Protein 2PQ6 (pdb70)

Foldseek 3Di:
DAEEEEEFQADPLTLVVSVLVVLVVVVVPYLYEYEHAPVVVVVPPVHHYDHHHQPDVPDPLVSLVSLVPPPLVVVLVVLVCQPVDPVHHHHAAYEYELLSLSVLVSCVVVVHFYAYEHSFALQLVLLLLCLVVCVVVVNPPDQDPCCVPPCQQVQFDDPQWLDDGHGNVQHQPPRPHNDPVRRVSVSSNVSSVSDFQVHAYEYLDACVLRVRSVVSVCVTHVRYAYQAVSVLQLVQDPPSCVVVPDVVLVVLPVADFLQEEEEDADDPDDDELQQLLQVLLLVLVLPTAYEHADDLVVHVCRVVSCDPVSCVSCVPGYDYHNDDPVLCVLQDRRHQEYEYCQGRVVVSSNLLSLHAYEHQHDGGNSSNRQCCSCPPLLLYYYADNSHHSVVSSVRVCCLRPNPSNVVSSVSSVVSNVLRNCQNDPPHRSVVSVVCCCVPGSDD

CATH classification: 3.40.50.2000 (+1 more: 3.40.50.2000)

InterPro domains:
  IPR002213 UDP-glucuronosyl/UDP-glucosyltransferase [PF00201] (68-452)
  IPR002213 UDP-glucuronosyl/UDP-glucosyltransferase [cd03784] (9-476)
  IPR035595 UDP-glycosyltransferase family, conserved site [PS00375] (360-403)

Solvent-accessible surface area: 19680 Å² total; per-residue (Å²): 132,39,0,0,0,0,3,3,9,6,44,76,34,37,4,61,4,0,65,62,0,0,30,2,1,41,54,80,36,3,10,0,1,0,1,5,5,77,82,5,45,143,142,84,166,93,45,55,92,38,45,6,67,14,53,52,191,98,83,40,47,59,0,2,84,5,3,86,133,68,0,42,153,27,0,20,99,12,0,62,116,6,52,151,27,133,130,24,37,82,10,11,0,0,0,0,0,2,8,0,5,8,0,53,82,0,9,143,96,54,154,33,51,28,0,2,0,10,8,19,3,0,1,1,1,6,0,4,34,49,0,119,20,0,56,118,130,66,46,4,45,14,201,64,129,58,17,87,123,92,30,35,20,123,70,104,1,108,55,2,102,22,16,94,85,5,62,4,73,3,0,5,22,28,0,75,15,60,68,92,118,32,51,18,6,54,3,19,26,36,3,7,77,79,12,84,131,129,16,11,0,2,0,3,0,0,42,93,4,5,57,65,2,13,92,19,2,45,90,76,1,69,30,11,41,5,0,0,0,2,27,2,2,18,139,53,25,99,125,14,138,126,36,99,145,122,140,6,30,95,59,0,121,93,44,127,101,29,32,0,0,0,0,26,11,50,78,128,33,92,26,58,55,118,45,0,55,19,1,0,50,0,1,0,65,2,117,52,22,0,0,1,15,21,93,22,106,82,7,158,43,1,67,113,29,39,34,83,119,2,76,111,64,13,79,112,29,11,43,48,22,60,162,7,32,41,89,124,0,2,75,20,92,0,7,8,1,0,4,3,16,0,20,8,43,22,0,2,34,0,0,11,11,0,4,1,0,2,0,12,21,119,68,12,18,16,14,1,3,4,36,16,0,31,81,63,22,86,0,4,29,65,5,85,94,120,6,101,80,130,97,2,11,146,42,1,42,50,12,29,63,18,100,124,2,137,131,10,77,99,72,0,81,78,20,37,128,80,0,29,68,13,2,96,102,72,7,64,1,61,106,24,1,53,101,1,16,157,84,45,3,72,211

Sequence (443 aa):
KPHVVMIPYPVQGHINPLFKLAKLLHLRGFHITFVNTEYNHKRLLDFNFESIPDGLTQDVPTLCQSVRKNFLKPYCELLTRLNHSTNVPPVTCLVSDCCMSFTIQAAEEFELPNVLYFSSSACSLLNVMHFRSFVERGIIPFKDESYLTNGCLETKVDWIPGLKNFRLKDIVDFIRTTNPNDIMLEFFIEVADRVNKDTTILLNTFNELESDVINALSSTIPSIYPIGPLPSLLKQTPQIHQLDSTECLDWLESKEPGSVVYVNFGSTTVMTPEQLLEFAWGLANCKKSFLWIIRPDLVIGGSVIFSSEFTNEIADRGLIASWCPQDKVLNHPSIGGFLTHCGWNSTTESICAGVPMLCWPFFADQPTDCRFICNEWEIGMEIDTNVKREELAKLINEVIAGDKGKKMKQKAMELKKKAEENTRPGGCSYMNLNKVIKDVLLK

Organism: Medicago truncatula (NCBI:txid3880)

Nearest PDB structures (foldseek):
  2pq6-assembly1_A  TM=1.002E+00  e=4.988E-90  Medicago truncatula
  7zf0-assembly1_A  TM=9.364E-01  e=1.923E-45  Sorghum bicolor
  8inj-assembly1_A  TM=8.359E-01  e=6.715E-34  Catharanthus roseus
  6llg-assembly2_B  TM=8.150E-01  e=8.010E-28  Fagopyrum esculentum
  6llw-assembly2_B  TM=8.232E-01  e=2.607E-27  Fagopyrum esculentum

B-factor: mean 23.72, std 9.36, range [7.81, 62.91]

Secondary structure (DSSP, 8-state):
--EEEEE--SSHHHHHHHHHHHHHHHHTT-EEEEEEEHHHHHHH--EEEEEE-------HHHHHHHHTTSSHHHHHHHHHHHHT-SSSPPP-EEEEETT-THHHHHHHHTT--EEEEE-S-HHHHHHHTTHHHHHHTT-SS-SSGGGGTSSGGG-B--SSTT--S-BGGGS-GGG--S-TT-HHHHHHHHHHHT--TT--EEESS-GGGGHHHHHHHHTT-TTEEE---HHHHHHTSTTGGGG---HHHHHHTTSPTT-EEEEE--SSSPPPHHHHHHHHHHHHHTT-EEEEE--GGGSTTTGGGS-HHHHHHHTTTEEEES---HHHHHTSTTEEEEEE---HHHHHHHHHHT--EEE---STTHHHHHHIIIIIS--EEEPPSS--HHHHHHHHHHHHTSHHHHHHHHHHHHHHHHHHHHTSTT-HHHHHHHHHIIIII--

Structure (mmCIF, N/CA/C/O backbone):
data_2PQ6
#
_entry.id   2PQ6
#
_cell.length_a   57.997
_cell.length_b   82.961
_cell.length_c   95.411
_cell.angle_alpha   90.00
_cell.angle_beta   90.00
_cell.angle_gamma   90.00
#
_symmetry.space_group_name_H-M   'P 21 21 21'
#
loop_
_entity.id
_entity.type
_entity.pdbx_description
1 polymer UDP-glucuronosyl/UDP-glucosyltransferase
2 water water
#
loop_
_atom_site.group_PDB
_atom_site.id
_atom_site.type_symbol
_atom_site.label_atom_id
_atom_site.label_alt_id
_atom_site.label_comp_id
_atom_site.label_asym_id
_atom_site.label_entity_id
_atom_site.label_seq_id
_atom_site.pdbx_PDB_ins_code
_atom_site.Cartn_x
_atom_site.Cartn_y
_atom_site.Cartn_z
_atom_site.occupancy
_atom_site.B_iso_or_equiv
_atom_site.auth_seq_id
_atom_site.auth_comp_id
_atom_site.auth_asym_id
_atom_site.auth_atom_id
_atom_site.pdbx_PDB_model_num
ATOM 1 N N . LYS A 1 8 ? 35.690 22.050 3.696 1.00 30.25 8 LYS A N 1
ATOM 2 C CA . LYS A 1 8 ? 34.660 22.310 4.745 1.00 29.48 8 LYS A CA 1
ATOM 3 C C . LYS A 1 8 ? 34.168 20.994 5.335 1.00 28.02 8 LYS A C 1
ATOM 4 O O . LYS A 1 8 ? 33.960 20.018 4.616 1.00 28.15 8 LYS A O 1
ATOM 10 N N . PRO A 1 9 ? 33.983 20.944 6.660 1.00 25.68 9 PRO A N 1
ATOM 11 C CA . PRO A 1 9 ? 33.508 19.697 7.264 1.00 24.22 9 PRO A CA 1
ATOM 12 C C . PRO A 1 9 ? 32.076 19.406 6.816 1.00 22.85 9 PRO A C 1
ATOM 13 O O . PRO A 1 9 ? 31.231 20.304 6.781 1.00 20.30 9 PRO A O 1
ATOM 17 N N . HIS A 1 10 ? 31.814 18.153 6.462 1.00 20.95 10 HIS A N 1
ATOM 18 C CA . HIS A 1 10 ? 30.491 17.750 6.024 1.00 18.87 10 HIS A CA 1
ATOM 19 C C . HIS A 1 10 ? 30.097 16.480 6.754 1.00 17.89 10 HIS A C 1
ATOM 20 O O . HIS A 1 10 ? 30.678 15.421 6.525 1.00 16.89 10 HIS A O 1
ATOM 27 N N . VAL A 1 11 ? 29.099 16.583 7.622 1.00 15.00 11 VAL A N 1
ATOM 28 C CA . VAL A 1 11 ? 28.663 15.423 8.377 1.00 14.18 11 VAL A CA 1
ATOM 29 C C . VAL A 1 11 ? 27.316 14.877 7.916 1.00 13.69 11 VAL A C 1
ATOM 30 O O . VAL A 1 11 ? 26.374 15.625 7.679 1.00 15.17 11 VAL A O 1
ATOM 34 N N . VAL A 1 12 ? 27.241 13.561 7.772 1.00 14.64 12 VAL A N 1
ATOM 35 C CA . VAL A 1 12 ? 25.994 12.927 7.383 1.00 14.18 12 VAL A CA 1
ATOM 36 C C . VAL A 1 12 ? 25.434 12.374 8.679 1.00 14.93 12 VAL A C 1
ATOM 37 O O . VAL A 1 12 ? 26.096 11.609 9.384 1.00 15.74 12 VAL A O 1
ATOM 41 N N . MET A 1 13 ? 24.215 12.782 9.001 1.00 15.35 13 MET A N 1
ATOM 42 C CA . MET A 1 13 ? 23.578 12.355 10.232 1.00 14.79 13 MET A CA 1
ATOM 43 C C . MET A 1 13 ? 22.324 11.530 9.964 1.00 14.14 13 MET A C 1
ATOM 44 O O . MET A 1 13 ? 21.508 11.895 9.123 1.00 15.49 13 MET A O 1
ATOM 49 N N . ILE A 1 14 ? 22.177 10.410 10.666 1.00 13.26 14 ILE A N 1
ATOM 50 C CA . ILE A 1 14 ? 20.990 9.584 10.482 1.00 13.25 14 ILE A CA 1
ATOM 51 C C . ILE A 1 14 ? 20.479 9.007 11.797 1.00 14.15 14 ILE A C 1
ATOM 52 O O . ILE A 1 14 ? 21.198 8.313 12.517 1.00 14.70 14 ILE A O 1
ATOM 57 N N . PRO A 1 15 ? 19.219 9.305 12.135 1.00 15.97 15 PRO A N 1
ATOM 58 C CA . PRO A 1 15 ? 18.640 8.800 13.380 1.00 15.39 15 PRO A CA 1
ATOM 59 C C . PRO A 1 15 ? 17.766 7.586 13.142 1.00 15.85 15 PRO A C 1
ATOM 60 O O . PRO A 1 15 ? 17.360 7.316 12.008 1.00 15.64 15 PRO A O 1
ATOM 64 N N . TYR A 1 16 ? 17.482 6.850 14.210 1.00 15.37 16 TYR A N 1
ATOM 65 C CA . TYR A 1 16 ? 16.579 5.715 14.091 1.00 16.33 16 TYR A CA 1
ATOM 66 C C . TYR A 1 16 ? 15.267 6.421 13.699 1.00 17.01 16 TYR A C 1
ATOM 67 O O . TYR A 1 16 ? 14.943 7.476 14.250 1.00 13.53 16 TYR A O 1
ATOM 76 N N . PRO A 1 17 ? 14.502 5.846 12.751 1.00 18.19 17 PRO A N 1
ATOM 77 C CA . PRO A 1 17 ? 13.233 6.364 12.219 1.00 18.98 17 PRO A CA 1
ATOM 78 C C . PRO A 1 17 ? 12.002 6.635 13.096 1.00 19.82 17 PRO A C 1
ATOM 79 O O . PRO A 1 17 ? 10.872 6.409 12.649 1.00 16.94 17 PRO A O 1
ATOM 83 N N . VAL A 1 18 ? 12.198 7.118 14.321 1.00 18.92 18 VAL A N 1
ATOM 84 C CA . VAL A 1 18 ? 11.061 7.454 15.181 1.00 19.71 18 VAL A CA 1
ATOM 85 C C . VAL A 1 18 ? 11.321 8.834 15.769 1.00 20.78 18 VAL A C 1
ATOM 86 O O . VAL A 1 18 ? 12.469 9.215 16.002 1.00 18.41 18 VAL A O 1
ATOM 90 N N . GLN A 1 19 ? 10.251 9.582 16.000 1.00 22.54 19 GLN A N 1
ATOM 91 C CA . GLN A 1 19 ? 10.365 10.936 16.523 1.00 23.41 19 GLN A CA 1
ATOM 92 C C . GLN A 1 19 ? 11.267 11.050 17.742 1.00 21.32 19 GLN A C 1
ATOM 93 O O . GLN A 1 19 ? 12.045 12.000 17.848 1.00 20.53 19 GLN A O 1
ATOM 99 N N . GLY A 1 20 ? 11.162 10.082 18.650 1.00 20.15 20 GLY A N 1
ATOM 100 C CA . GLY A 1 20 ? 11.968 10.086 19.863 1.00 18.12 20 GLY A CA 1
ATOM 101 C C . GLY A 1 20 ? 13.470 10.046 19.632 1.00 19.10 20 GLY A C 1
ATOM 102 O O . GLY A 1 20 ? 14.250 10.386 20.527 1.00 17.85 20 GLY A O 1
ATOM 103 N N . HIS A 1 21 ? 13.878 9.622 18.438 1.00 16.89 21 HIS A N 1
ATOM 104 C CA . HIS A 1 21 ? 15.292 9.552 18.088 1.00 17.46 21 HIS A CA 1
ATOM 105 C C . HIS A 1 21 ? 15.642 10.684 17.129 1.00 17.80 21 HIS A C 1
ATOM 106 O O . HIS A 1 21 ? 16.742 11.236 17.180 1.00 17.72 21 HIS A O 1
ATOM 113 N N . ILE A 1 22 ? 14.705 11.026 16.253 1.00 15.17 22 ILE A N 1
ATOM 114 C CA . ILE A 1 22 ? 14.936 12.106 15.307 1.00 17.01 22 ILE A CA 1
ATOM 115 C C . ILE A 1 22 ? 15.139 13.448 16.022 1.00 16.42 22 ILE A C 1
ATOM 116 O O . ILE A 1 22 ? 16.075 14.181 15.710 1.00 16.38 22 ILE A O 1
ATOM 121 N N . ASN A 1 23 ? 14.272 13.758 16.985 1.00 17.08 23 ASN A N 1
ATOM 122 C CA . ASN A 1 23 ? 14.359 15.025 17.709 1.00 19.06 23 ASN A CA 1
ATOM 123 C C . ASN A 1 23 ? 15.708 15.303 18.368 1.00 17.95 23 ASN A C 1
ATOM 124 O O . ASN A 1 23 ? 16.311 16.341 18.114 1.00 19.66 23 ASN A O 1
ATOM 129 N N . PRO A 1 24 ? 16.205 14.390 19.220 1.00 16.76 24 PRO A N 1
ATOM 130 C CA . PRO A 1 24 ? 17.504 14.690 19.831 1.00 16.58 24 PRO A CA 1
ATOM 131 C C . PRO A 1 24 ? 18.653 14.849 18.829 1.00 16.54 24 PRO A C 1
ATOM 132 O O . PRO A 1 24 ? 19.486 15.747 18.971 1.00 14.65 24 PRO A O 1
ATOM 136 N N . LEU A 1 25 ? 18.693 13.996 17.809 1.00 16.24 25 LEU A N 1
ATOM 137 C CA . LEU A 1 25 ? 19.762 14.085 16.825 1.00 15.00 25 LEU A CA 1
ATOM 138 C C . LEU A 1 25 ? 19.642 15.381 16.033 1.00 15.97 25 LEU A C 1
ATOM 139 O O . LEU A 1 25 ? 20.646 15.955 15.620 1.00 13.11 25 LEU A O 1
ATOM 144 N N . PHE A 1 26 ? 18.412 15.842 15.825 1.00 16.16 26 PHE A N 1
ATOM 145 C CA . PHE A 1 26 ? 18.207 17.077 15.085 1.00 19.03 26 PHE A CA 1
ATOM 146 C C . PHE A 1 26 ? 18.798 18.241 15.878 1.00 18.78 26 PHE A C 1
ATOM 147 O O . PHE A 1 26 ? 19.440 19.129 15.311 1.00 20.10 26 PHE A O 1
ATOM 155 N N . LYS A 1 27 ? 18.585 18.224 17.190 1.00 17.16 27 LYS A N 1
ATOM 156 C CA . LYS A 1 27 ? 19.117 19.262 18.061 1.00 17.65 27 LYS A CA 1
ATOM 157 C C . LYS A 1 27 ? 20.632 19.260 17.951 1.00 16.31 27 LYS A C 1
ATOM 158 O O . LYS A 1 27 ? 21.253 20.315 17.871 1.00 16.34 27 LYS A O 1
ATOM 164 N N . LEU A 1 28 ? 21.229 18.071 17.950 1.00 15.04 28 LEU A N 1
ATOM 165 C CA . LEU A 1 28 ? 22.676 17.977 17.828 1.00 14.72 28 LEU A CA 1
ATOM 166 C C . LEU A 1 28 ? 23.073 18.569 16.474 1.00 15.16 28 LEU A C 1
ATOM 167 O O . LEU A 1 28 ? 24.068 19.296 16.361 1.00 14.98 28 LEU A O 1
ATOM 172 N N . ALA A 1 29 ? 22.277 18.266 15.452 1.00 13.29 29 ALA A N 1
ATOM 173 C CA . ALA A 1 29 ? 22.523 18.768 14.103 1.00 12.97 29 ALA A CA 1
ATOM 174 C C . ALA A 1 29 ? 22.625 20.293 14.110 1.00 12.73 29 ALA A C 1
ATOM 175 O O . ALA A 1 29 ? 23.519 20.870 13.491 1.00 12.09 29 ALA A O 1
ATOM 177 N N . LYS A 1 30 ? 21.708 20.947 14.818 1.00 15.89 30 LYS A N 1
ATOM 178 C CA . LYS A 1 30 ? 21.714 22.407 14.899 1.00 16.95 30 LYS A CA 1
ATOM 179 C C . LYS A 1 30 ? 23.000 22.892 15.564 1.00 16.63 30 LYS A C 1
ATOM 180 O O . LYS A 1 30 ? 23.576 23.904 15.161 1.00 15.53 30 LYS A O 1
ATOM 186 N N . LEU A 1 31 ? 23.452 22.161 16.577 1.00 16.32 31 LEU A N 1
ATOM 187 C CA . LEU A 1 31 ? 24.678 22.516 17.279 1.00 16.18 31 LEU A CA 1
ATOM 188 C C . LEU A 1 31 ? 25.867 22.364 16.355 1.00 16.78 31 LEU A C 1
ATOM 189 O O . LEU A 1 31 ? 26.748 23.221 16.312 1.00 17.93 31 LEU A O 1
ATOM 194 N N . LEU A 1 32 ? 25.897 21.262 15.619 1.00 16.15 32 LEU A N 1
ATOM 195 C CA . LEU A 1 32 ? 26.994 21.025 14.698 1.00 17.55 32 LEU A CA 1
ATOM 196 C C . LEU A 1 32 ? 26.982 22.057 13.568 1.00 17.24 32 LEU A C 1
ATOM 197 O O . LEU A 1 32 ? 28.034 22.459 13.078 1.00 19.32 32 LEU A O 1
ATOM 202 N N . HIS A 1 33 ? 25.796 22.496 13.164 1.00 17.46 33 HIS A N 1
ATOM 203 C CA . HIS A 1 33 ? 25.701 23.484 12.102 1.00 17.80 33 HIS A CA 1
ATOM 204 C C . HIS A 1 33 ? 26.276 24.812 12.574 1.00 18.82 33 HIS A C 1
ATOM 205 O O . HIS A 1 33 ? 26.985 25.490 11.834 1.00 16.11 33 HIS A O 1
ATOM 212 N N . LEU A 1 34 ? 25.967 25.179 13.814 1.00 20.28 34 LEU A N 1
ATOM 213 C CA . LEU A 1 34 ? 26.481 26.417 14.380 1.00 20.95 34 LEU A CA 1
ATOM 214 C C . LEU A 1 34 ? 27.995 26.334 14.469 1.00 21.53 34 LEU A C 1
ATOM 215 O O . LEU A 1 34 ? 28.679 27.354 14.568 1.00 23.81 34 LEU A O 1
ATOM 220 N N . ARG A 1 35 ? 28.515 25.113 14.426 1.00 19.86 35 ARG A N 1
ATOM 221 C CA . ARG A 1 35 ? 29.946 24.906 14.537 1.00 18.63 35 ARG A CA 1
ATOM 222 C C . ARG A 1 35 ? 30.704 24.740 13.232 1.00 18.67 35 ARG A C 1
ATOM 223 O O . ARG A 1 35 ? 31.823 24.231 13.227 1.00 19.16 35 ARG A O 1
ATOM 231 N N . GLY A 1 36 ? 30.101 25.169 12.128 1.00 20.54 36 GLY A N 1
ATOM 232 C CA . GLY A 1 36 ? 30.781 25.101 10.845 1.00 20.78 36 GLY A CA 1
ATOM 233 C C . GLY A 1 36 ? 30.619 23.874 9.967 1.00 21.31 36 GLY A C 1
ATOM 234 O O . GLY A 1 36 ? 31.235 23.798 8.903 1.00 22.60 36 GLY A O 1
ATOM 235 N N . PHE A 1 37 ? 29.800 22.917 10.382 1.00 20.15 37 PHE A N 1
ATOM 236 C CA . PHE A 1 37 ? 29.606 21.717 9.572 1.00 17.97 37 PHE A CA 1
ATOM 237 C C . PHE A 1 37 ? 28.505 21.859 8.538 1.00 16.45 37 PHE A C 1
ATOM 238 O O . PHE A 1 37 ? 27.446 22.426 8.812 1.00 13.29 37 PHE A O 1
ATOM 246 N N . HIS A 1 38 ? 28.767 21.351 7.340 1.00 18.55 38 HIS A N 1
ATOM 247 C CA . HIS A 1 38 ? 27.751 21.335 6.303 1.00 20.12 38 HIS A CA 1
ATOM 248 C C . HIS A 1 38 ? 26.987 20.102 6.775 1.00 18.84 38 HIS A C 1
ATOM 249 O O . HIS A 1 38 ? 27.605 19.081 7.085 1.00 20.37 38 HIS A O 1
ATOM 256 N N . ILE A 1 39 ? 25.665 20.189 6.850 1.00 18.19 39 ILE A N 1
ATOM 257 C CA . ILE A 1 39 ? 24.867 19.067 7.343 1.00 17.26 39 ILE A CA 1
ATOM 258 C C . ILE A 1 39 ? 23.988 18.378 6.305 1.00 17.10 39 ILE A C 1
ATOM 259 O O . ILE A 1 39 ? 23.380 19.030 5.460 1.00 17.30 39 ILE A O 1
ATOM 264 N N . THR A 1 40 ? 23.933 17.052 6.386 1.00 17.33 40 THR A N 1
ATOM 265 C CA . THR A 1 40 ? 23.056 16.250 5.540 1.00 17.92 40 THR A CA 1
ATOM 266 C C . THR A 1 40 ? 22.311 15.388 6.555 1.00 16.28 40 THR A C 1
ATOM 267 O O . THR A 1 40 ? 22.883 14.466 7.139 1.00 16.07 40 THR A O 1
ATOM 271 N N . PHE A 1 41 ? 21.046 15.715 6.791 1.00 16.72 41 PHE A N 1
ATOM 272 C CA . PHE A 1 41 ? 20.244 14.975 7.757 1.00 17.19 41 PHE A CA 1
ATOM 273 C C . PHE A 1 41 ? 19.413 13.966 6.983 1.00 18.36 41 PHE A C 1
ATOM 274 O O . PHE A 1 41 ? 18.637 14.345 6.110 1.00 17.05 41 PHE A O 1
ATOM 282 N N . VAL A 1 42 ? 19.569 12.687 7.316 1.00 18.78 42 VAL A N 1
ATOM 283 C CA . VAL A 1 42 ? 18.860 11.625 6.605 1.00 19.16 42 VAL A CA 1
ATOM 284 C C . VAL A 1 42 ? 17.654 11.011 7.309 1.00 19.12 42 VAL A C 1
ATOM 285 O O . VAL A 1 42 ? 17.800 10.272 8.282 1.00 18.10 42 VAL A O 1
ATOM 289 N N . ASN A 1 43 ? 16.466 11.320 6.796 1.00 18.38 43 ASN A N 1
ATOM 290 C CA . ASN A 1 43 ? 15.218 10.782 7.325 1.00 19.19 43 ASN A CA 1
ATOM 291 C C . ASN A 1 43 ? 14.675 9.738 6.354 1.00 18.11 43 ASN A C 1
ATOM 292 O O . ASN A 1 43 ? 15.079 9.680 5.194 1.00 19.58 43 ASN A O 1
ATOM 297 N N . THR A 1 44 ? 13.757 8.909 6.828 1.00 17.29 44 THR A N 1
ATOM 298 C CA . THR A 1 44 ? 13.135 7.935 5.952 1.00 16.60 44 THR A CA 1
ATOM 299 C C . THR A 1 44 ? 12.070 8.756 5.231 1.00 18.08 44 THR A C 1
ATOM 300 O O . THR A 1 44 ? 11.682 9.828 5.709 1.00 17.60 44 THR A O 1
ATOM 304 N N . GLU A 1 45 ? 11.615 8.280 4.078 1.00 19.48 45 GLU A N 1
ATOM 305 C CA . GLU A 1 45 ? 10.597 8.999 3.323 1.00 20.08 45 GLU A CA 1
ATOM 306 C C . GLU A 1 45 ? 9.421 9.336 4.237 1.00 21.17 45 GLU A C 1
ATOM 307 O O . GLU A 1 45 ? 8.971 10.481 4.302 1.00 19.97 45 GLU A O 1
ATOM 313 N N . TYR A 1 46 ? 8.944 8.328 4.956 1.00 23.22 46 TYR A N 1
ATOM 314 C CA . TYR A 1 46 ? 7.829 8.487 5.880 1.00 26.32 46 TYR A CA 1
ATOM 315 C C . TYR A 1 46 ? 8.028 9.658 6.843 1.00 27.25 46 TYR A C 1
ATOM 316 O O . TYR A 1 46 ? 7.132 10.484 7.025 1.00 28.90 46 TYR A O 1
ATOM 325 N N . ASN A 1 47 ? 9.200 9.726 7.467 1.00 26.67 47 ASN A N 1
ATOM 326 C CA . ASN A 1 47 ? 9.486 10.798 8.415 1.00 26.89 47 ASN A CA 1
ATOM 327 C C . ASN A 1 47 ? 9.777 12.124 7.722 1.00 29.38 47 ASN A C 1
ATOM 328 O O . ASN A 1 47 ? 9.486 13.192 8.262 1.00 27.93 47 ASN A O 1
ATOM 333 N N . HIS A 1 48 ? 10.346 12.052 6.524 1.00 31.30 48 HIS A N 1
ATOM 334 C CA . HIS A 1 48 ? 10.659 13.253 5.767 1.00 35.18 48 HIS A CA 1
ATOM 335 C C . HIS A 1 48 ? 9.373 13.968 5.354 1.00 38.01 48 HIS A C 1
ATOM 336 O O . HIS A 1 48 ? 9.306 15.199 5.368 1.00 37.93 48 HIS A O 1
ATOM 343 N N . LYS A 1 49 ? 8.351 13.196 4.996 1.00 40.03 49 LYS A N 1
ATOM 344 C CA . LYS A 1 49 ? 7.075 13.778 4.593 1.00 43.22 49 LYS A CA 1
ATOM 345 C C . LYS A 1 49 ? 6.437 14.518 5.765 1.00 44.50 49 LYS A C 1
ATOM 346 O O . LYS A 1 49 ? 6.005 15.662 5.628 1.00 44.79 49 LYS A O 1
ATOM 352 N N . ARG A 1 50 ? 6.384 13.853 6.915 1.00 45.82 50 ARG A N 1
ATOM 353 C CA . ARG A 1 50 ? 5.787 14.428 8.117 1.00 48.45 50 ARG A CA 1
ATOM 354 C C . ARG A 1 50 ? 6.429 15.757 8.507 1.00 48.97 50 ARG A C 1
ATOM 355 O O . ARG A 1 50 ? 5.740 16.752 8.740 1.00 49.08 50 ARG A O 1
ATOM 363 N N . LEU A 1 51 ? 7.754 15.769 8.579 1.00 49.17 51 LEU A N 1
ATOM 364 C CA . LEU A 1 51 ? 8.478 16.970 8.961 1.00 48.80 51 LEU A CA 1
ATOM 365 C C . LEU A 1 51 ? 8.171 18.171 8.066 1.00 48.62 51 LEU A C 1
ATOM 366 O O . LEU A 1 51 ? 8.190 19.310 8.525 1.00 48.05 51 LEU A O 1
ATOM 371 N N . LEU A 1 52 ? 7.876 17.920 6.795 1.00 48.96 52 LEU A N 1
ATOM 372 C CA . LEU A 1 52 ? 7.557 19.007 5.873 1.00 48.81 52 LEU A CA 1
ATOM 373 C C . LEU A 1 52 ? 6.313 19.775 6.318 1.00 48.79 52 LEU A C 1
ATOM 374 O O . LEU A 1 52 ? 5.205 19.232 6.346 1.00 48.38 52 LEU A O 1
ATOM 379 N N . ASP A 1 65 ? 23.758 24.910 3.516 1.00 31.28 65 ASP A N 1
ATOM 380 C CA . ASP A 1 65 ? 24.668 24.015 4.222 1.00 30.42 65 ASP A CA 1
ATOM 381 C C . ASP A 1 65 ? 23.961 23.105 5.230 1.00 28.69 65 ASP A C 1
ATOM 382 O O . ASP A 1 65 ? 24.604 22.501 6.091 1.00 28.75 65 ASP A O 1
ATOM 387 N N . PHE A 1 66 ? 22.639 23.026 5.137 1.00 27.73 66 PHE A N 1
ATOM 388 C CA . PHE A 1 66 ? 21.865 22.155 6.017 1.00 27.34 66 PHE A CA 1
ATOM 389 C C . PHE A 1 66 ? 20.817 21.488 5.141 1.00 27.06 66 PHE A C 1
ATOM 390 O O . PHE A 1 66 ? 19.732 22.028 4.933 1.00 27.67 66 PHE A O 1
ATOM 398 N N . ASN A 1 67 ? 21.144 20.309 4.629 1.00 26.63 67 ASN A N 1
ATOM 399 C CA . ASN A 1 67 ? 20.240 19.609 3.735 1.00 26.59 67 ASN A CA 1
ATOM 400 C C . ASN A 1 67 ? 19.555 18.354 4.266 1.00 26.60 67 ASN A C 1
ATOM 401 O O . ASN A 1 67 ? 20.186 17.470 4.845 1.00 24.60 67 ASN A O 1
ATOM 406 N N . PHE A 1 68 ? 18.248 18.290 4.047 1.00 24.78 68 PHE A N 1
ATOM 407 C CA . PHE A 1 68 ? 17.463 17.142 4.447 1.00 24.96 68 PHE A CA 1
ATOM 408 C C . PHE A 1 68 ? 17.368 16.208 3.250 1.00 24.99 68 PHE A C 1
ATOM 409 O O . PHE A 1 68 ? 17.006 16.629 2.153 1.00 24.07 68 PHE A O 1
ATOM 417 N N . GLU A 1 69 ? 17.730 14.948 3.457 1.00 24.12 69 GLU A N 1
ATOM 418 C CA . GLU A 1 69 ? 17.639 13.943 2.407 1.00 23.42 69 GLU A CA 1
ATOM 419 C C . GLU A 1 69 ? 16.751 12.835 2.954 1.00 22.62 69 GLU A C 1
ATOM 420 O O . GLU A 1 69 ? 16.517 12.755 4.164 1.00 19.73 69 GLU A O 1
ATOM 426 N N . SER A 1 70 ? 16.254 11.982 2.069 1.00 23.11 70 SER A N 1
ATOM 427 C CA . SER A 1 70 ? 15.403 10.884 2.500 1.00 24.27 70 SER A CA 1
ATOM 428 C C . SER A 1 70 ? 15.774 9.595 1.787 1.00 25.36 70 SER A C 1
ATOM 429 O O . SER A 1 70 ? 16.328 9.614 0.686 1.00 26.67 70 SER A O 1
ATOM 432 N N . ILE A 1 71 ? 15.477 8.473 2.427 1.00 24.36 71 ILE A N 1
ATOM 433 C CA . ILE A 1 71 ? 15.729 7.170 1.834 1.00 24.24 71 ILE A CA 1
ATOM 434 C C . ILE A 1 71 ? 14.529 6.305 2.186 1.00 23.45 71 ILE A C 1
ATOM 435 O O . ILE A 1 71 ? 13.888 6.517 3.215 1.00 23.96 71 ILE A O 1
ATOM 440 N N . PRO A 1 72 ? 14.186 5.339 1.324 1.00 22.23 72 PRO A N 1
ATOM 441 C CA . PRO A 1 72 ? 13.037 4.479 1.632 1.00 22.76 72 PRO A C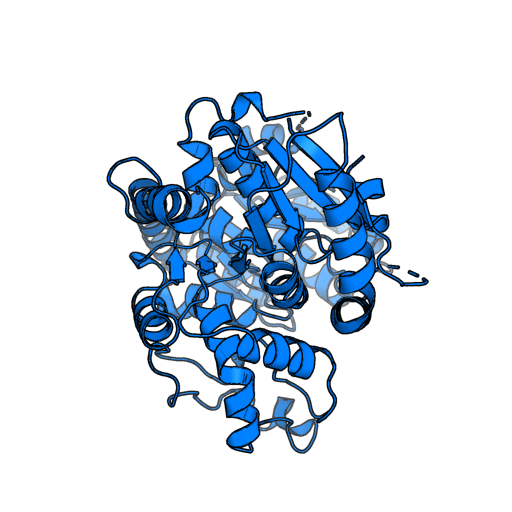A 1
ATOM 442 C C . PRO A 1 72 ? 13.341 3.628 2.860 1.00 20.89 72 PRO A C 1
ATOM 443 O O . PRO A 1 72 ? 14.505 3.380 3.164 1.00 20.63 72 PRO A O 1
ATOM 447 N N . ASP A 1 73 ? 12.307 3.192 3.573 1.00 21.72 73 ASP A N 1
ATOM 448 C CA . ASP A 1 73 ? 12.526 2.357 4.753 1.00 22.86 73 ASP A CA 1
ATOM 449 C C . ASP A 1 73 ? 12.240 0.888 4.451 1.00 23.33 73 ASP A C 1
ATOM 450 O O . ASP A 1 73 ? 12.432 0.020 5.301 1.00 20.49 73 ASP A O 1
ATOM 455 N N . GLY A 1 74 ? 11.768 0.623 3.239 1.00 24.28 74 GLY A N 1
ATOM 456 C CA . GLY A 1 74 ? 11.479 -0.742 2.837 1.00 28.70 74 GLY A CA 1
ATOM 457 C C . GLY A 1 74 ? 10.267 -1.387 3.483 1.00 30.33 74 GLY A C 1
ATOM 458 O O . GLY A 1 74 ? 10.216 -2.610 3.606 1.00 31.88 74 GLY A O 1
ATOM 459 N N . LEU A 1 75 ? 9.295 -0.579 3.895 1.00 31.98 75 LEU A N 1
ATOM 460 C CA . LEU A 1 75 ? 8.080 -1.104 4.517 1.00 35.03 75 LEU A CA 1
ATOM 461 C C . LEU A 1 75 ? 6.873 -0.808 3.621 1.00 37.83 75 LEU A C 1
ATOM 462 O O . LEU A 1 75 ? 6.931 0.076 2.768 1.00 38.43 75 LEU A O 1
ATOM 467 N N . THR A 1 76 ? 5.784 -1.547 3.819 1.00 40.15 76 THR A N 1
ATOM 468 C CA . THR A 1 76 ? 4.570 -1.352 3.028 1.00 42.30 76 THR A CA 1
ATOM 469 C C . THR A 1 76 ? 3.887 -0.035 3.379 1.00 42.08 76 THR A C 1
ATOM 470 O O . THR A 1 76 ? 3.768 0.314 4.552 1.00 42.26 76 THR A O 1
ATOM 474 N N . GLN A 1 86 ? 4.563 3.783 13.008 1.00 34.76 86 GLN A N 1
ATOM 475 C CA . GLN A 1 86 ? 4.920 2.507 12.394 1.00 34.12 86 GLN A CA 1
ATOM 476 C C . GLN A 1 86 ? 5.278 1.496 13.477 1.00 33.36 86 GLN A C 1
ATOM 477 O O . GLN A 1 86 ? 5.590 1.873 14.607 1.00 33.80 86 GLN A O 1
ATOM 483 N N . ASP A 1 87 ? 5.239 0.215 13.125 1.00 32.01 87 ASP A N 1
ATOM 484 C CA . ASP A 1 87 ? 5.561 -0.844 14.072 1.00 29.30 87 ASP A CA 1
ATOM 485 C C . ASP A 1 87 ? 7.069 -0.943 14.279 1.00 28.31 87 ASP A C 1
ATOM 486 O O . ASP A 1 87 ? 7.817 -1.238 13.346 1.00 27.65 87 ASP A O 1
ATOM 491 N N . VAL A 1 88 ? 7.504 -0.700 15.512 1.00 26.66 88 VAL A N 1
ATOM 492 C CA . VAL A 1 88 ? 8.920 -0.735 15.862 1.00 25.34 88 VAL A CA 1
ATOM 493 C C . VAL A 1 88 ? 9.644 -2.019 15.446 1.00 23.32 88 VAL A C 1
ATOM 494 O O . VAL A 1 88 ? 10.677 -1.962 14.775 1.00 23.33 88 VAL A O 1
ATOM 498 N N . PRO A 1 89 ? 9.122 -3.194 15.847 1.00 21.41 89 PRO A N 1
ATOM 499 C CA . PRO A 1 89 ? 9.766 -4.458 15.478 1.00 19.66 89 PRO A CA 1
ATOM 500 C C . PRO A 1 89 ? 9.954 -4.579 13.963 1.00 19.47 89 PRO A C 1
ATOM 501 O O . PRO A 1 89 ? 11.007 -4.998 13.486 1.00 19.93 89 PRO A O 1
ATOM 505 N N . THR A 1 90 ? 8.925 -4.214 13.209 1.00 19.84 90 THR A N 1
ATOM 506 C CA . THR A 1 90 ? 8.994 -4.287 11.757 1.00 21.10 90 THR A CA 1
ATOM 507 C C . THR A 1 90 ? 10.082 -3.349 11.229 1.00 20.45 90 THR A C 1
ATOM 508 O O . THR A 1 90 ? 10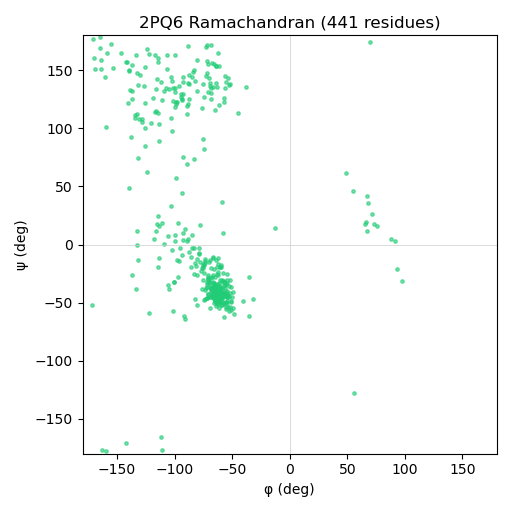.856 -3.721 10.349 1.00 21.50 90 THR A O 1
ATOM 512 N N . LEU A 1 91 ? 10.140 -2.137 11.776 1.00 20.44 91 LEU A N 1
ATOM 513 C CA . LEU A 1 91 ? 11.133 -1.148 11.361 1.00 19.86 91 LEU A CA 1
ATOM 514 C C . LEU A 1 91 ? 12.548 -1.645 11.662 1.00 19.73 91 LEU A C 1
ATOM 515 O O . LEU A 1 91 ? 13.430 -1.633 10.797 1.00 19.03 91 LEU A O 1
ATOM 520 N N . CYS A 1 92 ? 12.766 -2.074 12.899 1.00 19.24 92 CYS A N 1
ATOM 521 C CA . CYS A 1 92 ? 14.077 -2.577 13.294 1.00 18.77 92 CYS A CA 1
ATOM 522 C C . CYS A 1 92 ? 14.512 -3.672 12.333 1.00 18.43 92 CYS A C 1
ATOM 523 O O . CYS A 1 92 ? 15.661 -3.715 11.898 1.00 17.87 92 CYS A O 1
ATOM 526 N N . GLN A 1 93 ? 13.575 -4.552 12.002 1.00 18.87 93 GLN A N 1
ATOM 527 C CA . GLN A 1 93 ? 13.842 -5.658 11.098 1.00 21.20 93 GLN A CA 1
ATOM 528 C C . GLN A 1 93 ? 14.332 -5.151 9.743 1.00 20.62 93 GLN A C 1
ATOM 529 O O . GLN A 1 93 ? 15.271 -5.696 9.170 1.00 21.13 93 GLN A O 1
ATOM 535 N N . SER A 1 94 ? 13.702 -4.099 9.236 1.00 19.73 94 SER A N 1
ATOM 536 C CA . SER A 1 94 ? 14.107 -3.538 7.954 1.00 19.73 94 SER A CA 1
ATOM 537 C C . SER A 1 94 ? 15.450 -2.806 8.075 1.00 19.48 94 SER A C 1
ATOM 538 O O . SER A 1 94 ? 16.280 -2.856 7.164 1.00 16.98 94 SER A O 1
ATOM 541 N N . VAL A 1 95 ? 15.657 -2.137 9.208 1.00 19.49 95 VAL A N 1
ATOM 542 C CA . VAL A 1 95 ? 16.895 -1.399 9.461 1.00 18.37 95 VAL A CA 1
ATOM 543 C C . VAL A 1 95 ? 18.127 -2.302 9.437 1.00 19.15 95 VAL A C 1
ATOM 544 O O . VAL A 1 95 ? 19.220 -1.868 9.070 1.00 19.03 95 VAL A O 1
ATOM 548 N N . ARG A 1 96 ? 17.948 -3.561 9.822 1.00 19.53 96 ARG A N 1
ATOM 549 C CA . ARG A 1 96 ? 19.057 -4.508 9.853 1.00 20.83 96 ARG A CA 1
ATOM 550 C C . ARG A 1 96 ? 19.487 -5.009 8.485 1.00 22.09 96 ARG A C 1
ATOM 551 O O . ARG A 1 96 ? 20.579 -5.558 8.346 1.00 22.50 96 ARG A O 1
ATOM 559 N N . LYS A 1 97 ? 18.645 -4.833 7.473 1.00 21.69 97 LYS A N 1
ATOM 560 C CA . LYS A 1 97 ? 19.001 -5.329 6.150 1.00 23.48 97 LYS A CA 1
ATOM 561 C C . LYS A 1 97 ? 18.710 -4.425 4.959 1.00 21.47 97 LYS A C 1
ATOM 562 O O . LYS A 1 97 ? 19.392 -4.515 3.941 1.00 21.35 97 LYS A O 1
ATOM 568 N N . ASN A 1 98 ? 17.723 -3.545 5.083 1.00 19.96 98 ASN A N 1
ATOM 569 C CA . ASN A 1 98 ? 17.356 -2.679 3.971 1.00 19.11 98 ASN A CA 1
ATOM 570 C C . ASN A 1 98 ? 17.876 -1.238 3.955 1.00 19.56 98 ASN A C 1
ATOM 571 O O . ASN A 1 98 ? 17.542 -0.480 3.044 1.00 17.94 98 ASN A O 1
ATOM 576 N N . PHE A 1 99 ? 18.689 -0.844 4.929 1.00 18.86 99 PHE A N 1
ATOM 577 C CA . PHE A 1 99 ? 19.183 0.534 4.941 1.00 18.56 99 PHE A CA 1
ATOM 578 C C . PHE A 1 99 ? 20.604 0.751 4.423 1.00 18.25 99 PHE A C 1
ATOM 579 O O . PHE A 1 99 ? 20.899 1.798 3.845 1.00 20.01 99 PHE A O 1
ATOM 587 N N . LEU A 1 100 ? 21.479 -0.229 4.622 1.00 18.11 100 LEU A N 1
ATOM 588 C CA . LEU A 1 100 ? 22.866 -0.116 4.188 1.00 18.22 100 LEU A CA 1
ATOM 589 C C . LEU A 1 100 ? 23.025 0.348 2.741 1.00 18.51 100 LEU A C 1
ATOM 590 O O . LEU A 1 100 ? 23.722 1.329 2.474 1.00 18.96 100 LEU A O 1
ATOM 595 N N . LYS A 1 101 ? 22.383 -0.354 1.811 1.00 16.96 101 LYS A N 1
ATOM 596 C CA . LYS A 1 101 ? 22.509 -0.021 0.395 1.00 18.16 101 LYS A CA 1
ATOM 597 C C . LYS A 1 101 ? 22.109 1.408 0.018 1.00 17.22 101 LYS A C 1
ATOM 598 O O . LYS A 1 101 ? 22.941 2.171 -0.470 1.00 20.84 101 LYS A O 1
ATOM 604 N N . PRO A 1 102 ? 20.836 1.791 0.226 1.00 16.80 102 PRO A N 1
ATOM 605 C CA . PRO A 1 102 ? 20.466 3.164 -0.137 1.00 16.56 102 PRO A CA 1
ATOM 606 C C . PRO A 1 102 ? 21.300 4.209 0.604 1.00 17.22 102 PRO A C 1
ATOM 607 O O . PRO A 1 102 ? 21.554 5.294 0.077 1.00 16.88 102 PRO A O 1
ATOM 611 N N . TYR A 1 103 ? 21.733 3.876 1.818 1.00 16.87 103 TYR A N 1
ATOM 612 C CA . TYR A 1 103 ? 22.551 4.794 2.605 1.00 17.25 103 TYR A CA 1
ATOM 613 C C . TYR A 1 103 ? 23.882 5.028 1.896 1.00 16.27 103 TYR A C 1
ATOM 614 O O . TYR A 1 103 ? 24.304 6.163 1.721 1.00 16.78 103 TYR A O 1
ATOM 623 N N . CYS A 1 104 ? 24.545 3.944 1.498 1.00 17.62 104 CYS A N 1
ATOM 624 C CA . CYS A 1 104 ? 25.825 4.044 0.803 1.00 17.57 104 CYS A CA 1
ATOM 625 C C . CYS A 1 104 ? 25.667 4.712 -0.561 1.00 17.62 104 CYS A C 1
ATOM 626 O O . CYS A 1 104 ? 26.549 5.448 -0.999 1.00 16.62 104 CYS A O 1
ATOM 629 N N . GLU A 1 105 ? 24.552 4.446 -1.238 1.00 17.57 105 GLU A N 1
ATOM 630 C CA . GLU A 1 105 ? 24.306 5.066 -2.538 1.00 20.49 105 GLU A CA 1
ATOM 631 C C . GLU A 1 105 ? 24.256 6.578 -2.345 1.00 20.52 105 GLU A C 1
ATOM 632 O O . GLU A 1 105 ? 24.780 7.341 -3.158 1.00 19.55 105 GLU A O 1
ATOM 638 N N . LEU A 1 106 ? 23.637 6.998 -1.246 1.00 20.87 106 LEU A N 1
ATOM 639 C CA . LEU A 1 106 ? 23.499 8.415 -0.923 1.00 20.88 106 LEU A CA 1
ATOM 640 C C . LEU A 1 106 ? 24.873 9.029 -0.668 1.00 20.63 106 LEU A C 1
ATOM 641 O O . LEU A 1 106 ? 25.156 10.130 -1.136 1.00 20.57 106 LEU A O 1
ATOM 646 N N . LEU A 1 107 ? 25.727 8.311 0.059 1.00 20.31 107 LEU A N 1
ATOM 647 C CA . LEU A 1 107 ? 27.074 8.796 0.342 1.00 20.70 107 LEU A CA 1
ATOM 648 C C . LEU A 1 107 ? 27.833 8.974 -0.970 1.00 20.96 107 LEU A C 1
ATOM 649 O O . LEU A 1 107 ? 28.481 9.994 -1.191 1.00 20.91 107 LEU A O 1
ATOM 654 N N . THR A 1 108 ? 27.754 7.967 -1.832 1.00 22.34 108 THR A N 1
ATOM 655 C CA . THR A 1 108 ? 28.418 8.007 -3.130 1.00 22.58 108 THR A CA 1
ATOM 656 C C . THR A 1 108 ? 28.003 9.258 -3.905 1.00 23.19 108 THR A C 1
ATOM 657 O O . THR A 1 108 ? 28.846 9.989 -4.421 1.00 24.10 108 THR A O 1
ATOM 661 N N . ARG A 1 109 ? 26.703 9.511 -3.966 1.00 23.74 109 ARG A N 1
ATOM 662 C CA . ARG A 1 109 ? 26.194 10.675 -4.680 1.00 24.57 109 ARG A CA 1
ATOM 663 C C . ARG A 1 109 ? 26.664 11.995 -4.075 1.00 24.49 109 ARG A C 1
ATOM 664 O O . ARG A 1 109 ? 27.030 12.919 -4.804 1.00 22.70 109 ARG A O 1
ATOM 672 N N . LEU A 1 110 ? 26.649 12.088 -2.749 1.00 23.52 110 LEU A N 1
ATOM 673 C CA . LEU A 1 110 ? 27.080 13.311 -2.079 1.00 24.43 110 LEU A CA 1
ATOM 674 C C . LEU A 1 110 ? 28.546 13.594 -2.374 1.00 26.31 110 LEU A C 1
ATOM 675 O O . LEU A 1 110 ? 28.954 14.751 -2.483 1.00 28.58 110 LEU A O 1
ATOM 680 N N . ASN A 1 111 ? 29.329 12.528 -2.503 1.00 27.44 111 ASN A N 1
ATOM 681 C CA . ASN A 1 111 ? 30.752 12.638 -2.777 1.00 29.25 111 ASN A CA 1
ATOM 682 C C . ASN A 1 111 ? 31.063 13.035 -4.213 1.00 31.92 111 ASN A C 1
ATOM 683 O O . ASN A 1 111 ? 32.171 13.486 -4.510 1.00 31.74 111 ASN A O 1
ATOM 688 N N . HIS A 1 112 ? 30.084 12.871 -5.097 1.00 33.63 112 HIS A N 1
ATOM 689 C CA . HIS A 1 112 ? 30.261 13.209 -6.505 1.00 36.15 112 HIS A CA 1
ATOM 690 C C . HIS A 1 112 ? 29.344 14.341 -6.930 1.00 35.85 112 HIS A C 1
ATOM 691 O O . HIS A 1 112 ? 29.198 14.618 -8.116 1.00 35.67 112 HIS A O 1
ATOM 698 N N . SER A 1 113 ? 28.725 14.992 -5.954 1.00 37.27 113 SER A N 1
ATOM 699 C CA . SER A 1 113 ? 27.830 16.104 -6.231 1.00 38.71 113 SER A CA 1
ATOM 700 C C . SER A 1 113 ? 28.649 17.375 -6.388 1.00 40.74 113 SER A C 1
ATOM 701 O O . SER A 1 113 ? 29.703 17.527 -5.769 1.00 42.63 113 SER A O 1
ATOM 704 N N . THR A 1 114 ? 28.171 18.282 -7.228 1.00 41.72 114 THR A N 1
ATOM 705 C CA . THR A 1 114 ? 28.860 19.547 -7.439 1.00 43.10 114 THR A CA 1
ATOM 706 C C . THR A 1 114 ? 28.218 20.611 -6.551 1.00 42.69 114 THR A C 1
ATOM 707 O O . THR A 1 114 ? 28.779 21.685 -6.337 1.00 42.68 114 THR A O 1
ATOM 711 N N . ASN A 1 115 ? 27.043 20.288 -6.025 1.00 42.07 115 ASN A N 1
ATOM 712 C CA . ASN A 1 115 ? 26.289 21.204 -5.179 1.00 42.07 115 ASN A CA 1
ATOM 713 C C . ASN A 1 115 ? 26.746 21.233 -3.728 1.00 39.61 115 ASN A C 1
ATOM 714 O O . ASN A 1 115 ? 26.432 22.173 -2.996 1.00 38.88 115 ASN A O 1
ATOM 719 N N . VAL A 1 116 ? 27.476 20.207 -3.306 1.00 35.79 116 VAL A N 1
ATOM 720 C CA . VAL A 1 116 ? 27.934 20.157 -1.927 1.00 33.84 116 VAL A CA 1
ATOM 721 C C . VAL A 1 116 ? 29.340 19.596 -1.801 1.00 32.46 116 VAL A C 1
ATOM 722 O O . VAL A 1 116 ? 29.818 18.881 -2.681 1.00 32.72 116 VAL A O 1
ATOM 726 N N . PRO A 1 117 ? 30.028 19.924 -0.698 1.00 30.73 117 PRO A N 1
ATOM 727 C CA . PRO A 1 117 ? 31.389 19.431 -0.483 1.00 28.22 117 PRO A CA 1
ATOM 728 C C . PRO A 1 117 ? 31.345 17.940 -0.153 1.00 26.74 117 PRO A C 1
ATOM 729 O O . PRO A 1 117 ? 30.315 17.421 0.270 1.00 25.02 117 PRO A O 1
ATOM 733 N N . PRO A 1 118 ? 32.458 17.227 -0.361 1.00 26.85 118 PRO A N 1
ATOM 734 C CA . PRO A 1 118 ? 32.455 15.794 -0.054 1.00 25.47 118 PRO A CA 1
ATOM 735 C C . PRO A 1 118 ? 32.251 15.529 1.436 1.00 23.05 118 PRO A C 1
ATOM 736 O O . PRO A 1 118 ? 32.571 16.371 2.278 1.00 22.29 118 PRO A O 1
ATOM 740 N N . VAL A 1 119 ? 31.702 14.361 1.745 1.00 21.64 119 VAL A N 1
ATOM 741 C CA . VAL A 1 119 ? 31.447 13.953 3.125 1.00 20.07 119 VAL A CA 1
ATOM 742 C C . VAL A 1 119 ? 32.772 13.723 3.842 1.00 18.60 119 VAL A C 1
ATOM 743 O O . VAL A 1 119 ? 33.669 13.083 3.299 1.00 19.99 119 VAL A O 1
ATOM 747 N N . THR A 1 120 ? 32.892 14.243 5.059 1.00 17.34 120 THR A N 1
ATOM 748 C CA . THR A 1 120 ? 34.118 14.091 5.830 1.00 16.76 120 THR A CA 1
ATOM 749 C C . THR A 1 120 ? 33.907 13.246 7.080 1.00 16.42 120 THR A C 1
ATOM 750 O O . THR A 1 120 ? 34.865 12.730 7.653 1.00 15.12 120 THR A O 1
ATOM 754 N N . CYS A 1 121 ? 32.658 13.105 7.509 1.00 15.00 121 CYS A N 1
ATOM 755 C CA . CYS A 1 121 ? 32.387 12.319 8.705 1.00 15.49 121 CYS A CA 1
ATOM 756 C C . CYS A 1 121 ? 30.922 11.948 8.857 1.00 15.27 121 CYS A C 1
ATOM 757 O O . CYS A 1 121 ? 30.050 12.462 8.148 1.00 15.19 121 CYS A O 1
ATOM 760 N N . LEU A 1 122 ? 30.656 11.055 9.802 1.00 15.29 122 LEU A N 1
ATOM 761 C CA . LEU A 1 122 ? 29.296 10.601 10.050 1.00 14.76 122 LEU A CA 1
ATOM 762 C C . LEU A 1 122 ? 28.939 10.641 11.528 1.00 14.82 122 LEU A C 1
ATOM 763 O O . LEU A 1 122 ? 29.744 10.277 12.381 1.00 16.82 122 LEU A O 1
ATOM 768 N N . VAL A 1 123 ? 27.739 11.116 11.830 1.00 13.80 123 VAL A N 1
ATOM 769 C CA . VAL A 1 123 ? 27.250 11.098 13.200 1.00 14.54 123 VAL A CA 1
ATOM 770 C C . VAL A 1 123 ? 25.987 10.248 13.058 1.00 15.22 123 VAL A C 1
ATOM 771 O O . VAL A 1 123 ? 24.969 10.699 12.527 1.00 16.26 123 VAL A O 1
ATOM 775 N N . SER A 1 124 ? 26.078 9.003 13.514 1.00 15.48 124 SER A N 1
ATOM 776 C CA . SER A 1 124 ? 24.982 8.055 13.386 1.00 13.70 124 SER A CA 1
ATOM 777 C C . SER A 1 124 ? 24.341 7.579 14.686 1.00 13.28 124 SER A C 1
ATOM 778 O O . SER A 1 124 ? 25.023 7.367 15.693 1.00 10.67 124 SER A O 1
ATOM 781 N N . ASP A 1 125 ? 23.020 7.410 14.644 1.00 11.80 125 ASP A N 1
ATOM 782 C CA . ASP A 1 125 ? 22.272 6.915 15.787 1.00 13.26 125 ASP A CA 1
ATOM 783 C C . ASP A 1 125 ? 22.811 5.509 16.032 1.00 15.00 125 ASP A C 1
ATOM 784 O O . ASP A 1 125 ? 23.007 4.729 15.094 1.00 14.06 125 ASP A O 1
ATOM 789 N N . CYS A 1 126 ? 23.053 5.196 17.294 1.00 18.06 126 CYS A N 1
ATOM 790 C CA . CYS A 1 126 ? 23.583 3.902 17.697 1.00 20.03 126 CYS A CA 1
ATOM 791 C C . CYS A 1 126 ? 22.754 2.721 17.181 1.00 20.59 126 CYS A C 1
ATOM 792 O O . CYS A 1 126 ? 23.293 1.646 16.892 1.00 19.84 126 CYS A O 1
ATOM 795 N N . CYS A 1 127 ? 21.444 2.925 17.074 1.00 18.17 127 CYS A N 1
ATOM 796 C CA . CYS A 1 127 ? 20.546 1.884 16.599 1.00 18.60 127 CYS A CA 1
ATOM 797 C C . CYS A 1 127 ? 20.675 1.652 15.096 1.00 18.69 127 CYS A C 1
ATOM 798 O O . CYS A 1 127 ? 20.181 0.656 14.575 1.00 19.23 127 CYS A O 1
ATOM 801 N N . MET A 1 128 ? 21.336 2.577 14.403 1.00 16.67 128 MET A N 1
ATOM 802 C CA . MET A 1 128 ? 21.558 2.446 12.964 1.00 15.67 128 MET A CA 1
ATOM 803 C C . MET A 1 128 ? 22.979 1.907 12.801 1.00 14.58 128 MET A C 1
ATOM 804 O O . MET A 1 128 ? 23.819 2.508 12.131 1.00 13.65 128 MET A O 1
ATOM 809 N N . SER A 1 129 ? 23.232 0.755 13.418 1.00 16.06 129 SER A N 1
ATOM 810 C CA . SER A 1 129 ? 24.553 0.148 13.405 1.00 15.50 129 SER A CA 1
ATOM 811 C C . SER A 1 129 ? 25.131 -0.210 12.041 1.00 15.34 129 SER A C 1
ATOM 812 O O . SER A 1 129 ? 26.346 -0.371 11.917 1.00 16.02 129 SER A O 1
ATOM 815 N N . PHE A 1 130 ? 24.291 -0.317 11.014 1.00 15.00 130 PHE A N 1
ATOM 816 C CA . PHE A 1 130 ? 24.803 -0.633 9.678 1.00 14.49 130 PHE A CA 1
ATOM 817 C C . PHE A 1 130 ? 25.755 0.474 9.202 1.00 14.86 130 PHE A C 1
ATOM 818 O O . PHE A 1 130 ? 26.532 0.272 8.271 1.00 15.78 130 PHE A O 1
ATOM 826 N N . THR A 1 131 ? 25.701 1.640 9.846 1.00 17.19 131 THR A N 1
ATOM 827 C CA . THR A 1 131 ? 26.565 2.764 9.464 1.00 17.19 131 THR A CA 1
ATOM 828 C C . THR A 1 131 ? 28.036 2.474 9.736 1.00 16.26 131 THR A C 1
ATOM 829 O O . THR A 1 131 ? 28.914 3.052 9.101 1.00 14.36 131 THR A O 1
ATOM 833 N N . ILE A 1 132 ? 28.292 1.593 10.697 1.00 17.49 132 ILE A N 1
ATOM 834 C CA . ILE A 1 132 ? 29.653 1.225 11.060 1.00 18.16 132 ILE A CA 1
ATOM 835 C C . ILE A 1 132 ? 30.332 0.579 9.860 1.00 18.44 132 ILE A C 1
ATOM 836 O O . ILE A 1 132 ? 31.472 0.897 9.527 1.00 18.10 132 ILE A O 1
ATOM 841 N N . GLN A 1 133 ? 29.615 -0.323 9.205 1.00 19.50 133 GLN A N 1
ATOM 842 C CA . GLN A 1 133 ? 30.144 -0.991 8.030 1.00 21.10 133 GLN A CA 1
ATOM 843 C C . GLN A 1 133 ? 30.381 0.063 6.944 1.00 21.00 133 GLN A C 1
ATOM 844 O O . GLN A 1 133 ? 31.452 0.115 6.336 1.00 18.08 133 GLN A O 1
ATOM 850 N N . ALA A 1 134 ? 29.373 0.906 6.718 1.00 19.80 134 ALA A N 1
ATOM 851 C CA . ALA A 1 134 ? 29.456 1.966 5.720 1.00 19.10 134 ALA A CA 1
ATOM 852 C C . ALA A 1 134 ? 30.686 2.840 5.952 1.00 20.39 134 ALA A C 1
ATOM 853 O O . ALA A 1 134 ? 31.411 3.167 5.010 1.00 21.13 134 ALA A O 1
ATOM 855 N N . ALA A 1 135 ? 30.914 3.215 7.208 1.00 19.98 135 ALA A N 1
ATOM 856 C CA . ALA A 1 135 ? 32.053 4.052 7.571 1.00 21.13 135 ALA A CA 1
ATOM 857 C C . ALA A 1 135 ? 33.382 3.389 7.221 1.00 21.73 135 ALA A C 1
ATOM 858 O O . ALA A 1 135 ? 34.303 4.054 6.741 1.00 19.72 135 ALA A O 1
ATOM 860 N N . GLU A 1 136 ? 33.489 2.084 7.462 1.00 24.40 136 GLU A N 1
ATOM 861 C CA . GLU A 1 136 ? 34.726 1.375 7.147 1.00 26.97 136 GLU A CA 1
ATOM 862 C C . GLU A 1 136 ? 34.955 1.390 5.639 1.00 26.58 136 GLU A C 1
ATOM 863 O O . GLU A 1 136 ? 36.059 1.664 5.172 1.00 26.22 136 GLU A O 1
ATOM 869 N N . GLU A 1 137 ? 33.901 1.101 4.882 1.00 26.40 137 GLU A N 1
ATOM 870 C CA . GLU A 1 137 ? 33.983 1.077 3.427 1.00 27.88 137 GLU A CA 1
ATOM 871 C C . GLU A 1 137 ? 34.362 2.433 2.835 1.00 27.24 137 GLU A C 1
ATOM 872 O O . GLU A 1 137 ? 35.222 2.511 1.964 1.00 27.27 137 GLU A O 1
ATOM 878 N N . PHE A 1 138 ? 33.728 3.500 3.312 1.00 26.14 138 PHE A N 1
ATOM 879 C CA . PHE A 1 138 ? 34.016 4.837 2.808 1.00 23.93 138 PHE A CA 1
ATOM 880 C C . PHE A 1 138 ? 35.151 5.525 3.550 1.00 24.59 138 PHE A C 1
ATOM 881 O O . PHE A 1 138 ? 35.451 6.693 3.291 1.00 24.68 138 PHE A O 1
ATOM 889 N N . GLU A 1 139 ? 35.782 4.800 4.469 1.00 23.84 139 GLU A N 1
ATOM 890 C CA . GLU A 1 139 ? 36.889 5.344 5.246 1.00 23.52 139 GLU A CA 1
ATOM 891 C C . GLU A 1 139 ? 36.546 6.710 5.830 1.00 23.74 139 GLU A C 1
ATOM 892 O O . GLU A 1 139 ? 37.189 7.715 5.531 1.00 21.84 139 GLU A O 1
ATOM 898 N N . LEU A 1 140 ? 35.526 6.729 6.676 1.00 23.48 140 LEU A N 1
ATOM 899 C CA . LEU A 1 140 ? 35.077 7.953 7.315 1.00 22.87 140 LEU A CA 1
ATOM 900 C C . LEU A 1 140 ? 34.928 7.759 8.815 1.00 22.41 140 LEU A C 1
ATOM 901 O O . LEU A 1 140 ? 34.579 6.671 9.282 1.00 18.89 140 LEU A O 1
ATOM 906 N N . PRO A 1 141 ? 35.221 8.810 9.594 1.00 21.64 141 PRO A N 1
ATOM 907 C CA . PRO A 1 141 ? 35.092 8.738 11.050 1.00 20.54 141 PRO A CA 1
ATOM 908 C C . PRO A 1 141 ? 33.585 8.660 11.308 1.00 20.02 141 PRO A C 1
ATOM 909 O O . PRO A 1 141 ? 32.818 9.388 10.681 1.00 19.68 141 PRO A O 1
ATOM 913 N N . ASN A 1 142 ? 33.153 7.788 12.211 1.00 19.18 142 ASN A N 1
ATOM 914 C CA . ASN A 1 142 ? 31.726 7.672 12.499 1.00 19.46 142 ASN A CA 1
ATOM 915 C C . ASN A 1 142 ? 31.454 7.704 14.000 1.00 18.70 142 ASN A C 1
ATOM 916 O O . ASN A 1 142 ? 31.767 6.755 14.711 1.00 19.19 142 ASN A O 1
ATOM 921 N N . VAL A 1 143 ? 30.881 8.805 14.478 1.00 17.76 143 VAL A N 1
ATOM 922 C CA . VAL A 1 143 ? 30.568 8.933 15.894 1.00 15.53 143 VAL A CA 1
ATOM 923 C C . VAL A 1 143 ? 29.126 8.507 16.110 1.00 15.86 143 VAL A C 1
ATOM 924 O O . VAL A 1 143 ? 28.217 8.973 15.422 1.00 15.17 143 VAL A O 1
ATOM 928 N N . LEU A 1 144 ? 28.913 7.613 17.068 1.00 14.71 144 LEU A N 1
ATOM 929 C CA . LEU A 1 144 ? 27.568 7.143 17.343 1.00 15.07 144 LEU A CA 1
ATOM 930 C C . LEU A 1 144 ? 26.893 7.969 18.438 1.00 16.56 144 LEU A C 1
ATOM 931 O O . LEU A 1 144 ? 27.536 8.415 19.390 1.00 16.87 144 LEU A O 1
ATOM 936 N N . TYR A 1 145 ? 25.589 8.176 18.278 1.00 17.38 145 TYR A N 1
ATOM 937 C CA . TYR A 1 145 ? 24.785 8.913 19.240 1.00 14.20 145 TYR A CA 1
ATOM 938 C C . TYR A 1 145 ? 23.754 7.929 19.791 1.00 15.37 145 TYR A C 1
ATOM 939 O O . TYR A 1 145 ? 22.906 7.447 19.040 1.00 13.36 145 TYR A O 1
ATOM 948 N N . PHE A 1 146 ? 23.844 7.608 21.082 1.00 12.54 146 PHE A N 1
ATOM 949 C CA . PHE A 1 146 ? 22.883 6.701 21.706 1.00 13.76 146 PHE A CA 1
ATOM 950 C C . PHE A 1 146 ? 21.855 7.658 22.280 1.00 12.76 146 PHE A C 1
ATOM 951 O O . PHE A 1 146 ? 22.202 8.548 23.048 1.00 15.25 146 PHE A O 1
ATOM 959 N N . SER A 1 147 ? 20.596 7.475 21.910 1.00 13.60 147 SER A N 1
ATOM 960 C CA . SER A 1 147 ? 19.540 8.385 22.340 1.00 14.57 147 SER A CA 1
ATOM 961 C C . SER A 1 147 ? 18.975 8.237 23.749 1.00 13.08 147 SER A C 1
ATOM 962 O O . SER A 1 147 ? 18.199 9.084 24.185 1.00 13.00 147 SER A O 1
ATOM 965 N N . SER A 1 148 ? 19.348 7.178 24.462 1.00 12.35 148 SER A N 1
ATOM 966 C CA . SER A 1 148 ? 18.848 6.979 25.818 1.00 11.86 148 SER A CA 1
ATOM 967 C C . SER A 1 148 ? 19.939 7.163 26.864 1.00 11.65 148 SER A C 1
ATOM 968 O O . SER A 1 148 ? 21.080 7.497 26.534 1.00 9.82 148 SER A O 1
ATOM 971 N N . SER A 1 149 ? 19.594 6.929 28.127 1.00 13.11 149 SER A N 1
ATOM 972 C CA . SER A 1 149 ? 20.539 7.112 29.229 1.00 12.80 149 SER A CA 1
ATOM 973 C C . SER A 1 149 ? 21.770 6.212 29.178 1.00 14.16 149 SER A C 1
ATOM 974 O O . SER A 1 149 ? 21.805 5.219 28.451 1.00 13.81 149 SER A O 1
ATOM 977 N N . ALA A 1 150 ? 22.781 6.564 29.968 1.00 13.55 150 ALA A N 1
ATOM 978 C CA . ALA A 1 150 ? 23.996 5.764 30.030 1.00 13.22 150 ALA A CA 1
ATOM 979 C C . ALA A 1 150 ? 23.623 4.392 30.589 1.00 13.66 150 ALA A C 1
ATOM 980 O O . ALA A 1 150 ? 24.177 3.372 30.185 1.00 12.83 150 ALA A O 1
ATOM 982 N N . CYS A 1 151 ? 22.676 4.373 31.522 1.00 13.79 151 CYS A N 1
ATOM 983 C CA . CYS A 1 151 ? 22.234 3.118 32.124 1.00 14.26 151 CYS A CA 1
ATOM 984 C C . CYS A 1 151 ? 21.609 2.197 31.068 1.00 13.75 151 CYS A C 1
ATOM 985 O O . CYS A 1 151 ? 21.911 1.003 31.010 1.00 13.09 151 CYS A O 1
ATOM 988 N N . SER A 1 152 ? 20.725 2.755 30.247 1.00 13.26 152 SER A N 1
ATOM 989 C CA . SER A 1 152 ? 20.081 1.984 29.187 1.00 14.52 152 SER A CA 1
ATOM 990 C C . SER A 1 152 ? 21.140 1.371 28.280 1.00 13.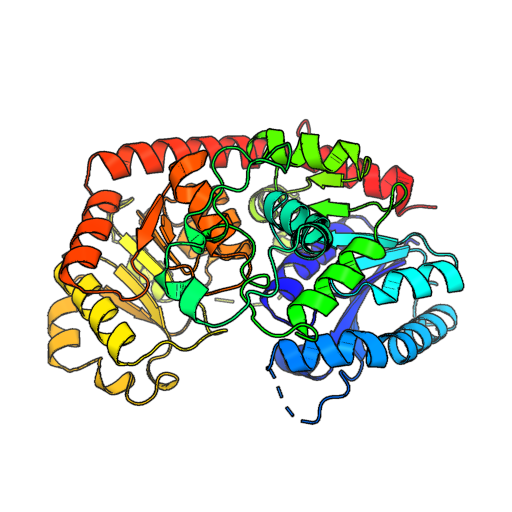20 152 SER A C 1
ATOM 991 O O . SER A 1 152 ? 21.024 0.216 27.869 1.00 13.19 152 SER A O 1
ATOM 994 N N . LEU A 1 153 ? 22.164 2.154 27.964 1.00 11.71 153 LEU A N 1
ATOM 995 C CA . LEU A 1 153 ? 23.245 1.675 27.118 1.00 13.77 153 LEU A CA 1
ATOM 996 C C . LEU A 1 153 ? 23.947 0.496 27.790 1.00 14.19 153 LEU A C 1
ATOM 997 O O . LEU A 1 153 ? 24.247 -0.514 27.144 1.00 13.66 153 LEU A O 1
ATOM 1002 N N . LEU A 1 154 ? 24.205 0.635 29.090 1.00 14.32 154 LEU A N 1
ATOM 1003 C CA . LEU A 1 154 ? 24.850 -0.414 29.874 1.00 12.77 154 LEU A CA 1
ATOM 1004 C C . LEU A 1 154 ? 23.981 -1.674 29.840 1.00 12.23 154 LEU A C 1
ATOM 1005 O O . LEU A 1 154 ? 24.493 -2.790 29.779 1.00 13.61 154 LEU A O 1
ATOM 1010 N N . ASN A 1 155 ? 22.663 -1.486 29.883 1.00 11.54 155 ASN A N 1
ATOM 1011 C CA . ASN A 1 155 ? 21.715 -2.601 29.831 1.00 10.69 155 ASN A CA 1
ATOM 1012 C C . ASN A 1 155 ? 21.858 -3.296 28.468 1.00 11.37 155 ASN A C 1
ATOM 1013 O O . ASN A 1 155 ? 22.059 -4.510 28.389 1.00 12.96 155 ASN A O 1
ATOM 1018 N N . VAL A 1 156 ? 21.761 -2.508 27.401 1.00 9.68 156 VAL A N 1
ATOM 1019 C CA . VAL A 1 156 ? 21.884 -3.016 26.036 1.00 10.62 156 VAL A CA 1
ATOM 1020 C C . VAL A 1 156 ? 23.195 -3.764 25.807 1.00 9.69 156 VAL A C 1
ATOM 1021 O O . VAL A 1 156 ? 23.216 -4.799 25.144 1.00 8.90 156 VAL A O 1
ATOM 1025 N N . MET A 1 157 ? 24.289 -3.234 26.350 1.00 11.59 157 MET A N 1
ATOM 1026 C CA . MET A 1 157 ? 25.594 -3.862 26.197 1.00 13.60 157 MET A CA 1
ATOM 1027 C C . MET A 1 157 ? 25.651 -5.210 26.914 1.00 15.79 157 MET A C 1
ATOM 1028 O O . MET A 1 157 ? 26.596 -5.973 26.729 1.00 16.54 157 MET A O 1
ATOM 1033 N N . HIS A 1 158 ? 24.641 -5.503 27.726 1.00 14.81 158 HIS A N 1
ATOM 1034 C CA . HIS A 1 158 ? 24.615 -6.754 28.465 1.00 15.67 158 HIS A CA 1
ATOM 1035 C C . HIS A 1 158 ? 23.445 -7.679 28.123 1.00 15.18 158 HIS A C 1
ATOM 1036 O O . HIS A 1 158 ? 23.277 -8.727 28.747 1.00 14.62 158 HIS A O 1
ATOM 1043 N N . PHE A 1 159 ? 22.638 -7.296 27.140 1.00 13.64 159 PHE A N 1
ATOM 1044 C CA . PHE A 1 159 ? 21.515 -8.129 26.728 1.00 14.30 159 PHE A CA 1
ATOM 1045 C C . PHE A 1 159 ? 22.069 -9.516 26.437 1.00 15.73 159 PHE A C 1
ATOM 1046 O O . PHE A 1 159 ? 21.513 -10.535 26.844 1.00 16.43 159 PHE A O 1
ATOM 1054 N N . ARG A 1 160 ? 23.186 -9.529 25.726 1.00 16.26 160 ARG A N 1
ATOM 1055 C CA . ARG A 1 160 ? 23.859 -10.756 25.353 1.00 18.78 160 ARG A CA 1
ATOM 1056 C C . ARG A 1 160 ? 24.175 -11.633 26.574 1.00 18.15 160 ARG A C 1
ATOM 1057 O O . ARG A 1 160 ? 24.025 -12.854 26.520 1.00 17.93 160 ARG A O 1
ATOM 1065 N N . SER A 1 161 ? 24.593 -11.019 27.678 1.00 17.09 161 SER A N 1
ATOM 1066 C CA . SER A 1 161 ? 24.916 -11.785 28.881 1.00 19.92 161 SER A CA 1
ATOM 1067 C C . SER A 1 161 ? 23.681 -12.449 29.514 1.00 19.57 161 SER A C 1
ATOM 1068 O O . SER A 1 161 ? 23.769 -13.570 30.019 1.00 18.48 161 SER A O 1
ATOM 1071 N N . PHE A 1 162 ? 22.535 -11.768 29.488 1.00 19.22 162 PHE A N 1
ATOM 1072 C CA . PHE A 1 162 ? 21.313 -12.337 30.051 1.00 18.48 162 PHE A CA 1
ATOM 1073 C C . PHE A 1 162 ? 21.023 -13.663 29.377 1.00 19.03 162 PHE A C 1
ATOM 1074 O O . PHE A 1 162 ? 20.525 -14.594 30.008 1.00 19.01 162 PHE A O 1
ATOM 1082 N N . VAL A 1 163 ? 21.338 -13.744 28.088 1.00 19.06 163 VAL A N 1
ATOM 1083 C CA . VAL A 1 163 ? 21.112 -14.967 27.327 1.00 18.35 163 VAL A CA 1
ATOM 1084 C C . VAL A 1 163 ? 22.140 -16.035 27.698 1.00 19.07 163 VAL A C 1
ATOM 1085 O O . VAL A 1 163 ? 21.792 -17.190 27.947 1.00 20.62 163 VAL A O 1
ATOM 1089 N N . GLU A 1 164 ? 23.408 -15.641 27.726 1.00 18.41 164 GLU A N 1
ATOM 1090 C CA . GLU A 1 164 ? 24.490 -16.561 28.053 1.00 16.69 164 GLU A CA 1
ATOM 1091 C C . GLU A 1 164 ? 24.378 -17.094 29.479 1.00 17.34 164 GLU A C 1
ATOM 1092 O O . GLU A 1 164 ? 24.872 -18.177 29.781 1.00 18.03 164 GLU A O 1
ATOM 1098 N N . ARG A 1 165 ? 23.723 -16.340 30.354 1.00 15.23 165 ARG A N 1
ATOM 1099 C CA . ARG A 1 165 ? 23.546 -16.764 31.737 1.00 14.86 165 ARG A CA 1
ATOM 1100 C C . ARG A 1 165 ? 22.328 -17.670 31.870 1.00 15.42 165 ARG A C 1
ATOM 1101 O O . ARG A 1 165 ? 22.036 -18.172 32.958 1.00 15.92 165 ARG A O 1
ATOM 1109 N N . GLY A 1 166 ? 21.623 -17.871 30.762 1.00 15.54 166 GLY A N 1
ATOM 1110 C CA . GLY A 1 166 ? 20.444 -18.719 30.781 1.00 16.71 166 GLY A CA 1
ATOM 1111 C C . GLY A 1 166 ? 19.237 -18.050 31.413 1.00 18.97 166 GLY A C 1
ATOM 1112 O O . GLY A 1 166 ? 18.269 -18.720 31.767 1.00 21.47 166 GLY A O 1
ATOM 1113 N N . ILE A 1 167 ? 19.282 -16.730 31.556 1.00 19.13 167 ILE A N 1
ATOM 1114 C CA . ILE A 1 167 ? 18.165 -16.005 32.155 1.00 20.21 167 ILE A CA 1
ATOM 1115 C C . ILE A 1 167 ? 17.053 -15.734 31.137 1.00 21.75 167 ILE A C 1
ATOM 1116 O O . ILE A 1 167 ? 15.872 -15.964 31.418 1.00 21.98 167 ILE A O 1
ATOM 1121 N N . ILE A 1 168 ? 17.430 -15.253 29.957 1.00 20.25 168 ILE A N 1
ATOM 1122 C CA . ILE A 1 168 ? 16.452 -14.977 28.909 1.00 21.63 168 ILE A CA 1
ATOM 1123 C C . ILE A 1 168 ? 16.865 -15.711 27.638 1.00 23.24 168 ILE A C 1
ATOM 1124 O O . ILE A 1 168 ? 18.048 -15.988 27.430 1.00 21.78 168 ILE A O 1
ATOM 1129 N N . PRO A 1 169 ? 15.890 -16.047 26.778 1.00 23.55 169 PRO A N 1
ATOM 1130 C CA . PRO A 1 169 ? 14.474 -15.745 27.008 1.00 24.92 169 PRO A CA 1
ATOM 1131 C C . PRO A 1 169 ? 13.919 -16.611 28.130 1.00 25.24 169 PRO A C 1
ATOM 1132 O O . PRO A 1 169 ? 14.452 -17.685 28.406 1.00 25.06 169 PRO A O 1
ATOM 1136 N N . PHE A 1 170 ? 12.860 -16.145 28.781 1.00 24.93 170 PHE A N 1
ATOM 1137 C CA . PHE A 1 170 ? 12.260 -16.914 29.859 1.00 26.34 170 PHE A CA 1
ATOM 1138 C C . PHE A 1 170 ? 11.622 -18.175 29.288 1.00 28.49 170 PHE A C 1
ATOM 1139 O O . PHE A 1 170 ? 11.275 -18.218 28.105 1.00 27.71 170 PHE A O 1
ATOM 1147 N N . LYS A 1 171 ? 11.479 -19.198 30.127 1.00 30.64 171 LYS A N 1
ATOM 1148 C CA . LYS A 1 171 ? 10.900 -20.471 29.706 1.00 33.20 171 LYS A CA 1
ATOM 1149 C C . LYS A 1 171 ? 9.458 -20.330 29.229 1.00 33.37 171 LYS A C 1
ATOM 1150 O O . LYS A 1 171 ? 9.045 -20.998 28.286 1.00 35.28 171 LYS A O 1
ATOM 1156 N N . ASP A 1 172 ? 8.695 -19.463 29.885 1.00 35.01 172 ASP A N 1
ATOM 1157 C CA . ASP A 1 172 ? 7.300 -19.231 29.524 1.00 35.77 172 ASP A CA 1
ATOM 1158 C C . ASP A 1 172 ? 6.782 -17.946 30.176 1.00 36.22 172 ASP A C 1
ATOM 1159 O O . ASP A 1 172 ? 7.511 -17.287 30.918 1.00 36.23 172 ASP A O 1
ATOM 1164 N N . GLU A 1 173 ? 5.523 -17.604 29.907 1.00 37.36 173 GLU A N 1
ATOM 1165 C CA . GLU A 1 173 ? 4.903 -16.382 30.435 1.00 39.36 173 GLU A CA 1
ATOM 1166 C C . GLU A 1 173 ? 4.774 -16.256 31.954 1.00 38.44 173 GLU A C 1
ATOM 1167 O O . GLU A 1 173 ? 4.452 -15.175 32.457 1.00 38.49 173 GLU A O 1
ATOM 1173 N N . SER A 1 174 ? 5.014 -17.339 32.687 1.00 36.10 174 SER A N 1
ATOM 1174 C CA . SER A 1 174 ? 4.889 -17.293 34.140 1.00 34.95 174 SER A CA 1
ATOM 1175 C C . SER A 1 174 ? 5.890 -16.345 34.803 1.00 34.54 174 SER A C 1
ATOM 1176 O O . SER A 1 174 ? 5.748 -16.009 35.979 1.00 34.19 174 SER A O 1
ATOM 1179 N N . TYR A 1 175 ? 6.894 -15.910 34.049 1.00 33.32 175 TYR A N 1
ATOM 1180 C CA . TYR A 1 175 ? 7.911 -15.011 34.582 1.00 31.50 175 TYR A CA 1
ATOM 1181 C C . TYR A 1 175 ? 7.283 -13.665 34.923 1.00 31.49 175 TYR A C 1
ATOM 1182 O O . TYR A 1 175 ? 7.821 -12.892 35.713 1.00 29.85 175 TYR A O 1
ATOM 1191 N N . LEU A 1 176 ? 6.134 -13.397 34.318 1.00 31.81 176 LEU A N 1
ATOM 1192 C CA . LEU A 1 176 ? 5.418 -12.149 34.538 1.00 33.92 176 LEU A CA 1
ATOM 1193 C C . LEU A 1 176 ? 4.711 -12.111 35.893 1.00 35.00 176 LEU A C 1
ATOM 1194 O O . LEU A 1 176 ? 4.392 -11.034 36.401 1.00 35.17 176 LEU A O 1
ATOM 1199 N N . THR A 1 177 ? 4.482 -13.281 36.482 1.00 34.76 177 THR A N 1
ATOM 1200 C CA . THR A 1 177 ? 3.768 -13.352 37.751 1.00 34.88 177 THR A CA 1
ATOM 1201 C C . THR A 1 177 ? 4.390 -14.220 38.843 1.00 34.32 177 THR A C 1
ATOM 1202 O O . THR A 1 177 ? 3.825 -14.325 39.931 1.00 35.10 177 THR A O 1
ATOM 1206 N N . ASN A 1 178 ? 5.530 -14.849 38.565 1.00 32.97 178 ASN A N 1
ATOM 1207 C CA . ASN A 1 178 ? 6.169 -15.705 39.561 1.00 32.45 178 ASN A CA 1
ATOM 1208 C C . ASN A 1 178 ? 7.204 -14.970 40.414 1.00 31.78 178 ASN A C 1
ATOM 1209 O O . ASN A 1 178 ? 7.877 -15.578 41.248 1.00 30.85 178 ASN A O 1
ATOM 1214 N N . GLY A 1 179 ? 7.323 -13.661 40.208 1.00 31.69 179 GLY A N 1
ATOM 1215 C CA . GLY A 1 179 ? 8.272 -12.873 40.978 1.00 31.42 179 GLY A CA 1
ATOM 1216 C C . GLY A 1 179 ? 9.656 -12.833 40.361 1.00 30.53 179 GLY A C 1
ATOM 1217 O O . GLY A 1 179 ? 10.594 -12.288 40.937 1.00 30.34 179 GLY A O 1
ATOM 1218 N N . CYS A 1 180 ? 9.778 -13.418 39.178 1.00 31.01 180 CYS A N 1
ATOM 1219 C CA . CYS A 1 180 ? 11.041 -13.465 38.459 1.00 30.87 180 CYS A CA 1
ATOM 1220 C C . CYS A 1 180 ? 11.563 -12.061 38.161 1.00 27.81 180 CYS A C 1
ATOM 1221 O O . CYS A 1 180 ? 12.769 -11.812 38.215 1.00 25.92 180 CYS A O 1
ATOM 1224 N N . LEU A 1 181 ? 10.653 -11.141 37.855 1.00 25.40 181 LEU A N 1
ATOM 1225 C CA . LEU A 1 181 ? 11.036 -9.766 37.544 1.00 24.86 181 LEU A CA 1
ATOM 1226 C C . LEU A 1 181 ? 11.550 -8.981 38.749 1.00 24.62 181 LEU A C 1
ATOM 1227 O O . LEU A 1 181 ? 12.158 -7.929 38.590 1.00 26.01 181 LEU A O 1
ATOM 1232 N N . GLU A 1 182 ? 11.303 -9.489 39.950 1.00 24.96 182 GLU A N 1
ATOM 1233 C CA . GLU A 1 182 ? 11.769 -8.825 41.166 1.00 27.90 182 GLU A CA 1
ATOM 1234 C C . GLU A 1 182 ? 13.222 -9.195 41.423 1.00 26.44 182 GLU A C 1
ATOM 1235 O O . GLU A 1 182 ? 13.904 -8.550 42.212 1.00 27.34 182 GLU A O 1
ATOM 1241 N N . THR A 1 183 ? 13.690 -10.245 40.760 1.00 26.38 183 THR A N 1
ATOM 1242 C CA . THR A 1 183 ? 15.063 -10.694 40.942 1.00 26.24 183 THR A CA 1
ATOM 1243 C C . THR A 1 183 ? 16.045 -9.555 40.727 1.00 27.45 183 THR A C 1
ATOM 1244 O O . THR A 1 183 ? 15.909 -8.766 39.791 1.00 27.09 183 THR A O 1
ATOM 1248 N N . LYS A 1 184 ? 17.041 -9.478 41.601 1.00 26.26 184 LYS A N 1
ATOM 1249 C CA . LYS A 1 184 ? 18.036 -8.430 41.509 1.00 26.18 184 LYS A CA 1
ATOM 1250 C C . LYS A 1 184 ? 19.126 -8.754 40.498 1.00 24.71 184 LYS A C 1
ATOM 1251 O O . LYS A 1 184 ? 19.556 -9.900 40.368 1.00 24.03 184 LYS A O 1
ATOM 1257 N N . VAL A 1 185 ? 19.546 -7.735 39.760 1.00 24.11 185 VAL A N 1
ATOM 1258 C CA . VAL A 1 185 ? 20.616 -7.883 38.786 1.00 23.24 185 VAL A CA 1
ATOM 1259 C C . VAL A 1 185 ? 21.842 -7.295 39.465 1.00 24.12 185 VAL A C 1
ATOM 1260 O O . VAL A 1 185 ? 22.022 -6.079 39.474 1.00 22.95 185 VAL A O 1
ATOM 1264 N N . ASP A 1 186 ? 22.674 -8.152 40.048 1.00 24.91 186 ASP A N 1
ATOM 1265 C CA . ASP A 1 186 ? 23.865 -7.674 40.737 1.00 28.37 186 ASP A CA 1
ATOM 1266 C C . ASP A 1 186 ? 25.187 -8.109 40.112 1.00 27.69 186 ASP A C 1
ATOM 1267 O O . ASP A 1 186 ? 26.232 -8.043 40.762 1.00 28.95 186 ASP A O 1
ATOM 1272 N N . TRP A 1 187 ? 25.148 -8.541 38.856 1.00 26.08 187 TRP A N 1
ATOM 1273 C CA . TRP A 1 187 ? 26.361 -8.981 38.178 1.00 23.95 187 TRP A CA 1
ATOM 1274 C C . TRP A 1 187 ? 26.836 -7.950 37.155 1.00 23.04 187 TRP A C 1
ATOM 1275 O O . TRP A 1 187 ? 27.751 -8.209 36.373 1.00 22.71 187 TRP A O 1
ATOM 1286 N N . ILE A 1 188 ? 26.195 -6.787 37.149 1.00 21.21 188 ILE A N 1
ATOM 1287 C CA . ILE A 1 188 ? 26.573 -5.722 36.228 1.00 21.22 188 ILE A CA 1
ATOM 1288 C C . ILE A 1 188 ? 27.129 -4.555 37.029 1.00 21.52 188 ILE A C 1
ATOM 1289 O O . ILE A 1 188 ? 26.377 -3.816 37.662 1.00 18.83 188 ILE A O 1
ATOM 1294 N N . PRO A 1 189 ? 28.463 -4.390 37.027 1.00 24.10 189 PRO A N 1
ATOM 1295 C CA . PRO A 1 189 ? 29.120 -3.302 37.760 1.00 24.83 189 PRO A CA 1
ATOM 1296 C C . PRO A 1 189 ? 28.514 -1.968 37.359 1.00 24.50 189 PRO A C 1
ATOM 1297 O O . PRO A 1 189 ? 28.145 -1.781 36.201 1.00 25.04 189 PRO A O 1
ATOM 1301 N N . GLY A 1 190 ? 28.384 -1.053 38.313 1.00 24.56 190 GLY A N 1
ATOM 1302 C CA . GLY A 1 190 ? 27.808 0.242 37.997 1.00 26.06 190 GLY A CA 1
ATOM 1303 C C . GLY A 1 190 ? 26.336 0.338 38.342 1.00 26.58 190 GLY A C 1
ATOM 1304 O O . GLY A 1 190 ? 25.845 1.419 38.662 1.00 27.40 190 GLY A O 1
ATOM 1305 N N . LEU A 1 191 ? 25.624 -0.784 38.256 1.00 26.55 191 LEU A N 1
ATOM 1306 C CA . LEU A 1 191 ? 24.204 -0.818 38.596 1.00 27.06 191 LEU A CA 1
ATOM 1307 C C . LEU A 1 191 ? 24.100 -1.083 40.089 1.00 28.61 191 LEU A C 1
ATOM 1308 O O . LEU A 1 191 ? 24.650 -2.062 40.587 1.00 32.04 191 LEU A O 1
ATOM 1313 N N . LYS A 1 192 ? 23.391 -0.225 40.809 1.00 29.20 192 LYS A N 1
ATOM 1314 C CA . LYS A 1 192 ? 23.290 -0.398 42.249 1.00 30.31 192 LYS A CA 1
ATOM 1315 C C . LYS A 1 192 ? 22.126 -1.231 42.783 1.00 31.15 192 LYS A C 1
ATOM 1316 O O . LYS A 1 192 ? 22.345 -2.282 43.391 1.00 33.42 192 LYS A O 1
ATOM 1322 N N . ASN A 1 193 ? 20.898 -0.772 42.572 1.00 29.82 193 ASN A N 1
ATOM 1323 C CA . ASN A 1 193 ? 19.733 -1.492 43.074 1.00 27.98 193 ASN A CA 1
ATOM 1324 C C . ASN A 1 193 ? 18.778 -1.817 41.940 1.00 24.52 193 ASN A C 1
ATOM 1325 O O . ASN A 1 193 ? 17.637 -1.370 41.934 1.00 23.48 193 ASN A O 1
ATOM 1330 N N . PHE A 1 194 ? 19.245 -2.604 40.982 1.00 22.04 194 PHE A N 1
ATOM 1331 C CA . PHE A 1 194 ? 18.418 -2.953 39.839 1.00 20.32 194 PHE A CA 1
ATOM 1332 C C . PHE A 1 194 ? 17.836 -4.350 39.893 1.00 18.85 194 PHE A C 1
ATOM 1333 O O . PHE A 1 194 ? 18.463 -5.283 40.387 1.00 20.54 194 PHE A O 1
ATOM 1341 N N . ARG A 1 195 ? 16.618 -4.471 39.384 1.00 16.86 195 ARG A N 1
ATOM 1342 C CA . ARG A 1 195 ? 15.903 -5.737 39.322 1.00 16.65 195 ARG A CA 1
ATOM 1343 C C . ARG A 1 195 ? 15.710 -6.022 37.836 1.00 16.36 195 ARG A C 1
ATOM 1344 O O . ARG A 1 195 ? 15.845 -5.116 37.012 1.00 16.37 195 ARG A O 1
ATOM 1352 N N . LEU A 1 196 ? 15.399 -7.264 37.481 1.00 15.48 196 LEU A N 1
ATOM 1353 C CA . LEU A 1 196 ? 15.180 -7.591 36.074 1.00 16.07 196 LEU A CA 1
ATOM 1354 C C . LEU A 1 196 ? 14.103 -6.668 35.530 1.00 14.90 196 LEU A C 1
ATOM 1355 O O . LEU A 1 196 ? 14.133 -6.263 34.372 1.00 14.29 196 LEU A O 1
ATOM 1360 N N . LYS A 1 197 ? 13.154 -6.341 36.399 1.00 15.96 197 LYS A N 1
ATOM 1361 C CA . LYS A 1 197 ? 12.037 -5.468 36.068 1.00 16.63 197 LYS A CA 1
ATOM 1362 C C . LYS A 1 197 ? 12.476 -4.086 35.599 1.00 16.28 197 LYS A C 1
ATOM 1363 O O . LYS A 1 197 ? 11.800 -3.461 34.781 1.00 16.39 197 LYS A O 1
ATOM 1369 N N . ASP A 1 198 ? 13.606 -3.612 36.120 1.00 15.66 198 ASP A N 1
ATOM 1370 C CA . ASP A 1 198 ? 14.124 -2.289 35.780 1.00 14.56 198 ASP A CA 1
ATOM 1371 C C . ASP A 1 198 ? 14.995 -2.246 34.518 1.00 14.11 198 ASP A C 1
ATOM 1372 O O . ASP A 1 198 ? 15.317 -1.171 34.023 1.00 13.73 198 ASP A O 1
ATOM 1377 N N . ILE A 1 199 ? 15.370 -3.408 33.996 1.00 12.94 199 ILE A N 1
ATOM 1378 C CA . ILE A 1 199 ? 16.202 -3.469 32.791 1.00 13.16 199 ILE A CA 1
ATOM 1379 C C . ILE A 1 199 ? 15.404 -3.060 31.547 1.00 12.49 199 ILE A C 1
ATOM 1380 O O . ILE A 1 199 ? 14.202 -3.299 31.483 1.00 11.12 199 ILE A O 1
ATOM 1385 N N . VAL A 1 200 ? 16.058 -2.445 30.561 1.00 12.56 200 VAL A N 1
ATOM 1386 C CA . VAL A 1 200 ? 15.349 -2.076 29.332 1.00 11.75 200 VAL A CA 1
ATOM 1387 C C . VAL A 1 200 ? 14.530 -3.334 28.994 1.00 13.98 200 VAL A C 1
ATOM 1388 O O . VAL A 1 200 ? 15.087 -4.388 28.662 1.00 13.15 200 VAL A O 1
ATOM 1392 N N . ASP A 1 201 ? 13.209 -3.207 29.082 1.00 14.25 201 ASP A N 1
ATOM 1393 C CA . ASP A 1 201 ? 12.303 -4.338 28.921 1.00 17.36 201 ASP A CA 1
ATOM 1394 C C . ASP A 1 201 ? 12.275 -5.186 27.662 1.00 16.54 201 ASP A C 1
ATOM 1395 O O . ASP A 1 201 ? 11.376 -6.005 27.510 1.00 18.02 201 ASP A O 1
ATOM 1400 N N . PHE A 1 202 ? 13.241 -5.018 26.765 1.00 16.29 202 PHE A N 1
ATOM 1401 C CA . PHE A 1 202 ? 13.259 -5.858 25.574 1.00 16.21 202 PHE A CA 1
ATOM 1402 C C . PHE A 1 202 ? 13.712 -7.270 25.963 1.00 15.70 202 PHE A C 1
ATOM 1403 O O . PHE A 1 202 ? 13.578 -8.211 25.181 1.00 16.18 202 PHE A O 1
ATOM 1411 N N . ILE A 1 203 ? 14.244 -7.421 27.175 1.00 15.14 203 ILE A N 1
ATOM 1412 C CA . ILE A 1 203 ? 14.674 -8.739 27.646 1.00 14.53 203 ILE A CA 1
ATOM 1413 C C . ILE A 1 203 ? 13.446 -9.573 28.016 1.00 15.44 203 ILE A C 1
ATOM 1414 O O . ILE A 1 203 ? 13.516 -10.798 28.119 1.00 14.51 203 ILE A O 1
ATOM 1419 N N . ARG A 1 204 ? 12.322 -8.897 28.227 1.00 14.36 204 ARG A N 1
ATOM 1420 C CA . ARG A 1 204 ? 11.091 -9.577 28.594 1.00 17.20 204 ARG A CA 1
ATOM 1421 C C . ARG A 1 204 ? 10.487 -10.290 27.397 1.00 16.86 204 ARG A C 1
ATOM 1422 O O . ARG A 1 204 ? 9.591 -9.781 26.741 1.00 19.92 204 ARG A O 1
ATOM 1430 N N . THR A 1 205 ? 10.998 -11.483 27.123 1.00 18.27 205 THR A N 1
ATOM 1431 C CA . THR A 1 205 ? 10.522 -12.272 26.001 1.00 18.09 205 THR A CA 1
ATOM 1432 C C . THR A 1 205 ? 10.737 -13.760 26.231 1.00 19.78 205 THR A C 1
ATOM 1433 O O . THR A 1 205 ? 11.650 -14.160 26.955 1.00 18.63 205 THR A O 1
ATOM 1437 N N . THR A 1 206 ? 9.880 -14.569 25.611 1.00 18.80 206 THR A N 1
ATOM 1438 C CA . THR A 1 206 ? 9.972 -16.019 25.702 1.00 18.43 206 THR A CA 1
ATOM 1439 C C . THR A 1 206 ? 10.434 -16.550 24.342 1.00 18.00 206 THR A C 1
ATOM 1440 O O . THR A 1 206 ? 10.592 -17.754 24.159 1.00 18.14 206 THR A O 1
ATOM 1444 N N . ASN A 1 207 ? 10.657 -15.636 23.398 1.00 15.35 207 ASN A N 1
ATOM 1445 C CA . ASN A 1 207 ? 11.076 -15.987 22.041 1.00 14.64 207 ASN A CA 1
ATOM 1446 C C . ASN A 1 207 ? 12.584 -15.832 21.803 1.00 15.78 207 ASN A C 1
ATOM 1447 O O . ASN A 1 207 ? 13.124 -14.731 21.896 1.00 13.40 207 ASN A O 1
ATOM 1452 N N . PRO A 1 208 ? 13.279 -16.940 21.477 1.00 15.70 208 PRO A N 1
ATOM 1453 C CA . PRO A 1 208 ? 14.724 -16.921 21.227 1.00 16.72 208 PRO A CA 1
ATOM 1454 C C . PRO A 1 208 ? 15.095 -16.193 19.936 1.00 17.52 208 PRO A C 1
ATOM 1455 O O . PRO A 1 208 ? 16.258 -15.873 19.706 1.00 17.43 208 PRO A O 1
ATOM 1459 N N . ASN A 1 209 ? 14.098 -15.930 19.097 1.00 18.66 209 ASN A N 1
ATOM 1460 C CA . ASN A 1 209 ? 14.328 -15.215 17.848 1.00 19.91 209 ASN A CA 1
ATOM 1461 C C . ASN A 1 209 ? 13.617 -13.874 17.903 1.00 19.37 209 ASN A C 1
ATOM 1462 O O . ASN A 1 209 ? 13.267 -13.306 16.870 1.00 19.55 209 ASN A O 1
ATOM 1467 N N . ASP A 1 210 ? 13.390 -13.378 19.116 1.00 18.60 210 ASP A N 1
ATOM 1468 C CA . ASP A 1 210 ? 12.718 -12.100 19.284 1.00 17.80 210 ASP A CA 1
ATOM 1469 C C . ASP A 1 210 ? 13.469 -11.001 18.540 1.00 17.33 210 ASP A C 1
ATOM 1470 O O . ASP A 1 210 ? 14.667 -10.806 18.745 1.00 17.03 210 ASP A O 1
ATOM 1475 N N . ILE A 1 211 ? 12.753 -10.282 17.683 1.00 17.15 211 ILE A N 1
ATOM 1476 C CA . ILE A 1 211 ? 13.338 -9.206 16.886 1.00 17.78 211 ILE A CA 1
ATOM 1477 C C . ILE A 1 211 ? 14.095 -8.126 17.669 1.00 15.39 211 ILE A C 1
ATOM 1478 O O . ILE A 1 211 ? 15.258 -7.839 17.371 1.00 12.21 211 ILE A O 1
ATOM 1483 N N . MET A 1 212 ? 13.435 -7.529 18.660 1.00 15.35 212 MET A N 1
ATOM 1484 C CA . MET A 1 212 ? 14.057 -6.461 19.440 1.00 16.09 212 MET A CA 1
ATOM 1485 C C . MET A 1 212 ? 15.315 -6.913 20.160 1.00 16.37 212 MET A C 1
ATOM 1486 O O . MET A 1 212 ? 16.354 -6.263 20.067 1.00 16.37 212 MET A O 1
ATOM 1491 N N . LEU A 1 213 ? 15.223 -8.040 20.859 1.00 16.57 213 LEU A N 1
ATOM 1492 C CA . LEU A 1 213 ? 16.352 -8.584 21.599 1.00 16.92 213 LEU A CA 1
ATOM 1493 C C . LEU A 1 213 ? 17.537 -8.830 20.660 1.00 15.91 213 LEU A C 1
ATOM 1494 O O . LEU A 1 213 ? 18.662 -8.407 20.934 1.00 12.38 213 LEU A O 1
ATOM 1499 N N . GLU A 1 214 ? 17.282 -9.508 19.546 1.00 16.46 214 GLU A N 1
ATOM 1500 C CA . GLU A 1 214 ? 18.339 -9.783 18.577 1.00 17.01 214 GLU A CA 1
ATOM 1501 C C . GLU A 1 214 ? 18.862 -8.493 17.943 1.00 15.24 214 GLU A C 1
ATOM 1502 O O . GLU A 1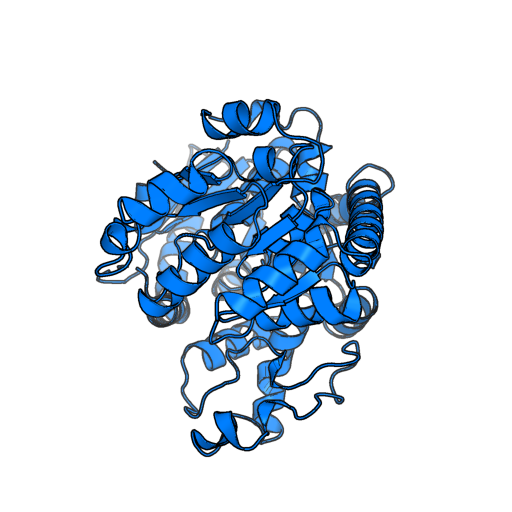 214 ? 20.055 -8.371 17.655 1.00 11.99 214 GLU A O 1
ATOM 1508 N N . PHE A 1 215 ? 17.966 -7.532 17.736 1.00 14.00 215 PHE A N 1
ATOM 1509 C CA . PHE A 1 215 ? 18.351 -6.253 17.148 1.00 16.00 215 PHE A CA 1
ATOM 1510 C C . PHE A 1 215 ? 19.412 -5.581 18.006 1.00 14.68 215 PHE A C 1
ATOM 1511 O O . PHE A 1 215 ? 20.463 -5.194 17.507 1.00 15.68 215 PHE A O 1
ATOM 1519 N N . PHE A 1 216 ? 19.129 -5.456 19.301 1.00 15.40 216 PHE A N 1
ATOM 1520 C CA . PHE A 1 216 ? 20.042 -4.805 20.236 1.00 14.01 216 PHE A CA 1
ATOM 1521 C C . PHE A 1 216 ? 21.303 -5.587 20.557 1.00 14.75 216 PHE A C 1
ATOM 1522 O O . PHE A 1 216 ? 22.341 -5.000 20.875 1.00 14.19 216 PHE A O 1
ATOM 1530 N N . ILE A 1 217 ? 21.233 -6.909 20.479 1.00 14.17 217 ILE A N 1
ATOM 1531 C CA . ILE A 1 217 ? 22.429 -7.682 20.733 1.00 14.75 217 ILE A CA 1
ATOM 1532 C C . ILE A 1 217 ? 23.378 -7.393 19.576 1.00 15.33 217 ILE A C 1
ATOM 1533 O O . ILE A 1 217 ? 24.588 -7.262 19.776 1.00 14.59 217 ILE A O 1
ATOM 1538 N N . GLU A 1 218 ? 22.822 -7.279 18.370 1.00 15.94 218 GLU A N 1
ATOM 1539 C CA . GLU A 1 218 ? 23.632 -6.978 17.187 1.00 16.90 218 GLU A CA 1
ATOM 1540 C C . GLU A 1 218 ? 24.263 -5.595 17.333 1.00 16.98 218 GLU A C 1
ATOM 1541 O O . GLU A 1 218 ? 25.434 -5.402 17.014 1.00 18.22 218 GLU A O 1
ATOM 1547 N N . VAL A 1 219 ? 23.483 -4.633 17.815 1.00 15.74 219 VAL A N 1
ATOM 1548 C CA . VAL A 1 219 ? 23.997 -3.280 18.020 1.00 15.44 219 VAL A CA 1
ATOM 1549 C C . VAL A 1 219 ? 25.165 -3.315 19.006 1.00 14.59 219 VAL A C 1
ATOM 1550 O O . VAL A 1 219 ? 26.229 -2.761 18.738 1.00 14.04 219 VAL A O 1
ATOM 1554 N N . ALA A 1 220 ? 24.968 -3.975 20.145 1.00 14.27 220 ALA A N 1
ATOM 1555 C CA . ALA A 1 220 ? 26.014 -4.065 21.160 1.00 15.25 220 ALA A CA 1
ATOM 1556 C C . ALA A 1 220 ? 27.288 -4.737 20.645 1.00 16.37 220 ALA A C 1
ATOM 1557 O O . ALA A 1 220 ? 28.392 -4.283 20.943 1.00 16.21 220 ALA A O 1
ATOM 1559 N N . ASP A 1 221 ? 27.141 -5.811 19.870 1.00 18.80 221 ASP A N 1
ATOM 1560 C CA . ASP A 1 221 ? 28.305 -6.518 19.329 1.00 20.62 221 ASP A CA 1
ATOM 1561 C C . ASP A 1 221 ? 29.120 -5.674 18.350 1.00 21.99 221 ASP A C 1
ATOM 1562 O O . ASP A 1 221 ? 30.326 -5.877 18.202 1.00 22.34 221 ASP A O 1
ATOM 1567 N N . ARG A 1 222 ? 28.464 -4.737 17.674 1.00 22.88 222 ARG A N 1
ATOM 1568 C CA . ARG A 1 222 ? 29.152 -3.887 16.707 1.00 24.13 222 ARG A CA 1
ATOM 1569 C C . ARG A 1 222 ? 29.931 -2.761 17.373 1.00 24.33 222 ARG A C 1
ATOM 1570 O O . ARG A 1 222 ? 30.675 -2.035 16.716 1.00 23.95 222 ARG A O 1
ATOM 1578 N N . VAL A 1 223 ? 29.755 -2.623 18.682 1.00 24.42 223 VAL A N 1
ATOM 1579 C CA . VAL A 1 223 ? 30.460 -1.602 19.437 1.00 25.99 223 VAL A CA 1
ATOM 1580 C C . VAL A 1 223 ? 31.695 -2.243 20.058 1.00 27.42 223 VAL A C 1
ATOM 1581 O O . VAL A 1 223 ? 31.625 -3.352 20.589 1.00 26.10 223 VAL A O 1
ATOM 1585 N N . ASN A 1 224 ? 32.822 -1.544 19.985 1.00 28.83 224 ASN A N 1
ATOM 1586 C CA . ASN A 1 224 ? 34.068 -2.042 20.553 1.00 28.50 224 ASN A CA 1
ATOM 1587 C C . ASN A 1 224 ? 34.881 -0.908 21.186 1.00 29.00 224 ASN A C 1
ATOM 1588 O O . ASN A 1 224 ? 34.403 0.219 21.312 1.00 25.89 224 ASN A O 1
ATOM 1593 N N . LYS A 1 225 ? 36.115 -1.218 21.567 1.00 29.54 225 LYS A N 1
ATOM 1594 C CA . LYS A 1 225 ? 37.006 -0.262 22.216 1.00 30.52 225 LYS A CA 1
ATOM 1595 C C . LYS A 1 225 ? 37.306 1.027 21.441 1.00 29.82 225 LYS A C 1
ATOM 1596 O O . LYS A 1 225 ? 37.642 2.049 22.043 1.00 29.52 225 LYS A O 1
ATOM 1602 N N . ASP A 1 226 ? 37.179 0.990 20.117 1.00 28.02 226 ASP A N 1
ATOM 1603 C CA . ASP A 1 226 ? 37.474 2.163 19.294 1.00 26.92 226 ASP A CA 1
ATOM 1604 C C . ASP A 1 226 ? 36.247 3.003 18.963 1.00 24.46 226 ASP A C 1
ATOM 1605 O O . ASP A 1 226 ? 36.350 4.052 18.326 1.00 23.38 226 ASP A O 1
ATOM 1610 N N . THR A 1 227 ? 35.088 2.537 19.405 1.00 21.14 227 THR A N 1
ATOM 1611 C CA . THR A 1 227 ? 33.829 3.222 19.153 1.00 18.31 227 THR A CA 1
ATOM 1612 C C . THR A 1 227 ? 33.636 4.480 20.012 1.00 15.02 227 THR A C 1
ATOM 1613 O O . THR A 1 227 ? 33.767 4.434 21.232 1.00 13.87 227 THR A O 1
ATOM 1617 N N . THR A 1 228 ? 33.339 5.607 19.371 1.00 13.28 228 THR A N 1
ATOM 1618 C CA . THR A 1 228 ? 33.096 6.845 20.108 1.00 13.58 228 THR A CA 1
ATOM 1619 C C . THR A 1 228 ? 31.582 6.996 20.210 1.00 15.21 228 THR A C 1
ATOM 1620 O O . THR A 1 228 ? 30.894 7.043 19.195 1.00 16.18 228 THR A O 1
ATOM 1624 N N . ILE A 1 229 ? 31.066 7.059 21.434 1.00 15.22 229 ILE A N 1
ATOM 1625 C CA . ILE A 1 229 ? 29.629 7.176 21.651 1.00 15.25 229 ILE A CA 1
ATOM 1626 C C . ILE A 1 229 ? 29.228 8.364 22.521 1.00 16.75 229 ILE A C 1
ATOM 1627 O O . ILE A 1 229 ? 29.645 8.478 23.680 1.00 17.28 229 ILE A O 1
ATOM 1632 N N . LEU A 1 230 ? 28.396 9.229 21.949 1.00 15.14 230 LEU A N 1
ATOM 1633 C CA . LEU A 1 230 ? 27.881 10.414 22.622 1.00 14.84 230 LEU A CA 1
ATOM 1634 C C . LEU A 1 230 ? 26.607 10.080 23.385 1.00 14.93 230 LEU A C 1
ATOM 1635 O O . LEU A 1 230 ? 25.752 9.345 22.889 1.00 14.65 230 LEU A O 1
ATOM 1640 N N . LEU A 1 231 ? 26.481 10.631 24.589 1.00 15.13 231 LEU A N 1
ATOM 1641 C CA . LEU A 1 231 ? 25.306 10.399 25.420 1.00 15.56 231 LEU A CA 1
ATOM 1642 C C . LEU A 1 231 ? 24.654 11.699 25.895 1.00 15.40 231 LEU A C 1
ATOM 1643 O O . LEU A 1 231 ? 25.339 12.627 26.330 1.00 13.90 231 LEU A O 1
ATOM 1648 N N . ASN A 1 232 ? 23.328 11.742 25.819 1.00 12.98 232 ASN A N 1
ATOM 1649 C CA . ASN A 1 232 ? 22.560 12.896 26.266 1.00 12.89 232 ASN A CA 1
ATOM 1650 C C . ASN A 1 232 ? 22.373 12.770 27.783 1.00 12.65 232 ASN A C 1
ATOM 1651 O O . ASN A 1 232 ? 21.288 12.446 28.262 1.00 12.27 232 ASN A O 1
ATOM 1656 N N . THR A 1 233 ? 23.443 13.016 28.531 1.00 13.27 233 THR A N 1
ATOM 1657 C CA . THR A 1 233 ? 23.414 12.926 29.989 1.00 12.19 233 THR A CA 1
ATOM 1658 C C . THR A 1 233 ? 24.640 13.670 30.513 1.00 12.34 233 THR A C 1
ATOM 1659 O O . THR A 1 233 ? 25.374 14.279 29.736 1.00 10.22 233 THR A O 1
ATOM 1663 N N . PHE A 1 234 ? 24.841 13.652 31.828 1.00 13.28 234 PHE A N 1
ATOM 1664 C CA . PHE A 1 234 ? 26.028 14.271 32.409 1.00 13.90 234 PHE A CA 1
ATOM 1665 C C . PHE A 1 234 ? 26.575 13.403 33.532 1.00 14.43 234 PHE A C 1
ATOM 1666 O O . PHE A 1 234 ? 25.826 12.688 34.199 1.00 12.11 234 PHE A O 1
ATOM 1674 N N . ASN A 1 235 ? 27.894 13.462 33.710 1.00 16.67 235 ASN A N 1
ATOM 1675 C CA . ASN A 1 235 ? 28.609 12.690 34.728 1.00 18.98 235 ASN A CA 1
ATOM 1676 C C . ASN A 1 235 ? 27.875 12.480 36.047 1.00 17.69 235 ASN A C 1
ATOM 1677 O O . ASN A 1 235 ? 27.614 11.345 36.434 1.00 15.27 235 ASN A O 1
ATOM 1682 N N . GLU A 1 236 ? 27.559 13.578 36.734 1.00 18.42 236 GLU A N 1
ATOM 1683 C CA . GLU A 1 236 ? 26.889 13.513 38.030 1.00 19.26 236 GLU A CA 1
ATOM 1684 C C . GLU A 1 236 ? 25.569 12.773 38.011 1.00 17.86 236 GLU A C 1
ATOM 1685 O O . GLU A 1 236 ? 25.202 12.150 38.996 1.00 17.51 236 GLU A O 1
ATOM 1691 N N . LEU A 1 237 ? 24.853 12.843 36.896 1.00 17.26 237 LEU A N 1
ATOM 1692 C CA . LEU A 1 237 ? 23.560 12.178 36.803 1.00 15.91 237 LEU A CA 1
ATOM 1693 C C . LEU A 1 237 ? 23.673 10.654 36.820 1.00 15.11 237 LEU A C 1
ATOM 1694 O O . LEU A 1 237 ? 22.827 9.979 37.394 1.00 14.05 237 LEU A O 1
ATOM 1699 N N . GLU A 1 238 ? 24.714 10.114 36.193 1.00 14.94 238 GLU A N 1
ATOM 1700 C CA . GLU A 1 238 ? 24.884 8.661 36.120 1.00 14.35 238 GLU A CA 1
ATOM 1701 C C . GLU A 1 238 ? 26.345 8.273 36.322 1.00 16.40 238 GLU A C 1
ATOM 1702 O O . GLU A 1 238 ? 26.901 7.487 35.553 1.00 15.36 238 GLU A O 1
ATOM 1708 N N . SER A 1 239 ? 26.953 8.818 37.365 1.00 16.20 239 SER A N 1
ATOM 1709 C CA . SER A 1 239 ? 28.360 8.582 37.657 1.00 17.42 239 SER A CA 1
ATOM 1710 C C . SER A 1 239 ? 28.851 7.126 37.638 1.00 14.79 239 SER A C 1
ATOM 1711 O O . SER A 1 239 ? 29.738 6.781 36.866 1.00 15.64 239 SER A O 1
ATOM 1714 N N . ASP A 1 240 ? 28.285 6.269 38.476 1.00 15.44 240 ASP A N 1
ATOM 1715 C CA . ASP A 1 240 ? 28.731 4.880 38.519 1.00 16.01 240 ASP A CA 1
ATOM 1716 C C . ASP A 1 240 ? 28.511 4.131 37.206 1.00 15.89 240 ASP A C 1
ATOM 1717 O O . ASP A 1 240 ? 29.358 3.347 36.774 1.00 14.95 240 ASP A O 1
ATOM 1722 N N . VAL A 1 241 ? 27.372 4.380 36.575 1.00 15.71 241 VAL A N 1
ATOM 1723 C CA . VAL A 1 241 ? 27.048 3.740 35.309 1.00 16.09 241 VAL A CA 1
ATOM 1724 C C . VAL A 1 241 ? 28.045 4.159 34.240 1.00 16.01 241 VAL A C 1
ATOM 1725 O O . VAL A 1 241 ? 28.547 3.325 33.490 1.00 15.68 241 VAL A O 1
ATOM 1729 N N . ILE A 1 242 ? 28.332 5.456 34.179 1.00 15.58 242 ILE A N 1
ATOM 1730 C CA . ILE A 1 242 ? 29.266 5.979 33.191 1.00 14.59 242 ILE A CA 1
ATOM 1731 C C . ILE A 1 242 ? 30.660 5.402 33.415 1.00 15.73 242 ILE A C 1
ATOM 1732 O O . ILE A 1 242 ? 31.313 4.961 32.473 1.00 13.59 242 ILE A O 1
ATOM 1737 N N . ASN A 1 243 ? 31.113 5.390 34.664 1.00 17.58 243 ASN A N 1
ATOM 1738 C CA . ASN A 1 243 ? 32.422 4.832 34.960 1.00 20.60 243 ASN A CA 1
ATOM 1739 C C . ASN A 1 243 ? 32.457 3.367 34.531 1.00 19.69 243 ASN A C 1
ATOM 1740 O O . ASN A 1 243 ? 33.442 2.903 33.962 1.00 18.50 243 ASN A O 1
ATOM 1745 N N . ALA A 1 244 ? 31.374 2.644 34.797 1.00 20.23 244 ALA A N 1
ATOM 1746 C CA . ALA A 1 244 ? 31.294 1.232 34.434 1.00 19.66 244 ALA A CA 1
ATOM 1747 C C . ALA A 1 244 ? 31.389 1.045 32.918 1.00 21.40 244 ALA A C 1
ATOM 1748 O O . ALA A 1 244 ? 32.137 0.189 32.432 1.00 21.37 244 ALA A O 1
ATOM 1750 N N . LEU A 1 245 ? 30.635 1.846 32.170 1.00 21.25 245 LEU A N 1
ATOM 1751 C CA . LEU A 1 245 ? 30.656 1.754 30.711 1.00 20.96 245 LEU A CA 1
ATOM 1752 C C . LEU A 1 245 ? 32.033 2.059 30.148 1.00 20.94 245 LEU A C 1
ATOM 1753 O O . LEU A 1 245 ? 32.488 1.399 29.221 1.00 20.81 245 LEU A O 1
ATOM 1758 N N . SER A 1 246 ? 32.695 3.059 30.716 1.00 21.08 246 SER A N 1
ATOM 1759 C CA . SER A 1 246 ? 34.005 3.468 30.234 1.00 24.25 246 SER A CA 1
ATOM 1760 C C . SER A 1 246 ? 35.070 2.382 30.307 1.00 25.03 246 SER A C 1
ATOM 1761 O O . SER A 1 246 ? 36.088 2.469 29.618 1.00 24.89 246 SER A O 1
ATOM 1764 N N . SER A 1 247 ? 34.849 1.364 31.129 1.00 23.91 247 SER A N 1
ATOM 1765 C CA . SER A 1 247 ? 35.835 0.296 31.234 1.00 26.69 247 SER A CA 1
ATOM 1766 C C . SER A 1 247 ? 35.762 -0.622 30.018 1.00 26.36 247 SER A C 1
ATOM 1767 O O . SER A 1 247 ? 36.712 -1.337 29.711 1.00 26.99 247 SER A O 1
ATOM 1770 N N . THR A 1 248 ? 34.628 -0.589 29.326 1.00 27.08 248 THR A N 1
ATOM 1771 C CA . THR A 1 248 ? 34.413 -1.410 28.136 1.00 28.33 248 THR A CA 1
ATOM 1772 C C . THR A 1 248 ? 34.505 -0.543 26.885 1.00 27.08 248 THR A C 1
ATOM 1773 O O . THR A 1 248 ? 35.034 -0.964 25.855 1.00 27.62 248 THR A O 1
ATOM 1777 N N . ILE A 1 249 ? 33.972 0.670 26.993 1.00 25.29 249 ILE A N 1
ATOM 1778 C CA . ILE A 1 249 ? 33.960 1.639 25.901 1.00 22.84 249 ILE A CA 1
ATOM 1779 C C . ILE A 1 249 ? 34.586 2.916 26.445 1.00 20.92 249 ILE A C 1
ATOM 1780 O O . ILE A 1 249 ? 33.889 3.824 26.900 1.00 21.27 249 ILE A O 1
ATOM 1785 N N . PRO A 1 250 ? 35.920 2.997 26.415 1.00 20.44 250 PRO A N 1
ATOM 1786 C CA . PRO A 1 250 ? 36.634 4.175 26.917 1.00 19.44 250 PRO A CA 1
ATOM 1787 C C . PRO A 1 250 ? 36.196 5.505 26.303 1.00 18.87 250 PRO A C 1
ATOM 1788 O O . PRO A 1 250 ? 36.248 6.537 26.967 1.00 17.18 250 PRO A O 1
ATOM 1792 N N . SER A 1 251 ? 35.751 5.482 25.049 1.00 18.41 251 SER A N 1
ATOM 1793 C CA . SER A 1 251 ? 35.316 6.716 24.395 1.00 18.67 251 SER A CA 1
ATOM 1794 C C . SER A 1 251 ? 33.823 7.034 24.486 1.00 17.73 251 SER A C 1
ATOM 1795 O O . SER A 1 251 ? 33.204 7.409 23.488 1.00 16.45 251 SER A O 1
ATOM 1798 N N . ILE A 1 252 ? 33.242 6.872 25.670 1.00 16.56 252 ILE A N 1
ATOM 1799 C CA . ILE A 1 252 ? 31.834 7.217 25.857 1.00 18.59 252 ILE A CA 1
ATOM 1800 C C . ILE A 1 252 ? 31.869 8.661 26.353 1.00 17.64 252 ILE A C 1
ATOM 1801 O O . ILE A 1 252 ? 32.610 8.990 27.283 1.00 16.86 252 ILE A O 1
ATOM 1806 N N . TYR A 1 253 ? 31.082 9.524 25.720 1.00 16.26 253 TYR A N 1
ATOM 1807 C CA . TYR A 1 253 ? 31.105 10.941 26.061 1.00 14.17 253 TYR A CA 1
ATOM 1808 C C . TYR A 1 253 ? 29.784 11.621 26.370 1.00 13.18 253 TYR A C 1
ATOM 1809 O O . TYR A 1 253 ? 28.969 11.860 25.471 1.00 8.54 253 TYR A O 1
ATOM 1818 N N . PRO A 1 254 ? 29.552 11.940 27.651 1.00 12.53 254 PRO A N 1
ATOM 1819 C CA . PRO A 1 254 ? 28.313 12.620 28.028 1.00 12.24 254 PRO A CA 1
ATOM 1820 C C . PRO A 1 254 ? 28.421 14.023 27.430 1.00 12.79 254 PRO A C 1
ATOM 1821 O O . PRO A 1 254 ? 29.454 14.679 27.579 1.00 12.11 254 PRO A O 1
ATOM 1825 N N . ILE A 1 255 ? 27.387 14.475 26.727 1.00 12.39 255 ILE A N 1
ATOM 1826 C CA . ILE A 1 255 ? 27.422 15.814 26.149 1.00 12.51 255 ILE A CA 1
ATOM 1827 C C . ILE A 1 255 ? 26.131 16.555 26.454 1.00 13.66 255 ILE A C 1
ATOM 1828 O O . ILE A 1 255 ? 25.866 17.614 25.877 1.00 15.53 255 ILE A O 1
ATOM 1833 N N . GLY A 1 256 ? 25.328 15.996 27.358 1.00 12.34 256 GLY A N 1
ATOM 1834 C CA . GLY A 1 256 ? 24.066 16.631 27.700 1.00 10.25 256 GLY A CA 1
ATOM 1835 C C . GLY A 1 256 ? 23.993 17.190 29.111 1.00 12.14 256 GLY A C 1
ATOM 1836 O O . GLY A 1 256 ? 25.022 17.330 29.787 1.00 10.18 256 GLY A O 1
ATOM 1837 N N . PRO A 1 257 ? 22.776 17.523 29.584 1.00 12.29 257 PRO A N 1
ATOM 1838 C CA . PRO A 1 257 ? 21.530 17.371 28.815 1.00 12.16 257 PRO A CA 1
ATOM 1839 C C . PRO A 1 257 ? 21.432 18.363 27.657 1.00 13.05 257 PRO A C 1
ATOM 1840 O O . PRO A 1 257 ? 21.849 19.511 27.773 1.00 15.19 257 PRO A O 1
ATOM 1844 N N . LEU A 1 258 ? 20.870 17.909 26.544 1.00 14.61 258 LEU A N 1
ATOM 1845 C CA . LEU A 1 258 ? 20.712 18.741 25.362 1.00 16.22 258 LEU A CA 1
ATOM 1846 C C . LEU A 1 258 ? 19.934 20.032 25.634 1.00 17.05 258 LEU A C 1
ATOM 1847 O O . LEU A 1 258 ? 20.313 21.100 25.156 1.00 19.71 258 LEU A O 1
ATOM 1852 N N . PRO A 1 259 ? 18.836 19.955 26.405 1.00 17.49 259 PRO A N 1
ATOM 1853 C CA . PRO A 1 259 ? 18.071 21.176 26.686 1.00 18.13 259 PRO A CA 1
ATOM 1854 C C . PRO A 1 259 ? 18.946 22.290 27.288 1.00 18.50 259 PRO A C 1
ATOM 1855 O O . PRO A 1 259 ? 18.935 23.427 26.814 1.00 18.54 259 PRO A O 1
ATOM 1859 N N . SER A 1 260 ? 19.704 21.952 28.328 1.00 18.17 260 SER A N 1
ATOM 1860 C CA . SER A 1 260 ? 20.577 22.922 28.983 1.00 19.49 260 SER A CA 1
ATOM 1861 C C . SER A 1 260 ? 21.658 23.398 28.024 1.00 18.31 260 SER A C 1
ATOM 1862 O O . SER A 1 260 ? 22.013 24.575 28.012 1.00 17.35 260 SER A O 1
ATOM 1865 N N . LEU A 1 261 ? 22.181 22.477 27.221 1.00 18.18 261 LEU A N 1
ATOM 1866 C CA . LEU A 1 261 ? 23.223 22.816 26.256 1.00 17.16 261 LEU A CA 1
ATOM 1867 C C . LEU A 1 261 ? 22.725 23.834 25.238 1.00 17.74 261 LEU A C 1
ATOM 1868 O O . LEU A 1 261 ? 23.336 24.886 25.059 1.00 17.60 261 LEU A O 1
ATOM 1873 N N . LEU A 1 262 ? 21.620 23.527 24.565 1.00 17.59 262 LEU A N 1
ATOM 1874 C CA . LEU A 1 262 ? 21.091 24.454 23.568 1.00 19.08 262 LEU A CA 1
ATOM 1875 C C . LEU A 1 262 ? 20.664 25.791 24.178 1.00 19.35 262 LEU A C 1
ATOM 1876 O O . LEU A 1 262 ? 20.850 26.847 23.575 1.00 18.32 262 LEU A O 1
ATOM 1881 N N . LYS A 1 263 ? 20.096 25.737 25.375 1.00 19.94 263 LYS A N 1
ATOM 1882 C CA . LYS A 1 263 ? 19.649 26.938 26.067 1.00 21.41 263 LYS A CA 1
ATOM 1883 C C . LYS A 1 263 ? 20.802 27.920 26.264 1.00 21.57 263 LYS A C 1
ATOM 1884 O O . LYS A 1 263 ? 20.642 29.129 26.085 1.00 19.56 263 LYS A O 1
ATOM 1890 N N . GLN A 1 264 ? 21.965 27.390 26.630 1.00 19.64 264 GLN A N 1
ATOM 1891 C CA . GLN A 1 264 ? 23.135 28.220 26.884 1.00 19.78 264 GLN A CA 1
ATOM 1892 C C . GLN A 1 264 ? 24.030 28.405 25.665 1.00 19.40 264 GLN A C 1
ATOM 1893 O O . GLN A 1 264 ? 25.134 28.930 25.775 1.00 20.11 264 GLN A O 1
ATOM 1899 N N . THR A 1 265 ? 23.552 27.986 24.501 1.00 18.55 265 THR A N 1
ATOM 1900 C CA . THR A 1 265 ? 24.332 28.117 23.274 1.00 20.25 265 THR A CA 1
ATOM 1901 C C . THR A 1 265 ? 24.073 29.459 22.590 1.00 22.39 265 THR A C 1
ATOM 1902 O O . THR A 1 265 ? 22.947 29.755 22.192 1.00 22.32 265 THR A O 1
ATOM 1906 N N . PRO A 1 266 ? 25.121 30.286 22.440 1.00 24.09 266 PRO A N 1
ATOM 1907 C CA . PRO A 1 266 ? 24.977 31.595 21.794 1.00 24.01 266 PRO A CA 1
ATOM 1908 C C . PRO A 1 266 ? 24.386 31.462 20.391 1.00 25.32 266 PRO A C 1
ATOM 1909 O O . PRO A 1 266 ? 24.799 30.594 19.617 1.00 23.39 266 PRO A O 1
ATOM 1913 N N . GLN A 1 267 ? 23.412 32.318 20.087 1.00 26.90 267 GLN A N 1
ATOM 1914 C CA . GLN A 1 267 ? 22.739 32.354 18.786 1.00 29.98 267 GLN A CA 1
ATOM 1915 C C . GLN A 1 267 ? 21.913 31.128 18.414 1.00 30.71 267 GLN A C 1
ATOM 1916 O O . GLN A 1 267 ? 21.577 30.948 17.245 1.00 30.12 267 GLN A O 1
ATOM 1922 N N . ILE A 1 268 ? 21.570 30.297 19.391 1.00 31.49 268 ILE A N 1
ATOM 1923 C CA . ILE A 1 268 ? 20.786 29.099 19.105 1.00 32.76 268 ILE A CA 1
ATOM 1924 C C . ILE A 1 268 ? 19.425 29.400 18.469 1.00 35.39 268 ILE A C 1
ATOM 1925 O O . ILE A 1 268 ? 18.971 28.670 17.587 1.00 34.31 268 ILE A O 1
ATOM 1930 N N . HIS A 1 269 ? 18.786 30.483 18.904 1.00 39.09 269 HIS A N 1
ATOM 1931 C CA . HIS A 1 269 ? 17.469 30.846 18.389 1.00 42.82 269 HIS A CA 1
ATOM 1932 C C . HIS A 1 269 ? 17.376 31.269 16.925 1.00 43.91 269 HIS A C 1
ATOM 1933 O O . HIS A 1 269 ? 16.280 31.370 16.380 1.00 44.16 269 HIS A O 1
ATOM 1940 N N . GLN A 1 270 ? 18.509 31.509 16.277 1.00 46.30 270 GLN A N 1
ATOM 1941 C CA . GLN A 1 270 ? 18.475 31.886 14.867 1.00 48.46 270 GLN A CA 1
ATOM 1942 C C . GLN A 1 270 ? 18.256 30.635 14.019 1.00 49.31 270 GLN A C 1
ATOM 1943 O O . GLN A 1 270 ? 18.155 30.708 12.793 1.00 49.84 270 GLN A O 1
ATOM 1949 N N . LEU A 1 271 ? 18.203 29.485 14.688 1.00 50.36 271 LEU A N 1
ATOM 1950 C CA . LEU A 1 271 ? 17.960 28.200 14.033 1.00 51.57 271 LEU A CA 1
ATOM 1951 C C . LEU A 1 271 ? 16.583 27.713 14.464 1.00 53.02 271 LEU A C 1
ATOM 1952 O O . LEU A 1 271 ? 16.279 26.527 14.360 1.00 53.43 271 LEU A O 1
ATOM 1957 N N . ASP A 1 272 ? 15.771 28.639 14.969 1.00 55.00 272 ASP A N 1
ATOM 1958 C CA . ASP A 1 272 ? 14.420 28.340 15.446 1.00 57.39 272 ASP A CA 1
ATOM 1959 C C . ASP A 1 272 ? 13.422 28.184 14.297 1.00 58.50 272 ASP A C 1
ATOM 1960 O O . ASP A 1 272 ? 12.200 28.234 14.510 1.00 59.36 272 ASP A O 1
ATOM 1965 N N . SER A 1 273 ? 13.935 27.990 13.086 1.00 59.78 273 SER A N 1
ATOM 1966 C CA . SER A 1 273 ? 13.079 27.851 11.917 1.00 60.84 273 SER A CA 1
ATOM 1967 C C . SER A 1 273 ? 13.351 26.583 11.138 1.00 61.36 273 SER A C 1
ATOM 1968 O O . SER A 1 273 ? 13.077 26.540 9.942 1.00 62.18 273 SER A O 1
ATOM 1971 N N . THR A 1 283 ? -0.123 27.968 22.178 1.00 44.02 283 THR A N 1
ATOM 1972 C CA . THR A 1 283 ? -0.215 29.371 22.571 1.00 43.72 283 THR A CA 1
ATOM 1973 C C . THR A 1 283 ? -1.233 29.588 23.696 1.00 42.07 283 THR A C 1
ATOM 1974 O O . THR A 1 283 ? -0.910 30.191 24.722 1.00 42.02 283 THR A O 1
ATOM 1978 N N . GLU A 1 284 ? -2.458 29.095 23.510 1.00 38.99 284 GLU A N 1
ATOM 1979 C CA . GLU A 1 284 ? -3.498 29.265 24.523 1.00 36.16 284 GLU A CA 1
ATOM 1980 C C . GLU A 1 284 ? -3.070 28.671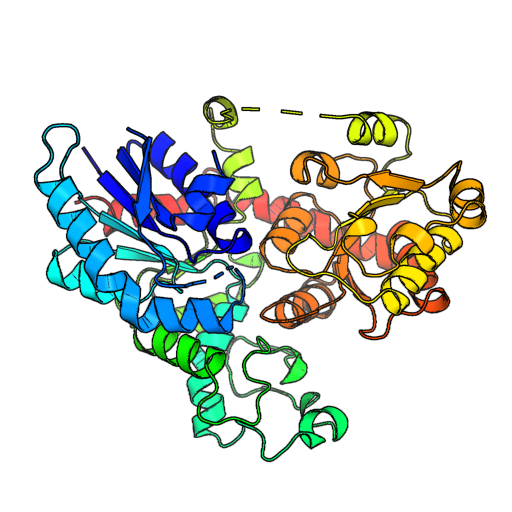 25.869 1.00 34.42 284 GLU A C 1
ATOM 1981 O O . GLU A 1 284 ? -3.357 29.244 26.917 1.00 32.80 284 GLU A O 1
ATOM 1987 N N . CYS A 1 285 ? -2.377 27.533 25.830 1.00 33.32 285 CYS A N 1
ATOM 1988 C CA . CYS A 1 285 ? -1.893 26.863 27.043 1.00 34.05 285 CYS A CA 1
ATOM 1989 C C . CYS A 1 285 ? -1.087 27.785 27.939 1.00 32.96 285 CYS A C 1
ATOM 1990 O O . CYS A 1 285 ? -1.404 27.968 29.116 1.00 31.74 285 CYS A O 1
ATOM 1993 N N . LEU A 1 286 ? -0.025 28.349 27.376 1.00 32.55 286 LEU A N 1
ATOM 1994 C CA . LEU A 1 286 ? 0.840 29.248 28.124 1.00 32.99 286 LEU A CA 1
ATOM 1995 C C . LEU A 1 286 ? 0.047 30.410 28.711 1.00 32.92 286 LEU A C 1
ATOM 1996 O O . LEU A 1 286 ? 0.352 30.887 29.804 1.00 33.64 286 LEU A O 1
ATOM 2001 N N . ASP A 1 287 ? -0.972 30.861 27.985 1.00 32.77 287 ASP A N 1
ATOM 2002 C CA . ASP A 1 287 ? -1.812 31.959 28.455 1.00 32.02 287 ASP A CA 1
ATOM 2003 C C . ASP A 1 287 ? -2.603 31.484 29.673 1.00 29.36 287 ASP A C 1
ATOM 2004 O O . ASP A 1 287 ? -2.730 32.196 30.669 1.00 28.40 287 ASP A O 1
ATOM 2009 N N . TRP A 1 288 ? -3.124 30.266 29.579 1.00 27.20 288 TRP A N 1
ATOM 2010 C CA . TRP A 1 288 ? -3.908 29.671 30.653 1.00 27.20 288 TRP A CA 1
ATOM 2011 C C . TRP A 1 288 ? -3.081 29.514 31.927 1.00 26.81 288 TRP A C 1
ATOM 2012 O O . TRP A 1 288 ? -3.570 29.742 33.034 1.00 26.94 288 TRP A O 1
ATOM 2023 N N . LEU A 1 289 ? -1.822 29.125 31.759 1.00 26.10 289 LEU A N 1
ATOM 2024 C CA . LEU A 1 289 ? -0.921 28.908 32.883 1.00 25.97 289 LEU A CA 1
ATOM 2025 C C . LEU A 1 289 ? -0.458 30.166 33.611 1.00 26.44 289 LEU A C 1
ATOM 2026 O O . LEU A 1 289 ? -0.187 30.128 34.809 1.00 23.43 289 LEU A O 1
ATOM 2031 N N . GLU A 1 290 ? -0.370 31.276 32.887 1.00 26.93 290 GLU A N 1
ATOM 2032 C CA . GLU A 1 290 ? 0.105 32.526 33.469 1.00 29.59 290 GLU A CA 1
ATOM 2033 C C . GLU A 1 290 ? -0.575 32.986 34.757 1.00 28.89 290 GLU A C 1
ATOM 2034 O O . GLU A 1 290 ? 0.053 33.633 35.591 1.00 29.14 290 GLU A O 1
ATOM 2040 N N . SER A 1 291 ? -1.847 32.653 34.929 1.00 29.70 291 SER A N 1
ATOM 2041 C CA . SER A 1 291 ? -2.576 33.076 36.122 1.00 30.15 291 SER A CA 1
ATOM 2042 C C . SER A 1 291 ? -2.455 32.124 37.306 1.00 29.66 291 SER A C 1
ATOM 2043 O O . SER A 1 291 ? -2.936 32.428 38.398 1.00 29.73 291 SER A O 1
ATOM 2046 N N . LYS A 1 292 ? -1.822 30.975 37.099 1.00 29.34 292 LYS A N 1
ATOM 2047 C CA . LYS A 1 292 ? -1.687 29.995 38.171 1.00 27.86 292 LYS A CA 1
ATOM 2048 C C . LYS A 1 292 ? -0.529 30.262 39.123 1.00 27.39 292 LYS A C 1
ATOM 2049 O O . LYS A 1 292 ? 0.481 30.841 38.739 1.00 26.88 292 LYS A O 1
ATOM 2055 N N . GLU A 1 293 ? -0.696 29.847 40.375 1.00 27.97 293 GLU A N 1
ATOM 2056 C CA . GLU A 1 293 ? 0.338 30.010 41.394 1.00 28.36 293 GLU A CA 1
ATOM 2057 C C . GLU A 1 293 ? 1.504 29.088 41.067 1.00 27.02 293 GLU A C 1
ATOM 2058 O O . GLU A 1 293 ? 1.306 27.942 40.664 1.00 27.77 293 GLU A O 1
ATOM 2064 N N . PRO A 1 294 ? 2.740 29.574 41.237 1.00 26.07 294 PRO A N 1
ATOM 2065 C CA . PRO A 1 294 ? 3.919 28.756 40.946 1.00 24.17 294 PRO A CA 1
ATOM 2066 C C . PRO A 1 294 ? 3.896 27.394 41.628 1.00 22.99 294 PRO A C 1
ATOM 2067 O O . PRO A 1 294 ? 3.499 27.275 42.786 1.00 21.46 294 PRO A O 1
ATOM 2071 N N . GLY A 1 295 ? 4.303 26.370 40.880 1.00 22.87 295 GLY A N 1
ATOM 2072 C CA . GLY A 1 295 ? 4.347 25.010 41.398 1.00 18.41 295 GLY A CA 1
ATOM 2073 C C . GLY A 1 295 ? 3.012 24.360 41.718 1.00 17.30 295 GLY A C 1
ATOM 2074 O O . GLY A 1 295 ? 2.984 23.296 42.322 1.00 17.04 295 GLY A O 1
ATOM 2075 N N . SER A 1 296 ? 1.909 24.970 41.298 1.00 16.99 296 SER A N 1
ATOM 2076 C CA . SER A 1 296 ? 0.586 24.425 41.601 1.00 17.68 296 SER A CA 1
ATOM 2077 C C . SER A 1 296 ? -0.066 23.593 40.502 1.00 18.13 296 SER A C 1
ATOM 2078 O O . SER A 1 296 ? -1.059 22.910 40.746 1.00 18.27 296 SER A O 1
ATOM 2081 N N . VAL A 1 297 ? 0.479 23.654 39.294 1.00 16.67 297 VAL A N 1
ATOM 2082 C CA . VAL A 1 297 ? -0.099 22.920 38.179 1.00 15.91 297 VAL A CA 1
ATOM 2083 C C . VAL A 1 297 ? 0.646 21.638 37.848 1.00 17.00 297 VAL A C 1
ATOM 2084 O O . VAL A 1 297 ? 1.878 21.618 37.786 1.00 17.06 297 VAL A O 1
ATOM 2088 N N . VAL A 1 298 ? -0.115 20.569 37.632 1.00 18.17 298 VAL A N 1
ATOM 2089 C CA . VAL A 1 298 ? 0.456 19.286 37.252 1.00 19.32 298 VAL A CA 1
ATOM 2090 C C . VAL A 1 298 ? 0.321 19.166 35.733 1.00 19.30 298 VAL A C 1
ATOM 2091 O O . VAL A 1 298 ? -0.775 19.260 35.180 1.00 20.13 298 VAL A O 1
ATOM 2095 N N . TYR A 1 299 ? 1.452 18.981 35.065 1.00 18.47 299 TYR A N 1
ATOM 2096 C CA . TYR A 1 299 ? 1.490 18.853 33.614 1.00 17.79 299 TYR A CA 1
ATOM 2097 C C . TYR A 1 299 ? 1.432 17.380 33.206 1.00 16.21 299 TYR A C 1
ATOM 2098 O O . TYR A 1 299 ? 2.249 16.570 33.644 1.00 15.97 299 TYR A O 1
ATOM 2107 N N . VAL A 1 300 ? 0.464 17.041 32.364 1.00 15.37 300 VAL A N 1
ATOM 2108 C CA . VAL A 1 300 ? 0.293 15.670 31.912 1.00 15.59 300 VAL A CA 1
ATOM 2109 C C . VAL A 1 300 ? 0.438 15.544 30.397 1.00 17.80 300 VAL A C 1
ATOM 2110 O O . VAL A 1 300 ? -0.236 16.238 29.631 1.00 17.64 300 VAL A O 1
ATOM 2114 N N . ASN A 1 301 ? 1.324 14.654 29.967 1.00 17.34 301 ASN A N 1
ATOM 2115 C CA . ASN A 1 301 ? 1.544 14.447 28.544 1.00 19.32 301 ASN A CA 1
ATOM 2116 C C . ASN A 1 301 ? 2.196 13.091 28.312 1.00 21.70 301 ASN A C 1
ATOM 2117 O O . ASN A 1 301 ? 3.403 12.945 28.493 1.00 20.66 301 ASN A O 1
ATOM 2122 N N . PHE A 1 302 ? 1.402 12.105 27.904 1.00 23.64 302 PHE A N 1
ATOM 2123 C CA . PHE A 1 302 ? 1.928 10.767 27.660 1.00 25.44 302 PHE A CA 1
ATOM 2124 C C . PHE A 1 302 ? 2.380 10.546 26.225 1.00 28.29 302 PHE A C 1
ATOM 2125 O O . PHE A 1 302 ? 2.627 9.415 25.813 1.00 28.92 302 PHE A O 1
ATOM 2133 N N . GLY A 1 303 ? 2.501 11.633 25.472 1.00 31.62 303 GLY A N 1
ATOM 2134 C CA . GLY A 1 303 ? 2.931 11.532 24.090 1.00 35.90 303 GLY A CA 1
ATOM 2135 C C . GLY A 1 303 ? 1.879 10.889 23.211 1.00 39.76 303 GLY A C 1
ATOM 2136 O O . GLY A 1 303 ? 0.847 10.428 23.697 1.00 39.47 303 GLY A O 1
ATOM 2137 N N . SER A 1 304 ? 2.141 10.856 21.909 1.00 44.37 304 SER A N 1
ATOM 2138 C CA . SER A 1 304 ? 1.210 10.260 20.957 1.00 48.46 304 SER A CA 1
ATOM 2139 C C . SER A 1 304 ? 1.656 8.855 20.550 1.00 49.08 304 SER A C 1
ATOM 2140 O O . SER A 1 304 ? 0.827 7.980 20.289 1.00 50.68 304 SER A O 1
ATOM 2143 N N . THR A 1 305 ? 2.971 8.654 20.510 1.00 48.44 305 THR A N 1
ATOM 2144 C CA . THR A 1 305 ? 3.581 7.378 20.132 1.00 48.42 305 THR A CA 1
ATOM 2145 C C . THR A 1 305 ? 2.802 6.143 20.589 1.00 49.60 305 THR A C 1
ATOM 2146 O O . THR A 1 305 ? 2.876 5.088 19.960 1.00 50.59 305 THR A O 1
ATOM 2150 N N . THR A 1 306 ? 2.060 6.276 21.683 1.00 51.09 306 THR A N 1
ATOM 2151 C CA . THR A 1 306 ? 1.272 5.167 22.208 1.00 51.87 306 THR A CA 1
ATOM 2152 C C . THR A 1 306 ? -0.107 5.616 22.681 1.00 51.87 306 THR A C 1
ATOM 2153 O O . THR A 1 306 ? -0.235 6.617 23.385 1.00 52.47 306 THR A O 1
ATOM 2157 N N . VAL A 1 307 ? -1.139 4.875 22.284 1.00 51.25 307 VAL A N 1
ATOM 2158 C CA . VAL A 1 307 ? -2.505 5.189 22.694 1.00 50.33 307 VAL A CA 1
ATOM 2159 C C . VAL A 1 307 ? -2.883 4.271 23.853 1.00 48.85 307 VAL A C 1
ATOM 2160 O O . VAL A 1 307 ? -2.685 3.055 23.786 1.00 49.43 307 VAL A O 1
ATOM 2164 N N . MET A 1 308 ? -3.417 4.850 24.920 1.00 46.42 308 MET A N 1
ATOM 2165 C CA . MET A 1 308 ? -3.793 4.054 26.075 1.00 44.23 308 MET A CA 1
ATOM 2166 C C . MET A 1 308 ? -5.215 3.511 25.995 1.00 42.59 308 MET A C 1
ATOM 2167 O O . MET A 1 308 ? -5.995 3.865 25.109 1.00 42.39 308 MET A O 1
ATOM 2172 N N . THR A 1 309 ? -5.527 2.634 26.937 1.00 41.86 309 THR A N 1
ATOM 2173 C CA . THR A 1 309 ? -6.831 1.999 27.036 1.00 40.17 309 THR A CA 1
ATOM 2174 C C . THR A 1 309 ? -7.881 2.980 27.541 1.00 38.91 309 THR A C 1
ATOM 2175 O O . THR A 1 309 ? -7.580 3.848 28.362 1.00 39.53 309 THR A O 1
ATOM 2179 N N . PRO A 1 310 ? -9.126 2.869 27.045 1.00 36.59 310 PRO A N 1
ATOM 2180 C CA . PRO A 1 310 ? -10.175 3.784 27.506 1.00 35.68 310 PRO A CA 1
ATOM 2181 C C . PRO A 1 310 ? -10.407 3.598 29.002 1.00 34.94 310 PRO A C 1
ATOM 2182 O O . PRO A 1 310 ? -10.881 4.502 29.691 1.00 33.68 310 PRO A O 1
ATOM 2186 N N . GLU A 1 311 ? -10.056 2.416 29.493 1.00 33.81 311 GLU A N 1
ATOM 2187 C CA . GLU A 1 311 ? -10.198 2.088 30.903 1.00 34.77 311 GLU A CA 1
ATOM 2188 C C . GLU A 1 311 ? -9.153 2.906 31.657 1.00 33.28 311 GLU A C 1
ATOM 2189 O O . GLU A 1 311 ? -9.433 3.472 32.712 1.00 32.11 311 GLU A O 1
ATOM 2195 N N . GLN A 1 312 ? -7.948 2.965 31.097 1.00 31.38 312 GLN A N 1
ATOM 2196 C CA . GLN A 1 312 ? -6.854 3.717 31.700 1.00 29.93 312 GLN A CA 1
ATOM 2197 C C . GLN A 1 312 ? -7.174 5.196 31.563 1.00 29.16 312 GLN A C 1
ATOM 2198 O O . GLN A 1 312 ? -7.029 5.970 32.506 1.00 29.64 312 GLN A O 1
ATOM 2204 N N . LEU A 1 313 ? -7.619 5.575 30.371 1.00 27.06 313 LEU A N 1
ATOM 2205 C CA . LEU A 1 313 ? -7.973 6.950 30.082 1.00 25.11 313 LEU A CA 1
ATOM 2206 C C . LEU A 1 313 ? -8.940 7.499 31.130 1.00 24.69 313 LEU A C 1
ATOM 2207 O O . LEU A 1 313 ? -8.796 8.637 31.578 1.00 22.19 313 LEU A O 1
ATOM 2212 N N . LEU A 1 314 ? -9.914 6.681 31.525 1.00 23.14 314 LEU A N 1
ATOM 2213 C CA . LEU A 1 314 ? -10.916 7.095 32.504 1.00 23.09 314 LEU A CA 1
ATOM 2214 C C . LEU A 1 314 ? -10.359 7.299 33.911 1.00 23.24 314 LEU A C 1
ATOM 2215 O O . LEU A 1 314 ? -10.782 8.208 34.626 1.00 21.18 314 LEU A O 1
ATOM 2220 N N . GLU A 1 315 ? -9.421 6.448 34.312 1.00 23.07 315 GLU A N 1
ATOM 2221 C CA . GLU A 1 315 ? -8.826 6.562 35.635 1.00 23.07 315 GLU A CA 1
ATOM 2222 C C . GLU A 1 315 ? -7.938 7.794 35.736 1.00 21.38 315 GLU A C 1
ATOM 2223 O O . GLU A 1 315 ? -7.839 8.408 36.799 1.00 20.20 315 GLU A O 1
ATOM 2229 N N . PHE A 1 316 ? -7.289 8.158 34.635 1.00 19.33 316 PHE A N 1
ATOM 2230 C CA . PHE A 1 316 ? -6.432 9.339 34.641 1.00 20.51 316 PHE A CA 1
ATOM 2231 C C . PHE A 1 316 ? -7.285 10.598 34.706 1.00 19.46 316 PHE A C 1
ATOM 2232 O O . PHE A 1 316 ? -7.019 11.498 35.497 1.00 18.70 316 PHE A O 1
ATOM 2240 N N . ALA A 1 317 ? -8.323 10.649 33.878 1.00 19.36 317 ALA A N 1
ATOM 2241 C CA . ALA A 1 317 ? -9.214 11.801 33.848 1.00 17.62 317 ALA A CA 1
ATOM 2242 C C . ALA A 1 317 ? -9.789 12.100 35.227 1.00 17.28 317 ALA A C 1
ATOM 2243 O O . ALA A 1 317 ? -9.672 13.217 35.724 1.00 16.76 317 ALA A O 1
ATOM 2245 N N . TRP A 1 318 ? -10.404 11.103 35.853 1.00 18.31 318 TRP A N 1
ATOM 2246 C CA . TRP A 1 318 ? -10.992 11.316 37.168 1.00 19.01 318 TRP A CA 1
ATOM 2247 C C . TRP A 1 318 ? -9.967 11.416 38.286 1.00 19.76 318 TRP A C 1
ATOM 2248 O O . TRP A 1 318 ? -10.230 12.039 39.319 1.00 19.01 318 TRP A O 1
ATOM 2259 N N . GLY A 1 319 ? -8.796 10.821 38.070 1.00 19.43 319 GLY A N 1
ATOM 2260 C CA . GLY A 1 319 ? -7.741 10.902 39.059 1.00 17.90 319 GLY A CA 1
ATOM 2261 C C . GLY A 1 319 ? -7.273 12.345 39.078 1.00 17.24 319 GLY A C 1
ATOM 2262 O O . GLY A 1 319 ? -6.967 12.906 40.131 1.00 15.73 319 GLY A O 1
ATOM 2263 N N . LEU A 1 320 ? -7.222 12.946 37.892 1.00 16.86 320 LEU A N 1
ATOM 2264 C CA . LEU A 1 320 ? -6.813 14.334 37.738 1.00 17.36 320 LEU A CA 1
ATOM 2265 C C . LEU A 1 320 ? -7.879 15.268 38.293 1.00 19.55 320 LEU A C 1
ATOM 2266 O O . LEU A 1 320 ? -7.574 16.251 38.970 1.00 20.79 320 LEU A O 1
ATOM 2271 N N . ALA A 1 321 ? -9.137 14.955 38.007 1.00 19.18 321 ALA A N 1
ATOM 2272 C CA . ALA A 1 321 ? -10.237 15.778 38.483 1.00 21.87 321 ALA A CA 1
ATOM 2273 C C . ALA A 1 321 ? -10.372 15.682 40.001 1.00 21.64 321 ALA A C 1
ATOM 2274 O O . ALA A 1 321 ? -10.609 16.682 40.677 1.00 19.42 321 ALA A O 1
ATOM 2276 N N . ASN A 1 322 ? -10.204 14.475 40.530 1.00 21.39 322 ASN A N 1
ATOM 2277 C CA . ASN A 1 322 ? -10.353 14.249 41.960 1.00 21.78 322 ASN A CA 1
ATOM 2278 C C . ASN A 1 322 ? -9.234 14.770 42.866 1.00 23.38 322 ASN A C 1
ATOM 2279 O O . ASN A 1 322 ? -9.436 14.881 44.078 1.00 24.61 322 ASN A O 1
ATOM 2284 N N . CYS A 1 323 ? -8.069 15.097 42.306 1.00 22.59 323 CYS A N 1
ATOM 2285 C CA . CYS A 1 323 ? -6.971 15.587 43.137 1.00 22.14 323 CYS A CA 1
ATOM 2286 C C . CYS A 1 323 ? -7.164 17.048 43.521 1.00 23.62 323 CYS A C 1
ATOM 2287 O O . CYS A 1 323 ? -6.496 17.554 44.420 1.00 22.56 323 CYS A O 1
ATOM 2290 N N . LYS A 1 324 ? -8.080 17.720 42.831 1.00 23.48 324 LYS A N 1
ATOM 2291 C CA . LYS A 1 324 ? -8.394 19.118 43.110 1.00 23.22 324 LYS A CA 1
ATOM 2292 C C . LYS A 1 324 ? -7.258 20.091 42.823 1.00 24.51 324 LYS A C 1
ATOM 2293 O O . LYS A 1 324 ? -7.251 21.212 43.333 1.00 23.96 324 LYS A O 1
ATOM 2299 N N . LYS A 1 325 ? -6.296 19.664 42.013 1.00 23.28 325 LYS A N 1
ATOM 2300 C CA . LYS A 1 325 ? -5.182 20.526 41.643 1.00 22.16 325 LYS A CA 1
ATOM 2301 C C . LYS A 1 325 ? -5.350 20.970 40.202 1.00 21.53 325 LYS A C 1
ATOM 2302 O O . LYS A 1 325 ? -5.941 20.258 39.392 1.00 19.79 325 LYS A O 1
ATOM 2308 N N . SER A 1 326 ? -4.837 22.150 39.878 1.00 19.85 326 SER A N 1
ATOM 2309 C CA . SER A 1 326 ? -4.933 22.626 38.511 1.00 20.31 326 SER A CA 1
ATOM 2310 C C . SER A 1 326 ? -4.130 21.653 37.676 1.00 19.83 326 SER A C 1
ATOM 2311 O O . SER A 1 326 ? -3.217 21.004 38.183 1.00 21.02 326 SER A O 1
ATOM 2314 N N . PHE A 1 327 ? -4.479 21.525 36.404 1.00 18.73 327 PHE A N 1
ATOM 2315 C CA . PHE A 1 327 ? -3.747 20.620 35.542 1.00 17.92 327 PHE A CA 1
ATOM 2316 C C . PHE A 1 327 ? -3.935 20.917 34.064 1.00 17.24 327 PHE A C 1
ATOM 2317 O O . PHE A 1 327 ? -5.008 21.345 33.629 1.00 15.49 327 PHE A O 1
ATOM 2325 N N . LEU A 1 328 ? -2.859 20.712 33.313 1.00 15.81 328 LEU A N 1
ATOM 2326 C CA . LEU A 1 328 ? -2.845 20.890 31.871 1.00 17.05 328 LEU A CA 1
ATOM 2327 C C . LEU A 1 328 ? -2.558 19.494 31.341 1.00 17.75 328 LEU A C 1
ATOM 2328 O O . LEU A 1 328 ? -1.485 18.937 31.585 1.00 17.19 328 LEU A O 1
ATOM 2333 N N . TRP A 1 329 ? -3.528 18.924 30.635 1.00 18.24 329 TRP A N 1
ATOM 2334 C CA . TRP A 1 329 ? -3.384 17.586 30.090 1.00 18.40 329 TRP A CA 1
ATOM 2335 C C . TRP A 1 329 ? -3.378 17.594 28.563 1.00 19.40 329 TRP A C 1
ATOM 2336 O O . TRP A 1 329 ? -4.376 17.923 27.923 1.00 18.30 329 TRP A O 1
ATOM 2347 N N . ILE A 1 330 ? -2.235 17.240 27.987 1.00 19.87 330 ILE A N 1
ATOM 2348 C CA . ILE A 1 330 ? -2.089 17.197 26.543 1.00 21.17 330 ILE A CA 1
ATOM 2349 C C . ILE A 1 330 ? -2.482 15.804 26.066 1.00 23.65 330 ILE A C 1
ATOM 2350 O O . ILE A 1 330 ? -1.799 14.820 26.362 1.00 24.40 330 ILE A O 1
ATOM 2355 N N . ILE A 1 331 ? -3.590 15.721 25.337 1.00 26.14 331 ILE A N 1
ATOM 2356 C CA . ILE A 1 331 ? -4.068 14.440 24.838 1.00 28.72 331 ILE A CA 1
ATOM 2357 C C . ILE A 1 331 ? -5.111 14.571 23.726 1.00 31.13 331 ILE A C 1
ATOM 2358 O O . ILE A 1 331 ? -5.860 15.546 23.660 1.00 31.22 331 ILE A O 1
ATOM 2363 N N . ARG A 1 332 ? -5.140 13.573 22.851 1.00 33.40 332 ARG A N 1
ATOM 2364 C CA . ARG A 1 332 ? -6.086 13.534 21.747 1.00 35.54 332 ARG A CA 1
ATOM 2365 C C . ARG A 1 332 ? -7.019 12.356 22.010 1.00 35.36 332 ARG A C 1
ATOM 2366 O O . ARG A 1 332 ? -6.758 11.235 21.580 1.00 35.35 332 ARG A O 1
ATOM 2374 N N . PRO A 1 333 ? -8.115 12.600 22.742 1.00 36.03 333 PRO A N 1
ATOM 2375 C CA . PRO A 1 333 ? -9.110 11.581 23.090 1.00 36.91 333 PRO A CA 1
ATOM 2376 C C . PRO A 1 333 ? -9.613 10.771 21.898 1.00 38.50 333 PRO A C 1
ATOM 2377 O O . PRO A 1 333 ? -9.872 9.575 22.016 1.00 38.82 333 PRO A O 1
ATOM 2381 N N . ASP A 1 334 ? -9.748 11.433 20.755 1.00 39.73 334 ASP A N 1
ATOM 2382 C CA . ASP A 1 334 ? -10.233 10.784 19.546 1.00 42.11 334 ASP A CA 1
ATOM 2383 C C . ASP A 1 334 ? -9.395 9.579 19.130 1.00 42.39 334 ASP A C 1
ATOM 2384 O O . ASP A 1 334 ? -9.922 8.622 18.566 1.00 43.16 334 ASP A O 1
ATOM 2389 N N . LEU A 1 335 ? -8.095 9.620 19.408 1.00 42.13 335 LEU A N 1
ATOM 2390 C CA . LEU A 1 335 ? -7.211 8.511 19.056 1.00 42.25 335 LEU A CA 1
ATOM 2391 C C . LEU A 1 335 ? -7.589 7.260 19.851 1.00 42.86 335 LEU A C 1
ATOM 2392 O O . LEU A 1 335 ? -7.591 6.152 19.314 1.00 43.61 335 LEU A O 1
ATOM 2397 N N . VAL A 1 336 ? -7.904 7.442 21.131 1.00 42.13 336 VAL A N 1
ATOM 2398 C CA . VAL A 1 336 ? -8.305 6.333 21.990 1.00 41.62 336 VAL A CA 1
ATOM 2399 C C . VAL A 1 336 ? -9.693 5.879 21.560 1.00 42.10 336 VAL A C 1
ATOM 2400 O O . VAL A 1 336 ? -10.596 6.702 21.398 1.00 42.64 336 VAL A O 1
ATOM 2404 N N . ILE A 1 337 ? -9.868 4.573 21.371 1.00 41.92 337 ILE A N 1
ATOM 2405 C CA . ILE A 1 337 ? -11.163 4.053 20.949 1.00 41.12 337 ILE A CA 1
ATOM 2406 C C . ILE A 1 337 ? -12.194 4.305 22.042 1.00 39.86 337 ILE A C 1
ATOM 2407 O O . ILE A 1 337 ? -12.081 3.782 23.153 1.00 39.74 337 ILE A O 1
ATOM 2412 N N . GLY A 1 338 ? -13.194 5.121 21.718 1.00 38.65 338 GLY A N 1
ATOM 2413 C CA . GLY A 1 338 ? -14.229 5.461 22.678 1.00 37.34 338 GLY A CA 1
ATOM 2414 C C . GLY A 1 338 ? -13.702 6.423 23.729 1.00 36.30 338 GLY A C 1
ATOM 2415 O O . GLY A 1 338 ? -14.298 6.589 24.798 1.00 36.68 338 GLY A O 1
ATOM 2416 N N . GLY A 1 339 ? -12.583 7.068 23.417 1.00 35.02 339 GLY A N 1
ATOM 2417 C CA . GLY A 1 339 ? -11.974 7.999 24.350 1.00 32.99 339 GLY A CA 1
ATOM 2418 C C . GLY A 1 339 ? -12.694 9.323 24.513 1.00 31.75 339 GLY A C 1
ATOM 2419 O O . GLY A 1 339 ? -12.909 9.778 25.636 1.00 29.06 339 GLY A O 1
ATOM 2420 N N . SER A 1 340 ? -13.064 9.946 23.399 1.00 31.87 340 SER A N 1
ATOM 2421 C CA . SER A 1 340 ? -13.749 11.234 23.438 1.00 33.14 340 SER A CA 1
ATOM 2422 C C . SER A 1 340 ? -14.985 11.155 24.322 1.00 32.04 340 SER A C 1
ATOM 2423 O O . SER A 1 340 ? -15.432 12.162 24.877 1.00 32.53 340 SER A O 1
ATOM 2426 N N . VAL A 1 341 ? -15.528 9.950 24.454 1.00 31.86 341 VAL A N 1
ATOM 2427 C CA . VAL A 1 341 ? -16.707 9.732 25.275 1.00 31.16 341 VAL A CA 1
ATOM 2428 C C . VAL A 1 341 ? -16.369 9.853 26.759 1.00 29.70 341 VAL A C 1
ATOM 2429 O O . VAL A 1 341 ? -17.216 10.246 27.562 1.00 29.64 341 VAL A O 1
ATOM 2433 N N . ILE A 1 342 ? -15.135 9.515 27.122 1.00 27.98 342 ILE A N 1
ATOM 2434 C CA . ILE A 1 342 ? -14.696 9.608 28.515 1.00 26.46 342 ILE A CA 1
ATOM 2435 C C . ILE A 1 342 ? -14.755 11.059 28.990 1.00 25.22 342 ILE A C 1
ATOM 2436 O O . ILE A 1 342 ? -14.891 11.331 30.188 1.00 23.32 342 ILE A O 1
ATOM 2441 N N . PHE A 1 343 ? -14.638 11.989 28.048 1.00 21.94 343 PHE A N 1
ATOM 2442 C CA . PHE A 1 343 ? -14.687 13.408 28.381 1.00 22.42 343 PHE A CA 1
ATOM 2443 C C . PHE A 1 343 ? -16.137 13.887 28.328 1.00 21.53 343 PHE A C 1
ATOM 2444 O O . PHE A 1 343 ? -16.551 14.646 27.447 1.00 18.22 343 PHE A O 1
ATOM 2452 N N . SER A 1 344 ? -16.897 13.402 29.300 1.00 19.66 344 SER A N 1
ATOM 2453 C CA . SER A 1 344 ? -18.304 13.705 29.438 1.00 19.80 344 SER A CA 1
ATOM 2454 C C . SER A 1 344 ? -18.581 15.154 29.815 1.00 19.85 344 SER A C 1
ATOM 2455 O O . SER A 1 344 ? -17.667 15.928 30.142 1.00 19.57 344 SER A O 1
ATOM 2458 N N . SER A 1 345 ? -19.860 15.513 29.784 1.00 16.66 345 SER A N 1
ATOM 2459 C CA . SER A 1 345 ? -20.258 16.860 30.151 1.00 18.04 345 SER A CA 1
ATOM 2460 C C . SER A 1 345 ? -20.071 16.985 31.675 1.00 17.95 345 SER A C 1
ATOM 2461 O O . SER A 1 345 ? -19.855 18.079 32.206 1.00 17.09 345 SER A O 1
ATOM 2464 N N . GLU A 1 346 ? -20.155 15.854 32.369 1.00 19.55 346 GLU A N 1
ATOM 2465 C CA . GLU A 1 346 ? -19.980 15.815 33.816 1.00 20.50 346 GLU A CA 1
ATOM 2466 C C . GLU A 1 346 ? -18.517 16.125 34.161 1.00 19.87 346 GLU A C 1
ATOM 2467 O O . GLU A 1 346 ? -18.229 16.906 35.063 1.00 18.83 346 GLU A O 1
ATOM 2473 N N . PHE A 1 347 ? -17.598 15.498 33.434 1.00 21.56 347 PHE A N 1
ATOM 2474 C CA . PHE A 1 347 ? -16.163 15.713 33.637 1.00 21.83 347 PHE A CA 1
ATOM 2475 C C . PHE A 1 347 ? -15.815 17.170 33.344 1.00 20.30 347 PHE A C 1
ATOM 2476 O O . PHE A 1 347 ? -15.172 17.848 34.148 1.00 20.30 347 PHE A O 1
ATOM 2484 N N . THR A 1 348 ? -16.252 17.643 32.183 1.00 19.20 348 THR A N 1
ATOM 2485 C CA . THR A 1 348 ? -15.993 19.013 31.754 1.00 20.19 348 THR A CA 1
ATOM 2486 C C . THR A 1 348 ? -16.438 20.073 32.770 1.00 20.25 348 THR A C 1
ATOM 2487 O O . THR A 1 348 ? -15.708 21.036 33.032 1.00 17.94 348 THR A O 1
ATOM 2491 N N . ASN A 1 349 ? -17.629 19.906 33.339 1.00 19.96 349 ASN A N 1
ATOM 2492 C CA . ASN A 1 349 ? -18.126 20.854 34.336 1.00 20.16 349 ASN A CA 1
ATOM 2493 C C . ASN A 1 349 ? -17.281 20.775 35.596 1.00 18.74 349 ASN A C 1
ATOM 2494 O O . ASN A 1 349 ? -16.909 21.799 36.167 1.00 19.92 349 ASN A O 1
ATOM 2499 N N . GLU A 1 350 ? -16.984 19.551 36.025 1.00 18.61 350 GLU A N 1
ATOM 2500 C CA . GLU A 1 350 ? -16.192 19.322 37.233 1.00 19.76 350 GLU A CA 1
ATOM 2501 C C . GLU A 1 350 ? -14.830 20.022 37.234 1.00 19.20 350 GLU A C 1
ATOM 2502 O O . GLU A 1 350 ? -14.481 20.704 38.196 1.00 17.48 350 GLU A O 1
ATOM 2508 N N . ILE A 1 351 ? -14.073 19.861 36.154 1.00 18.54 351 ILE A N 1
ATOM 2509 C CA . ILE A 1 351 ? -12.742 20.455 36.050 1.00 19.67 351 ILE A CA 1
ATOM 2510 C C . ILE A 1 351 ? -12.750 21.913 35.600 1.00 20.90 351 ILE A C 1
ATOM 2511 O O . ILE A 1 351 ? -11.701 22.550 35.520 1.00 20.36 351 ILE A O 1
ATOM 2516 N N . ALA A 1 352 ? -13.938 22.427 35.307 1.00 22.52 352 ALA A N 1
ATOM 2517 C CA . ALA A 1 352 ? -14.118 23.793 34.831 1.00 24.56 352 ALA A CA 1
ATOM 2518 C C . ALA A 1 352 ? -13.137 24.838 35.344 1.00 25.68 352 ALA A C 1
ATOM 2519 O O . ALA A 1 352 ? -12.603 25.630 34.571 1.00 26.04 352 ALA A O 1
ATOM 2521 N N . ASP A 1 353 ? -12.900 24.838 36.647 1.00 27.50 353 ASP A N 1
ATOM 2522 C CA . ASP A 1 353 ? -12.021 25.827 37.264 1.00 30.36 353 ASP A CA 1
ATOM 2523 C C . ASP A 1 353 ? -10.593 25.371 37.561 1.00 29.61 353 ASP A C 1
ATOM 2524 O O . ASP A 1 353 ? -9.847 26.104 38.210 1.00 30.73 353 ASP A O 1
ATOM 2529 N N . ARG A 1 354 ? -10.201 24.190 37.090 1.00 27.81 354 ARG A N 1
ATOM 2530 C CA . ARG A 1 354 ? -8.863 23.677 37.392 1.00 25.13 354 ARG A CA 1
ATOM 2531 C C . ARG A 1 354 ? -8.063 23.094 36.235 1.00 25.19 354 ARG A C 1
ATOM 2532 O O . ARG A 1 354 ? -6.843 23.262 36.168 1.00 25.27 354 ARG A O 1
ATOM 2540 N N . GLY A 1 355 ? -8.736 22.388 35.336 1.00 22.71 355 GLY A N 1
ATOM 2541 C CA . GLY A 1 355 ? -8.013 21.761 34.249 1.00 22.96 355 GLY A CA 1
ATOM 2542 C C . GLY A 1 355 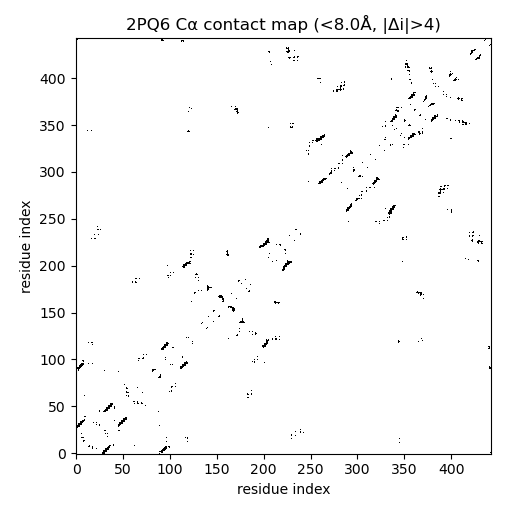? -8.276 22.235 32.842 1.00 22.90 355 GLY A C 1
ATOM 2543 O O . GLY A 1 355 ? -9.322 22.803 32.528 1.00 23.13 355 GLY A O 1
ATOM 2544 N N . LEU A 1 356 ? -7.288 21.988 31.991 1.00 23.61 356 LEU A N 1
ATOM 2545 C CA . LEU A 1 356 ? -7.353 22.347 30.590 1.00 22.17 356 LEU A CA 1
ATOM 2546 C C . LEU A 1 356 ? -6.811 21.180 29.788 1.00 22.94 356 LEU A C 1
ATOM 2547 O O . LEU A 1 356 ? -5.708 20.696 30.043 1.00 22.34 356 LEU A O 1
ATOM 2552 N N . ILE A 1 357 ? -7.608 20.707 28.843 1.00 22.85 357 ILE A N 1
ATOM 2553 C CA . ILE A 1 357 ? -7.188 19.622 27.975 1.00 24.25 357 ILE A CA 1
ATOM 2554 C C . ILE A 1 357 ? -6.873 20.276 26.637 1.00 24.45 357 ILE A C 1
ATOM 2555 O O . ILE A 1 357 ? -7.634 21.121 26.161 1.00 24.79 357 ILE A O 1
ATOM 2560 N N . ALA A 1 358 ? -5.739 19.901 26.052 1.00 23.70 358 ALA A N 1
ATOM 2561 C CA . ALA A 1 358 ? -5.304 20.442 24.768 1.00 22.03 358 ALA A CA 1
ATOM 2562 C C . ALA A 1 358 ? -4.671 19.317 23.952 1.00 22.22 358 ALA A C 1
ATOM 2563 O O . ALA A 1 358 ? -4.217 18.321 24.516 1.00 22.11 358 ALA A O 1
ATOM 2565 N N . SER A 1 359 ? -4.642 19.478 22.631 1.00 22.70 359 SER A N 1
ATOM 2566 C CA . SER A 1 359 ? -4.087 18.462 21.736 1.00 25.81 359 SER A CA 1
ATOM 2567 C C . SER A 1 359 ? -2.575 18.518 21.577 1.00 26.22 359 SER A C 1
ATOM 2568 O O . SER A 1 359 ? -1.944 17.515 21.245 1.00 25.98 359 SER A O 1
ATOM 2571 N N . TRP A 1 360 ? -2.004 19.696 21.797 1.00 27.18 360 TRP A N 1
ATOM 2572 C CA . TRP A 1 360 ? -0.566 19.892 21.667 1.00 29.04 360 TRP A CA 1
ATOM 2573 C C . TRP A 1 360 ? -0.133 21.125 22.449 1.00 27.86 360 TRP A C 1
ATOM 2574 O O . TRP A 1 360 ? -0.957 21.950 22.824 1.00 26.59 360 TRP A O 1
ATOM 2585 N N . CYS A 1 361 ? 1.169 21.243 22.683 1.00 28.13 361 CYS A N 1
ATOM 2586 C CA . CYS A 1 361 ? 1.724 22.388 23.391 1.00 29.02 361 CYS A CA 1
ATOM 2587 C C . CYS A 1 361 ? 3.239 22.346 23.245 1.00 28.87 361 CYS A C 1
ATOM 2588 O O . CYS A 1 361 ? 3.820 21.274 23.076 1.00 30.41 361 CYS A O 1
ATOM 2591 N N . PRO A 1 362 ? 3.896 23.513 23.277 1.00 28.30 362 PRO A N 1
ATOM 2592 C CA . PRO A 1 362 ? 5.358 23.521 23.157 1.00 28.81 362 PRO A CA 1
ATOM 2593 C C . PRO A 1 362 ? 5.899 23.054 24.508 1.00 28.88 362 PRO A C 1
ATOM 2594 O O . PRO A 1 362 ? 6.113 23.860 25.414 1.00 28.98 362 PRO A O 1
ATOM 2598 N N . GLN A 1 363 ? 6.096 21.746 24.636 1.00 28.35 363 GLN A N 1
ATOM 2599 C CA . GLN A 1 363 ? 6.563 21.151 25.881 1.00 30.39 363 GLN A CA 1
ATOM 2600 C C . GLN A 1 363 ? 7.653 21.918 26.619 1.00 31.06 363 GLN A C 1
ATOM 2601 O O . GLN A 1 363 ? 7.537 22.149 27.823 1.00 31.36 363 GLN A O 1
ATOM 2607 N N . ASP A 1 364 ? 8.704 22.315 25.907 1.00 31.41 364 ASP A N 1
ATOM 2608 C CA . ASP A 1 364 ? 9.802 23.050 26.525 1.00 31.50 364 ASP A CA 1
ATOM 2609 C C . ASP A 1 364 ? 9.314 24.239 27.335 1.00 29.84 364 ASP A C 1
ATOM 2610 O O . ASP A 1 364 ? 9.612 24.347 28.521 1.00 31.05 364 ASP A O 1
ATOM 2615 N N . LYS A 1 365 ? 8.570 25.134 26.693 1.00 28.72 365 LYS A N 1
ATOM 2616 C CA . LYS A 1 365 ? 8.059 26.315 27.378 1.00 28.46 365 LYS A CA 1
ATOM 2617 C C . LYS A 1 365 ? 7.147 25.961 28.551 1.00 26.29 365 LYS A C 1
ATOM 2618 O O . LYS A 1 365 ? 7.150 26.645 29.575 1.00 25.63 365 LYS A O 1
ATOM 2624 N N . VAL A 1 366 ? 6.368 24.893 28.408 1.00 24.27 366 VAL A N 1
ATOM 2625 C CA . VAL A 1 366 ? 5.467 24.486 29.479 1.00 22.42 366 VAL A CA 1
ATOM 2626 C C . VAL A 1 366 ? 6.247 23.956 30.685 1.00 20.67 366 VAL A C 1
ATOM 2627 O O . VAL A 1 366 ? 6.079 24.444 31.801 1.00 19.73 366 VAL A O 1
ATOM 2631 N N . LEU A 1 367 ? 7.103 22.965 30.460 1.00 19.71 367 LEU A N 1
ATOM 2632 C CA . LEU A 1 367 ? 7.884 22.392 31.549 1.00 19.48 367 LEU A CA 1
ATOM 2633 C C . LEU A 1 367 ? 8.629 23.469 32.315 1.00 19.99 367 LEU A C 1
ATOM 2634 O O . LEU A 1 367 ? 8.771 23.386 33.535 1.00 20.10 367 LEU A O 1
ATOM 2639 N N . ASN A 1 368 ? 9.084 24.491 31.600 1.00 18.92 368 ASN A N 1
ATOM 2640 C CA . ASN A 1 368 ? 9.822 25.570 32.232 1.00 19.10 368 ASN A CA 1
ATOM 2641 C C . ASN A 1 368 ? 8.977 26.720 32.747 1.00 19.45 368 ASN A C 1
ATOM 2642 O O . ASN A 1 368 ? 9.513 27.700 33.254 1.00 20.26 368 ASN A O 1
ATOM 2647 N N . HIS A 1 369 ? 7.659 26.605 32.632 1.00 19.96 369 HIS A N 1
ATOM 2648 C CA . HIS A 1 369 ? 6.790 27.662 33.129 1.00 19.07 369 HIS A CA 1
ATOM 2649 C C . HIS A 1 369 ? 6.775 27.540 34.653 1.00 17.88 369 HIS A C 1
ATOM 2650 O O . HIS A 1 369 ? 6.712 26.437 35.190 1.00 18.54 369 HIS A O 1
ATOM 2657 N N . PRO A 1 370 ? 6.843 28.675 35.367 1.00 19.28 370 PRO A N 1
ATOM 2658 C CA . PRO A 1 370 ? 6.846 28.692 36.838 1.00 18.80 370 PRO A CA 1
ATOM 2659 C C . PRO A 1 370 ? 5.630 28.075 37.529 1.00 18.61 370 PRO A C 1
ATOM 2660 O O . PRO A 1 370 ? 5.688 27.744 38.708 1.00 19.04 370 PRO A O 1
ATOM 2664 N N . SER A 1 371 ? 4.536 27.909 36.794 1.00 18.36 371 SER A N 1
ATOM 2665 C CA . SER A 1 371 ? 3.321 27.340 37.369 1.00 19.65 371 SER A CA 1
ATOM 2666 C C . SER A 1 371 ? 3.382 25.821 37.547 1.00 19.45 371 SER A C 1
ATOM 2667 O O . SER A 1 371 ? 2.665 25.255 38.375 1.00 20.12 371 SER A O 1
ATOM 2670 N N . ILE A 1 372 ? 4.243 25.164 36.780 1.00 19.25 372 ILE A N 1
ATOM 2671 C CA . ILE A 1 372 ? 4.359 23.708 36.835 1.00 19.02 372 ILE A CA 1
ATOM 2672 C C . ILE A 1 372 ? 4.949 23.174 38.141 1.00 19.83 372 ILE A C 1
ATOM 2673 O O . ILE A 1 372 ? 6.039 23.572 38.546 1.00 20.16 372 ILE A O 1
ATOM 2678 N N . GLY A 1 373 ? 4.217 22.267 38.786 1.00 17.71 373 GLY A N 1
ATOM 2679 C CA . GLY A 1 373 ? 4.675 21.672 40.027 1.00 16.75 373 GLY A CA 1
ATOM 2680 C C . GLY A 1 373 ? 4.968 20.183 39.873 1.00 17.59 373 GLY A C 1
ATOM 2681 O O . GLY A 1 373 ? 5.569 19.567 40.754 1.00 14.69 373 GLY A O 1
ATOM 2682 N N . GLY A 1 374 ? 4.548 19.608 38.747 1.00 14.58 374 GLY A N 1
ATOM 2683 C CA . GLY A 1 374 ? 4.768 18.193 38.505 1.00 14.66 374 GLY A CA 1
ATOM 2684 C C . GLY A 1 374 ? 4.580 17.804 37.047 1.00 14.98 374 GLY A C 1
ATOM 2685 O O . GLY A 1 374 ? 3.916 18.506 36.278 1.00 14.21 374 GLY A O 1
ATOM 2686 N N . PHE A 1 375 ? 5.163 16.674 36.662 1.00 14.72 375 PHE A N 1
ATOM 2687 C CA . PHE A 1 375 ? 5.077 16.196 35.285 1.00 14.15 375 PHE A CA 1
ATOM 2688 C C . PHE A 1 375 ? 4.741 14.700 35.227 1.00 14.18 375 PHE A C 1
ATOM 2689 O O . PHE A 1 375 ? 5.543 13.857 35.629 1.00 13.80 375 PHE A O 1
ATOM 2697 N N . LEU A 1 376 ? 3.530 14.390 34.757 1.00 15.51 376 LEU A N 1
ATOM 2698 C CA . LEU A 1 376 ? 3.064 13.008 34.603 1.00 16.04 376 LEU A CA 1
ATOM 2699 C C . LEU A 1 376 ? 3.492 12.549 33.213 1.00 15.75 376 LEU A C 1
ATOM 2700 O O . LEU A 1 376 ? 3.088 13.137 32.203 1.00 14.48 376 LEU A O 1
ATOM 2705 N N . THR A 1 377 ? 4.284 11.485 33.158 1.00 16.37 377 THR A N 1
ATOM 2706 C CA . THR A 1 377 ? 4.808 11.007 31.881 1.00 16.89 377 THR A CA 1
ATOM 2707 C C . THR A 1 377 ? 5.163 9.521 31.905 1.00 15.35 377 THR A C 1
ATOM 2708 O O . THR A 1 377 ? 5.111 8.890 32.957 1.00 17.80 377 THR A O 1
ATOM 2712 N N . HIS A 1 378 ? 5.505 8.972 30.738 1.00 14.81 378 HIS A N 1
ATOM 2713 C CA . HIS A 1 378 ? 5.924 7.573 30.610 1.00 15.35 378 HIS A CA 1
ATOM 2714 C C . HIS A 1 378 ? 7.393 7.484 31.025 1.00 16.56 378 HIS A C 1
ATOM 2715 O O . HIS A 1 378 ? 7.941 6.394 31.197 1.00 17.14 378 HIS A O 1
ATOM 2722 N N . CYS A 1 379 ? 8.027 8.645 31.153 1.00 15.12 379 CYS A N 1
ATOM 2723 C CA . CYS A 1 379 ? 9.425 8.745 31.549 1.00 15.90 379 CYS A CA 1
ATOM 2724 C C . CYS A 1 379 ? 10.440 8.196 30.548 1.00 15.06 379 CYS A C 1
ATOM 2725 O O . CYS A 1 379 ? 11.408 7.530 30.917 1.00 14.49 379 CYS A O 1
ATOM 2728 N N . GLY A 1 380 ? 10.207 8.487 29.270 1.00 15.42 380 GLY A N 1
ATOM 2729 C CA . GLY A 1 380 ? 11.139 8.087 28.232 1.00 13.56 380 GLY A CA 1
ATOM 2730 C C . GLY A 1 380 ? 12.301 9.038 28.453 1.00 13.96 380 GLY A C 1
ATOM 2731 O O . GLY A 1 380 ? 12.154 9.994 29.216 1.00 12.03 380 GLY A O 1
ATOM 2732 N N . TRP A 1 381 ? 13.437 8.818 27.798 1.00 13.32 381 TRP A N 1
ATOM 2733 C CA . TRP A 1 381 ? 14.603 9.672 28.029 1.00 13.20 381 TRP A CA 1
ATOM 2734 C C . TRP A 1 381 ? 14.470 11.168 27.710 1.00 14.20 381 TRP A C 1
ATOM 2735 O O . TRP A 1 381 ? 14.924 12.005 28.495 1.00 16.26 381 TRP A O 1
ATOM 2746 N N . ASN A 1 382 ? 13.870 11.521 26.574 1.00 14.71 382 ASN A N 1
ATOM 2747 C CA . ASN A 1 382 ? 13.714 12.935 26.234 1.00 15.34 382 ASN A CA 1
ATOM 2748 C C . ASN A 1 382 ? 12.873 13.654 27.294 1.00 15.57 382 ASN A C 1
ATOM 2749 O O . ASN A 1 382 ? 13.194 14.768 27.701 1.00 15.05 382 ASN A O 1
ATOM 2754 N N . SER A 1 383 ? 11.797 13.014 27.741 1.00 16.08 383 SER A N 1
ATOM 2755 C CA . SER A 1 383 ? 10.939 13.609 28.761 1.00 16.88 383 SER A CA 1
ATOM 2756 C C . SER A 1 383 ? 11.686 13.769 30.078 1.00 14.81 383 SER A C 1
ATOM 2757 O O . SER A 1 383 ? 11.590 14.805 30.737 1.00 16.49 383 SER A O 1
ATOM 2760 N N . THR A 1 384 ? 12.430 12.738 30.457 1.00 14.96 384 THR A N 1
ATOM 2761 C CA . THR A 1 384 ? 13.200 12.751 31.700 1.00 14.28 384 THR A CA 1
ATOM 2762 C C . THR A 1 384 ? 14.237 13.885 31.740 1.00 14.72 384 THR A C 1
ATOM 2763 O O . THR A 1 384 ? 14.285 14.659 32.707 1.00 15.93 384 THR A O 1
ATOM 2767 N N . THR A 1 385 ? 15.061 13.982 30.699 1.00 11.11 385 THR A N 1
ATOM 2768 C CA . THR A 1 385 ? 16.089 15.018 30.625 1.00 13.71 385 THR A CA 1
ATOM 2769 C C . THR A 1 385 ? 15.472 16.411 30.611 1.00 14.01 385 THR A C 1
ATOM 2770 O O . THR A 1 385 ? 15.986 17.332 31.235 1.00 15.10 385 THR A O 1
ATOM 2774 N N . GLU A 1 386 ? 14.370 16.560 29.887 1.00 15.15 386 GLU A N 1
ATOM 2775 C CA . GLU A 1 386 ? 13.684 17.840 29.815 1.00 16.14 386 GLU A CA 1
ATOM 2776 C C . GLU A 1 386 ? 13.137 18.244 31.183 1.00 15.45 386 GLU A C 1
ATOM 2777 O O . GLU A 1 386 ? 13.241 19.402 31.588 1.00 16.33 386 GLU A O 1
ATOM 2783 N N . SER A 1 387 ? 12.564 17.288 31.901 1.00 14.50 387 SER A N 1
ATOM 2784 C CA . SER A 1 387 ? 12.014 17.584 33.215 1.00 14.05 387 SER A CA 1
ATOM 2785 C C . SER A 1 387 ? 13.160 17.928 34.167 1.00 14.59 387 SER A C 1
ATOM 2786 O O . SER A 1 387 ? 13.044 18.833 35.001 1.00 12.57 387 SER A O 1
ATOM 2789 N N . ILE A 1 388 ? 14.275 17.212 34.031 1.00 14.46 388 ILE A N 1
ATOM 2790 C CA . ILE A 1 388 ? 15.437 17.459 34.878 1.00 15.66 388 ILE A CA 1
ATOM 2791 C C . ILE A 1 388 ? 15.962 18.868 34.626 1.00 16.47 388 ILE A C 1
ATOM 2792 O O . ILE A 1 388 ? 16.269 19.605 35.563 1.00 15.48 388 ILE A O 1
ATOM 2797 N N . CYS A 1 389 ? 16.057 19.242 33.355 1.00 15.39 389 CYS A N 1
ATOM 2798 C CA . CYS A 1 389 ? 16.539 20.568 32.995 1.00 16.07 389 CYS A CA 1
ATOM 2799 C 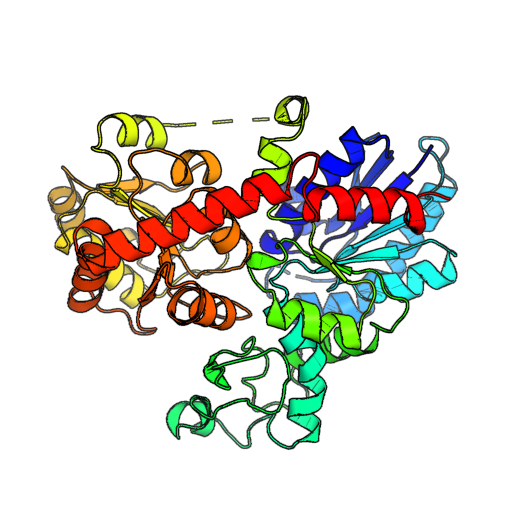C . CYS A 1 389 ? 15.567 21.674 33.396 1.00 16.05 389 CYS A C 1
ATOM 2800 O O . CYS A 1 389 ? 15.957 22.834 33.508 1.00 17.01 389 CYS A O 1
ATOM 2803 N N . ALA A 1 390 ? 14.301 21.317 33.604 1.00 15.85 390 ALA A N 1
ATOM 2804 C CA . ALA A 1 390 ? 13.292 22.294 34.018 1.00 15.59 390 ALA A CA 1
ATOM 2805 C C . ALA A 1 390 ? 13.186 22.297 35.540 1.00 15.92 390 ALA A C 1
ATOM 2806 O O . ALA A 1 390 ? 12.522 23.157 36.125 1.00 17.33 390 ALA A O 1
ATOM 2808 N N . GLY A 1 391 ? 13.849 21.324 36.167 1.00 14.64 391 GLY A N 1
ATOM 2809 C CA . GLY A 1 391 ? 13.827 21.194 37.613 1.00 13.48 391 GLY A CA 1
ATOM 2810 C C . GLY A 1 391 ? 12.453 20.798 38.118 1.00 13.03 391 GLY A C 1
ATOM 2811 O O . GLY A 1 391 ? 12.029 21.224 39.197 1.00 11.33 391 GLY A O 1
ATOM 2812 N N . VAL A 1 392 ? 11.765 19.961 37.346 1.00 12.77 392 VAL A N 1
ATOM 2813 C CA . VAL A 1 392 ? 10.412 19.524 37.691 1.00 12.31 392 VAL A CA 1
ATOM 2814 C C . VAL A 1 392 ? 10.281 18.051 38.084 1.00 13.65 392 VAL A C 1
ATOM 2815 O O . VAL A 1 392 ? 10.674 17.163 37.332 1.00 14.18 392 VAL A O 1
ATOM 2819 N N . PRO A 1 393 ? 9.723 17.780 39.280 1.00 15.05 393 PRO A N 1
ATOM 2820 C CA . PRO A 1 393 ? 9.513 16.426 39.808 1.00 15.50 393 PRO A CA 1
ATOM 2821 C C . PRO A 1 393 ? 8.580 15.663 38.876 1.00 16.47 393 PRO A C 1
ATOM 2822 O O . PRO A 1 393 ? 7.742 16.261 38.203 1.00 15.92 393 PRO A O 1
ATOM 2826 N N . MET A 1 394 ? 8.697 14.342 38.859 1.00 18.15 394 MET A N 1
ATOM 2827 C CA . MET A 1 394 ? 7.882 13.555 37.950 1.00 18.64 394 MET A CA 1
ATOM 2828 C C . MET A 1 394 ? 7.026 12.479 38.585 1.00 20.33 394 MET A C 1
ATOM 2829 O O . MET A 1 394 ? 7.176 12.135 39.756 1.00 20.57 394 MET A O 1
ATOM 2834 N N . LEU A 1 395 ? 6.118 11.955 37.774 1.00 19.71 395 LEU A N 1
ATOM 2835 C CA . LEU A 1 395 ? 5.230 10.881 38.171 1.00 19.23 395 LEU A CA 1
ATOM 2836 C C . LEU A 1 395 ? 5.335 9.980 36.953 1.00 19.68 395 LEU A C 1
ATOM 2837 O O . LEU A 1 395 ? 4.869 10.335 35.872 1.00 19.33 395 LEU A O 1
ATOM 2842 N N . CYS A 1 396 ? 5.993 8.836 37.121 1.00 20.71 396 CYS A N 1
ATOM 2843 C CA . CYS A 1 396 ? 6.206 7.901 36.021 1.00 20.57 396 CYS A CA 1
ATOM 2844 C C . CYS A 1 396 ? 5.184 6.791 35.850 1.00 20.93 396 CYS A C 1
ATOM 2845 O O . CYS A 1 396 ? 4.736 6.177 36.814 1.00 18.42 396 CYS A O 1
ATOM 2848 N N . TRP A 1 397 ? 4.850 6.525 34.593 1.00 21.22 397 TRP A N 1
ATOM 2849 C CA . TRP A 1 397 ? 3.937 5.455 34.237 1.00 22.03 397 TRP A CA 1
ATOM 2850 C C . TRP A 1 397 ? 4.661 4.715 33.114 1.00 21.90 397 TRP A C 1
ATOM 2851 O O . TRP A 1 397 ? 4.316 4.844 31.940 1.00 22.08 397 TRP A O 1
ATOM 2862 N N . PRO A 1 398 ? 5.696 3.937 33.472 1.00 22.22 398 PRO A N 1
ATOM 2863 C CA . PRO A 1 398 ? 6.511 3.162 32.528 1.00 23.04 398 PRO A CA 1
ATOM 2864 C C . PRO A 1 398 ? 5.721 2.191 31.671 1.00 23.80 398 PRO A C 1
ATOM 2865 O O . PRO A 1 398 ? 5.026 1.316 32.182 1.00 22.64 398 PRO A O 1
ATOM 2869 N N . PHE A 1 399 ? 5.838 2.357 30.359 1.00 25.65 399 PHE A N 1
ATOM 2870 C CA . PHE A 1 399 ? 5.137 1.506 29.408 1.00 27.97 399 PHE A CA 1
ATOM 2871 C C . PHE A 1 399 ? 6.059 0.444 28.803 1.00 26.36 399 PHE A C 1
ATOM 2872 O O . PHE A 1 399 ? 5.780 -0.750 28.912 1.00 26.84 399 PHE A O 1
ATOM 2880 N N . PHE A 1 400 ? 7.157 0.866 28.178 1.00 23.74 400 PHE A N 1
ATOM 2881 C CA . PHE A 1 400 ? 8.077 -0.094 27.578 1.00 21.82 400 PHE A CA 1
ATOM 2882 C C . PHE A 1 400 ? 9.481 0.467 27.358 1.00 19.76 400 PHE A C 1
ATOM 2883 O O . PHE A 1 400 ? 9.765 1.613 27.711 1.00 16.10 400 PHE A O 1
ATOM 2891 N N . ALA A 1 401 ? 10.342 -0.358 26.760 1.00 16.70 401 ALA A N 1
ATOM 2892 C CA . ALA A 1 401 ? 11.719 0.013 26.455 1.00 17.18 401 ALA A CA 1
ATOM 2893 C C . ALA A 1 401 ? 12.504 0.477 27.685 1.00 17.16 401 ALA A C 1
ATOM 2894 O O . ALA A 1 401 ? 12.536 -0.214 28.701 1.00 18.08 401 ALA A O 1
ATOM 2896 N N . ASP A 1 402 ? 13.122 1.654 27.588 1.00 17.52 402 ASP A N 1
ATOM 2897 C CA . ASP A 1 402 ? 13.928 2.208 28.679 1.00 18.40 402 ASP A CA 1
ATOM 2898 C C . ASP A 1 402 ? 13.123 2.978 29.731 1.00 19.45 402 ASP A C 1
ATOM 2899 O O . ASP A 1 402 ? 13.699 3.608 30.625 1.00 20.02 402 ASP A O 1
ATOM 2904 N N . GLN A 1 403 ? 11.798 2.921 29.638 1.00 17.81 403 GLN A N 1
ATOM 2905 C CA . GLN A 1 403 ? 10.953 3.636 30.583 1.00 16.59 403 GLN A CA 1
ATOM 2906 C C . GLN A 1 403 ? 11.052 3.109 32.020 1.00 15.17 403 GLN A C 1
ATOM 2907 O O . GLN A 1 403 ? 11.172 3.896 32.961 1.00 12.51 403 GLN A O 1
ATOM 2913 N N . PRO A 1 404 ? 11.004 1.779 32.218 1.00 14.36 404 PRO A N 1
ATOM 2914 C CA . PRO A 1 404 ? 11.118 1.327 33.611 1.00 13.12 404 PRO A CA 1
ATOM 2915 C C . PRO A 1 404 ? 12.523 1.623 34.144 1.00 13.61 404 PRO A C 1
ATOM 2916 O O . PRO A 1 404 ? 12.722 1.843 35.338 1.00 12.72 404 PRO A O 1
ATOM 2920 N N . THR A 1 405 ? 13.492 1.644 33.237 1.00 12.91 405 THR A N 1
ATOM 2921 C CA . THR A 1 405 ? 14.873 1.925 33.594 1.00 12.93 405 THR A CA 1
ATOM 2922 C C . THR A 1 405 ? 14.961 3.361 34.132 1.00 12.88 405 THR A C 1
ATOM 2923 O O . THR A 1 405 ? 15.569 3.613 35.176 1.00 12.78 405 THR A O 1
ATOM 2927 N N . ASP A 1 406 ? 14.338 4.293 33.418 1.00 12.27 406 ASP A N 1
ATOM 2928 C CA . ASP A 1 406 ? 14.337 5.695 33.822 1.00 12.90 406 ASP A CA 1
ATOM 2929 C C . ASP A 1 406 ? 13.564 5.861 35.129 1.00 13.45 406 ASP A C 1
ATOM 2930 O O . ASP A 1 406 ? 13.968 6.615 36.015 1.00 12.71 406 ASP A O 1
ATOM 2935 N N . CYS A 1 407 ? 12.452 5.140 35.240 1.00 12.07 407 CYS A N 1
ATOM 2936 C CA . CYS A 1 407 ? 11.615 5.193 36.423 1.00 13.91 407 CYS A CA 1
ATOM 2937 C C . CYS A 1 407 ? 12.386 4.772 37.674 1.00 14.63 407 CYS A C 1
ATOM 2938 O O . CYS A 1 407 ? 12.273 5.410 38.721 1.00 15.38 407 CYS A O 1
ATOM 2941 N N . ARG A 1 408 ? 13.168 3.700 37.565 1.00 15.12 408 ARG A N 1
ATOM 2942 C CA . ARG A 1 408 ? 13.930 3.210 38.705 1.00 14.59 408 ARG A CA 1
ATOM 2943 C C . ARG A 1 408 ? 14.906 4.261 39.225 1.00 15.21 408 ARG A C 1
ATOM 2944 O O . ARG A 1 408 ? 15.074 4.407 40.431 1.00 14.86 408 ARG A O 1
ATOM 2952 N N . PHE A 1 409 ? 15.548 4.990 38.315 1.00 15.29 409 PHE A N 1
ATOM 2953 C CA . PHE A 1 409 ? 16.482 6.045 38.702 1.00 14.07 409 PHE A CA 1
ATOM 2954 C C . PHE A 1 409 ? 15.717 7.238 39.270 1.00 14.24 409 PHE A C 1
ATOM 2955 O O . PHE A 1 409 ? 16.078 7.784 40.314 1.00 14.29 409 PHE A O 1
ATOM 2963 N N . ILE A 1 410 ? 14.658 7.634 38.573 1.00 13.97 410 ILE A N 1
ATOM 2964 C CA . ILE A 1 410 ? 13.818 8.749 38.990 1.00 14.05 410 ILE A CA 1
ATOM 2965 C C . ILE A 1 410 ? 13.291 8.526 40.408 1.00 15.85 410 ILE A C 1
ATOM 2966 O O . ILE A 1 410 ? 13.309 9.435 41.238 1.00 15.44 410 ILE A O 1
ATOM 2971 N N . CYS A 1 411 ? 12.838 7.305 40.682 1.00 14.92 411 CYS A N 1
ATOM 2972 C CA . CYS A 1 411 ? 12.300 6.972 41.992 1.00 18.15 411 CYS A CA 1
ATOM 2973 C C . CYS A 1 411 ? 13.314 6.667 43.087 1.00 18.64 411 CYS A C 1
ATOM 2974 O O . CYS A 1 411 ? 13.255 7.258 44.158 1.00 19.13 411 CYS A O 1
ATOM 2977 N N . ASN A 1 412 ? 14.244 5.756 42.817 1.00 19.66 412 ASN A N 1
ATOM 2978 C CA . ASN A 1 412 ? 15.213 5.341 43.830 1.00 22.34 412 ASN A CA 1
ATOM 2979 C C . ASN A 1 412 ? 16.592 5.982 43.842 1.00 21.92 412 ASN A C 1
ATOM 2980 O O . ASN A 1 412 ? 17.216 6.075 44.895 1.00 22.99 412 ASN A O 1
ATOM 2985 N N . GLU A 1 413 ? 17.074 6.426 42.690 1.00 20.98 413 GLU A N 1
ATOM 2986 C CA . GLU A 1 413 ? 18.406 7.021 42.628 1.00 20.80 413 GLU A CA 1
ATOM 2987 C C . GLU A 1 413 ? 18.385 8.537 42.823 1.00 18.42 413 GLU A C 1
ATOM 2988 O O . GLU A 1 413 ? 18.963 9.059 43.778 1.00 16.82 413 GLU A O 1
ATOM 2994 N N . TRP A 1 414 ? 17.713 9.239 41.919 1.00 16.60 414 TRP A N 1
ATOM 2995 C CA . TRP A 1 414 ? 17.630 10.696 41.982 1.00 16.70 414 TRP A CA 1
ATOM 2996 C C . TRP A 1 414 ? 16.571 11.167 42.972 1.00 17.00 414 TRP A C 1
ATOM 2997 O O . TRP A 1 414 ? 16.668 12.266 43.524 1.00 17.66 414 TRP A O 1
ATOM 3008 N N . GLU A 1 415 ? 15.574 10.319 43.199 1.00 16.71 415 GLU A N 1
ATOM 3009 C CA . GLU A 1 415 ? 14.467 10.624 44.102 1.00 17.78 415 GLU A CA 1
ATOM 3010 C C . GLU A 1 415 ? 13.766 11.932 43.731 1.00 18.13 415 GLU A C 1
ATOM 3011 O O . GLU A 1 415 ? 13.475 12.765 44.588 1.00 16.88 415 GLU A O 1
ATOM 3017 N N . ILE A 1 416 ? 13.490 12.104 42.443 1.00 17.50 416 ILE A N 1
ATOM 3018 C CA . ILE A 1 416 ? 12.818 13.298 41.964 1.00 15.61 416 ILE A CA 1
ATOM 3019 C C . ILE A 1 416 ? 11.436 12.940 41.429 1.00 15.91 416 ILE A C 1
ATOM 3020 O O . ILE A 1 416 ? 10.811 13.725 40.716 1.00 15.83 416 ILE A O 1
ATOM 3025 N N . GLY A 1 417 ? 10.959 11.750 41.764 1.00 15.65 417 GLY A N 1
ATOM 3026 C CA . GLY A 1 417 ? 9.644 11.352 41.297 1.00 16.03 417 GLY A CA 1
ATOM 3027 C C . GLY A 1 417 ? 9.139 10.070 41.927 1.00 16.70 417 GLY A C 1
ATOM 3028 O O . GLY A 1 417 ? 9.842 9.441 42.726 1.00 13.72 417 GLY A O 1
ATOM 3029 N N . MET A 1 418 ? 7.906 9.699 41.586 1.00 16.55 418 MET A N 1
ATOM 3030 C CA . MET A 1 418 ? 7.300 8.468 42.086 1.00 18.39 418 MET A CA 1
ATOM 3031 C C . MET A 1 418 ? 6.653 7.740 40.921 1.00 20.02 418 MET A C 1
ATOM 3032 O O . MET A 1 418 ? 6.412 8.333 39.867 1.00 19.73 418 MET A O 1
ATOM 3037 N N . GLU A 1 419 ? 6.367 6.457 41.118 1.00 19.68 419 GLU A N 1
ATOM 3038 C CA . GLU A 1 419 ? 5.802 5.611 40.068 1.00 19.91 419 GLU A CA 1
ATOM 3039 C C . GLU A 1 419 ? 4.303 5.331 40.167 1.00 20.67 419 GLU A C 1
ATOM 3040 O O . GLU A 1 419 ? 3.767 5.124 41.251 1.00 19.64 419 GLU A O 1
ATOM 3046 N N . ILE A 1 420 ? 3.635 5.329 39.019 1.00 22.24 420 ILE A N 1
ATOM 3047 C CA . ILE A 1 420 ? 2.202 5.045 38.955 1.00 24.45 420 ILE A CA 1
ATOM 3048 C C . ILE A 1 420 ? 2.024 3.582 38.537 1.00 26.45 420 ILE A C 1
ATOM 3049 O O . ILE A 1 420 ? 2.689 3.114 37.607 1.00 25.54 420 ILE A O 1
ATOM 3054 N N . ASP A 1 421 ? 1.131 2.866 39.218 1.00 28.32 421 ASP A N 1
ATOM 3055 C CA . ASP A 1 421 ? 0.877 1.463 38.888 1.00 30.17 421 ASP A CA 1
ATOM 3056 C C . ASP A 1 421 ? 0.480 1.298 37.428 1.00 29.40 421 ASP A C 1
ATOM 3057 O O . ASP A 1 421 ? -0.189 2.158 36.855 1.00 27.89 421 ASP A O 1
ATOM 3062 N N . THR A 1 422 ? 0.898 0.190 36.828 1.00 30.16 422 THR A N 1
ATOM 3063 C CA . THR A 1 422 ? 0.562 -0.077 35.437 1.00 31.44 422 THR A CA 1
ATOM 3064 C C . THR A 1 422 ? -0.953 -0.038 35.308 1.00 30.74 422 THR A C 1
ATOM 3065 O O . THR A 1 422 ? -1.494 0.512 34.351 1.00 29.17 422 THR A O 1
ATOM 3069 N N . ASN A 1 423 ? -1.629 -0.636 36.282 1.00 31.62 423 ASN A N 1
ATOM 3070 C CA . ASN A 1 423 ? -3.085 -0.655 36.298 1.00 33.33 423 ASN A CA 1
ATOM 3071 C C . ASN A 1 423 ? -3.538 0.537 37.124 1.00 31.67 423 ASN A C 1
ATOM 3072 O O . ASN A 1 423 ? -3.950 0.399 38.276 1.00 33.26 423 ASN A O 1
ATOM 3077 N N . VAL A 1 424 ? -3.442 1.714 36.517 1.00 30.25 424 VAL A N 1
ATOM 3078 C CA . VAL A 1 424 ? -3.814 2.970 37.161 1.00 29.48 424 VAL A CA 1
ATOM 3079 C C . VAL A 1 424 ? -5.250 3.016 37.702 1.00 28.27 424 VAL A C 1
ATOM 3080 O O . VAL A 1 424 ? -6.187 2.519 37.075 1.00 27.91 424 VAL A O 1
ATOM 3084 N N . LYS A 1 425 ? -5.394 3.618 38.880 1.00 27.93 425 LYS A N 1
ATOM 3085 C CA . LYS A 1 425 ? -6.676 3.784 39.553 1.00 28.76 425 LYS A CA 1
ATOM 3086 C C . LYS A 1 425 ? -6.708 5.209 40.103 1.00 28.64 425 LYS A C 1
ATOM 3087 O O . LYS A 1 425 ? -5.755 5.659 40.740 1.00 27.52 4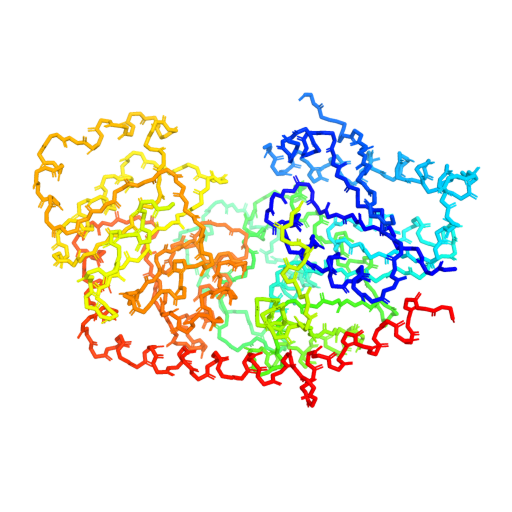25 LYS A O 1
ATOM 3093 N N . ARG A 1 426 ? -7.812 5.905 39.853 1.00 27.26 426 ARG A N 1
ATOM 3094 C CA . ARG A 1 426 ? -7.987 7.292 40.263 1.00 27.50 426 ARG A CA 1
ATOM 3095 C C . ARG A 1 426 ? -7.688 7.635 41.720 1.00 28.16 426 ARG A C 1
ATOM 3096 O O . ARG A 1 426 ? -7.040 8.645 41.992 1.00 28.70 426 ARG A O 1
ATOM 3104 N N . GLU A 1 427 ? -8.159 6.815 42.651 1.00 28.70 427 GLU A N 1
ATOM 3105 C CA . GLU A 1 427 ? -7.940 7.079 44.070 1.00 30.58 427 GLU A CA 1
ATOM 3106 C C . GLU A 1 427 ? -6.457 7.198 44.414 1.00 30.28 427 GLU A C 1
ATOM 3107 O O . GLU A 1 427 ? -6.038 8.158 45.054 1.00 29.14 427 GLU A O 1
ATOM 3113 N N . GLU A 1 428 ? -5.672 6.215 43.989 1.00 29.63 428 GLU A N 1
ATOM 3114 C CA . GLU A 1 428 ? -4.241 6.206 44.262 1.00 30.03 428 GLU A CA 1
ATOM 3115 C C . GLU A 1 428 ? -3.507 7.258 43.442 1.00 27.17 428 GLU A C 1
ATOM 3116 O O . GLU A 1 428 ? -2.522 7.843 43.901 1.00 26.41 428 GLU A O 1
ATOM 3122 N N . LEU A 1 429 ? -3.992 7.502 42.231 1.00 23.22 429 LEU A N 1
ATOM 3123 C CA . LEU A 1 429 ? -3.371 8.483 41.359 1.00 21.37 429 LEU A CA 1
ATOM 3124 C C . LEU A 1 429 ? -3.509 9.859 41.995 1.00 20.54 429 LEU A C 1
ATOM 3125 O O . LEU A 1 429 ? -2.537 10.609 42.088 1.00 19.56 429 LEU A O 1
ATOM 3130 N N . ALA A 1 430 ? -4.724 10.184 42.432 1.00 20.65 430 ALA A N 1
ATOM 3131 C CA . ALA A 1 430 ? -4.989 11.475 43.059 1.00 21.60 430 ALA A CA 1
ATOM 3132 C C . ALA A 1 430 ? -4.063 11.670 44.251 1.00 21.95 430 ALA A C 1
ATOM 3133 O O . ALA A 1 430 ? -3.583 12.781 44.497 1.00 21.36 430 ALA A O 1
ATOM 3135 N N . LYS A 1 431 ? -3.811 10.588 44.984 1.00 22.54 431 LYS A N 1
ATOM 3136 C CA . LYS A 1 431 ? -2.928 10.648 46.143 1.00 23.81 431 LYS A CA 1
ATOM 3137 C C . LYS A 1 431 ? -1.507 11.000 45.728 1.00 21.97 431 LYS A C 1
ATOM 3138 O O . LYS A 1 431 ? -0.905 11.901 46.304 1.00 22.29 431 LYS A O 1
ATOM 3144 N N . LEU A 1 432 ? -0.980 10.290 44.732 1.00 20.97 432 LEU A N 1
ATOM 3145 C CA . LEU A 1 432 ? 0.372 10.542 44.241 1.00 20.62 432 LEU A CA 1
ATOM 3146 C C . LEU A 1 432 ? 0.539 11.982 43.758 1.00 20.18 432 LEU A C 1
ATOM 3147 O O . LEU A 1 432 ? 1.530 12.640 44.080 1.00 20.88 432 LEU A O 1
ATOM 3152 N N . ILE A 1 433 ? -0.433 12.467 42.987 1.00 18.84 433 ILE A N 1
ATOM 3153 C CA . ILE A 1 433 ? -0.389 13.829 42.469 1.00 17.93 433 ILE A CA 1
ATOM 3154 C C . ILE A 1 433 ? -0.318 14.851 43.606 1.00 18.40 433 ILE A C 1
ATOM 3155 O O . ILE A 1 433 ? 0.488 15.784 43.568 1.00 16.49 433 ILE A O 1
ATOM 3160 N N . ASN A 1 434 ? -1.160 14.676 44.619 1.00 19.34 434 ASN A N 1
ATOM 3161 C CA . ASN A 1 434 ? -1.165 15.597 45.742 1.00 21.31 434 ASN A CA 1
ATOM 3162 C C . ASN A 1 434 ? 0.145 15.534 46.519 1.00 21.04 434 ASN A C 1
ATOM 3163 O O . ASN A 1 434 ? 0.634 16.552 47.004 1.00 21.25 434 ASN A O 1
ATOM 3168 N N . GLU A 1 435 ? 0.731 14.347 46.619 1.00 22.53 435 GLU A N 1
ATOM 3169 C CA . GLU A 1 435 ? 1.994 14.214 47.331 1.00 24.59 435 GLU A CA 1
ATOM 3170 C C . GLU A 1 435 ? 3.052 15.091 46.666 1.00 24.03 435 GLU A C 1
ATOM 3171 O O . GLU A 1 435 ? 3.771 15.840 47.333 1.00 22.08 435 GLU A O 1
ATOM 3177 N N . VAL A 1 436 ? 3.138 14.994 45.343 1.00 23.47 436 VAL A N 1
ATOM 3178 C CA . VAL A 1 436 ? 4.107 15.773 44.580 1.00 22.72 436 VAL A CA 1
ATOM 3179 C C . VAL A 1 436 ? 3.802 17.270 44.614 1.00 22.97 436 VAL A C 1
ATOM 3180 O O . VAL A 1 436 ? 4.696 18.096 44.824 1.00 24.00 436 VAL A O 1
ATOM 3184 N N . ILE A 1 437 ? 2.535 17.616 44.416 1.00 21.10 437 ILE A N 1
ATOM 3185 C CA . ILE A 1 437 ? 2.136 19.015 44.380 1.00 21.98 437 ILE A CA 1
ATOM 3186 C C . ILE A 1 437 ? 2.113 19.747 45.719 1.00 22.25 437 ILE A C 1
ATOM 3187 O O . ILE A 1 437 ? 2.511 20.907 45.792 1.00 23.12 437 ILE A O 1
ATOM 3192 N N . ALA A 1 438 ? 1.666 19.086 46.780 1.00 22.68 438 ALA A N 1
ATOM 3193 C CA . ALA A 1 438 ? 1.590 19.761 48.075 1.00 24.39 438 ALA A CA 1
ATOM 3194 C C . ALA A 1 438 ? 2.174 18.999 49.257 1.00 23.44 438 ALA A C 1
ATOM 3195 O O . ALA A 1 438 ? 2.372 19.577 50.327 1.00 26.15 438 ALA A O 1
ATOM 3197 N N . GLY A 1 439 ? 2.446 17.712 49.066 1.00 23.48 439 GLY A N 1
ATOM 3198 C CA . GLY A 1 439 ? 2.983 16.899 50.143 1.00 22.15 439 GLY A CA 1
ATOM 3199 C C . GLY A 1 439 ? 4.422 17.211 50.492 1.00 23.59 439 GLY A C 1
ATOM 3200 O O . GLY A 1 439 ? 5.084 17.972 49.791 1.00 22.95 439 GLY A O 1
ATOM 3201 N N . ASP A 1 440 ? 4.905 16.621 51.582 1.00 23.69 440 ASP A N 1
ATOM 3202 C CA . ASP A 1 440 ? 6.280 16.835 52.011 1.00 23.96 440 ASP A CA 1
ATOM 3203 C C . ASP A 1 440 ? 7.258 16.118 51.086 1.00 24.01 440 ASP A C 1
ATOM 3204 O O . ASP A 1 440 ? 8.342 16.632 50.816 1.00 22.19 440 ASP A O 1
ATOM 3209 N N . LYS A 1 441 ? 6.887 14.928 50.611 1.00 24.61 441 LYS A N 1
ATOM 3210 C CA . LYS A 1 441 ? 7.757 14.183 49.702 1.00 25.56 441 LYS A CA 1
ATOM 3211 C C . LYS A 1 441 ? 7.990 15.020 48.451 1.00 25.19 441 LYS A C 1
ATOM 3212 O O . LYS A 1 441 ? 9.084 15.026 47.885 1.00 25.12 441 LYS A O 1
ATOM 3218 N N . GLY A 1 442 ? 6.946 15.724 48.028 1.00 22.81 442 GLY A N 1
ATOM 3219 C CA . GLY A 1 442 ? 7.039 16.561 46.848 1.00 22.14 442 GLY A CA 1
ATOM 3220 C C . GLY A 1 442 ? 8.064 17.668 46.985 1.00 21.00 442 GLY A C 1
ATOM 3221 O O . GLY A 1 442 ? 8.806 17.946 46.049 1.00 19.82 442 GLY A O 1
ATOM 3222 N N . LYS A 1 443 ? 8.110 18.305 48.150 1.00 20.88 443 LYS A N 1
ATOM 3223 C CA . LYS A 1 443 ? 9.065 19.385 48.374 1.00 21.71 443 LYS A CA 1
ATOM 3224 C C . LYS A 1 443 ? 10.485 18.860 48.254 1.00 20.04 443 LYS A C 1
ATOM 3225 O O . LYS A 1 443 ? 11.353 19.521 47.693 1.00 21.09 443 LYS A O 1
ATOM 3231 N N . LYS A 1 444 ? 10.714 17.666 48.784 1.00 19.51 444 LYS A N 1
ATOM 3232 C CA . LYS A 1 444 ? 12.035 17.053 48.728 1.00 20.30 444 LYS A CA 1
ATOM 3233 C C . LYS A 1 444 ? 12.419 16.715 47.290 1.00 18.99 444 LYS A C 1
ATOM 3234 O O . LYS A 1 444 ? 13.568 16.872 46.907 1.00 16.44 444 LYS A O 1
ATOM 3240 N N . MET A 1 445 ? 11.455 16.248 46.499 1.00 19.51 445 MET A N 1
ATOM 3241 C CA . MET A 1 445 ? 11.717 15.902 45.105 1.00 20.48 445 MET A CA 1
ATOM 3242 C C . MET A 1 445 ? 12.005 17.145 44.267 1.00 21.49 445 MET A C 1
ATOM 3243 O O . MET A 1 445 ? 12.833 17.112 43.355 1.00 19.57 445 MET A O 1
ATOM 3248 N N . LYS A 1 446 ? 11.315 18.240 44.573 1.00 20.52 446 LYS A N 1
ATOM 3249 C CA . LYS A 1 446 ? 11.508 19.478 43.833 1.00 20.78 446 LYS A CA 1
ATOM 3250 C C . LYS A 1 446 ? 12.908 19.985 44.153 1.00 20.19 446 LYS A C 1
ATOM 3251 O O . LYS A 1 446 ? 13.622 20.484 43.282 1.00 18.49 446 LYS A O 1
ATOM 3257 N N . GLN A 1 447 ? 13.299 19.831 45.413 1.00 20.66 447 GLN A N 1
ATOM 3258 C CA . GLN A 1 447 ? 14.623 20.241 45.866 1.00 20.30 447 GLN A CA 1
ATOM 3259 C C . GLN A 1 447 ? 15.713 19.467 45.122 1.00 17.11 447 GLN A C 1
ATOM 3260 O O . GLN A 1 447 ? 16.675 20.054 44.631 1.00 16.45 447 GLN A O 1
ATOM 3266 N N . LYS A 1 448 ? 15.568 18.149 45.046 1.00 15.35 448 LYS A N 1
ATOM 3267 C CA . LYS A 1 448 ? 16.558 17.332 44.358 1.00 17.27 448 LYS A CA 1
ATOM 3268 C C . LYS A 1 448 ? 16.544 17.592 42.858 1.00 16.45 448 LYS A C 1
ATOM 3269 O O . LYS A 1 448 ? 17.590 17.537 42.201 1.00 14.94 448 LYS A O 1
ATOM 3275 N N . ALA A 1 449 ? 15.362 17.891 42.322 1.00 14.12 449 ALA A N 1
ATOM 3276 C CA . ALA A 1 449 ? 15.242 18.173 40.899 1.00 16.02 449 ALA A CA 1
ATOM 3277 C C . ALA A 1 449 ? 15.998 19.455 40.582 1.00 17.69 449 ALA A C 1
ATOM 3278 O O . ALA A 1 449 ? 16.766 19.507 39.624 1.00 17.91 449 ALA A O 1
ATOM 3280 N N . MET A 1 450 ? 15.784 20.488 41.396 1.00 19.66 450 MET A N 1
ATOM 3281 C CA . MET A 1 450 ? 16.451 21.771 41.188 1.00 20.29 450 MET A CA 1
ATOM 3282 C C . MET A 1 450 ? 17.965 21.631 41.293 1.00 20.97 450 MET A C 1
ATOM 3283 O O . MET A 1 450 ? 18.710 22.339 40.608 1.00 22.54 450 MET A O 1
ATOM 3288 N N . GLU A 1 451 ? 18.416 20.721 42.153 1.00 19.30 451 GLU A N 1
ATOM 3289 C CA . GLU A 1 451 ? 19.844 20.473 42.313 1.00 20.07 451 GLU A CA 1
ATOM 3290 C C . GLU A 1 451 ? 20.403 19.884 41.018 1.00 17.63 451 GLU A C 1
ATOM 3291 O O . GLU A 1 451 ? 21.472 20.286 40.560 1.00 16.31 451 GLU A O 1
ATOM 3297 N N . LEU A 1 452 ? 19.677 18.933 40.431 1.00 15.45 452 LEU A N 1
ATOM 3298 C CA . LEU A 1 452 ? 20.121 18.304 39.192 1.00 16.31 452 LEU A CA 1
ATOM 3299 C C . LEU A 1 452 ? 20.104 19.311 38.056 1.00 15.66 452 LEU A C 1
ATOM 3300 O O . LEU A 1 452 ? 20.981 19.302 37.192 1.00 15.66 452 LEU A O 1
ATOM 3305 N N . LYS A 1 453 ? 19.104 20.185 38.073 1.00 14.82 453 LYS A N 1
ATOM 3306 C CA . LYS A 1 453 ? 18.967 21.220 37.057 1.00 15.80 453 LYS A CA 1
ATOM 3307 C C . LYS A 1 453 ? 20.210 22.107 37.039 1.00 16.67 453 LYS A C 1
ATOM 3308 O O . LYS A 1 453 ? 20.745 22.426 35.974 1.00 18.50 453 LYS A O 1
ATOM 3314 N N . LYS A 1 454 ? 20.670 22.500 38.223 1.00 18.34 454 LYS A N 1
ATOM 3315 C CA . LYS A 1 454 ? 21.844 23.356 38.337 1.00 19.17 454 LYS A CA 1
ATOM 3316 C C . LYS A 1 454 ? 23.109 22.680 37.800 1.00 19.31 454 LYS A C 1
ATOM 3317 O O . LYS A 1 454 ? 23.917 23.319 37.117 1.00 19.31 454 LYS A O 1
ATOM 3323 N N . LYS A 1 455 ? 23.288 21.398 38.107 1.00 17.77 455 LYS A N 1
ATOM 3324 C CA . LYS A 1 455 ? 24.473 20.687 37.629 1.00 18.74 455 LYS A CA 1
ATOM 3325 C C . LYS A 1 455 ? 24.365 20.433 36.128 1.00 17.63 455 LYS A C 1
ATOM 3326 O O . LYS A 1 455 ? 25.370 20.406 35.424 1.00 17.88 455 LYS A O 1
ATOM 3332 N N . ALA A 1 456 ? 23.140 20.241 35.646 1.00 16.61 456 ALA A N 1
ATOM 3333 C CA . ALA A 1 456 ? 22.910 20.006 34.226 1.00 17.44 456 ALA A CA 1
ATOM 3334 C C . ALA A 1 456 ? 23.383 21.230 33.447 1.00 16.22 456 ALA A C 1
ATOM 3335 O O . ALA A 1 456 ? 23.969 21.108 32.371 1.00 18.19 456 ALA A O 1
ATOM 3337 N N . GLU A 1 457 ? 23.132 22.406 34.010 1.00 15.11 457 GLU A N 1
ATOM 3338 C CA . GLU A 1 457 ? 23.519 23.662 33.385 1.00 15.41 457 GLU A CA 1
ATOM 3339 C C . GLU A 1 457 ? 25.016 23.964 33.512 1.00 16.00 457 GLU A C 1
ATOM 3340 O O . GLU A 1 457 ? 25.629 24.470 32.571 1.00 15.12 457 GLU A O 1
ATOM 3346 N N . GLU A 1 458 ? 25.614 23.651 34.659 1.00 14.23 458 GLU A N 1
ATOM 3347 C CA . GLU A 1 458 ? 27.042 23.914 34.823 1.00 15.88 458 GLU A CA 1
ATOM 3348 C C . GLU A 1 458 ? 27.834 23.026 33.866 1.00 15.12 458 GLU A C 1
ATOM 3349 O O . GLU A 1 458 ? 28.849 23.437 33.313 1.00 13.88 458 GLU A O 1
ATOM 3355 N N . ASN A 1 459 ? 27.344 21.810 33.653 1.00 14.39 459 ASN A N 1
ATOM 3356 C CA . ASN A 1 459 ? 28.007 20.858 32.764 1.00 14.53 459 ASN A CA 1
ATOM 3357 C C . ASN A 1 459 ? 27.973 21.240 31.284 1.00 13.68 459 ASN A C 1
ATOM 3358 O O . ASN A 1 459 ? 28.875 20.880 30.525 1.00 13.83 459 ASN A O 1
ATOM 3363 N N . THR A 1 460 ? 26.938 21.969 30.884 1.00 13.20 460 THR A N 1
ATOM 3364 C CA . THR A 1 460 ? 26.753 22.331 29.488 1.00 12.16 460 THR A CA 1
ATOM 3365 C C . THR A 1 460 ? 27.092 23.751 29.053 1.00 13.80 460 THR A C 1
ATOM 3366 O O . THR A 1 460 ? 26.451 24.309 28.160 1.00 13.86 460 THR A O 1
ATOM 3370 N N . ARG A 1 461 ? 28.096 24.331 29.688 1.00 13.63 461 ARG A N 1
ATOM 3371 C CA . ARG A 1 461 ? 28.564 25.658 29.333 1.00 15.66 461 ARG A CA 1
ATOM 3372 C C . ARG A 1 461 ? 30.065 25.649 29.588 1.00 16.18 461 ARG A C 1
ATOM 3373 O O . ARG A 1 461 ? 30.575 24.748 30.264 1.00 14.69 461 ARG A O 1
ATOM 3381 N N . PRO A 1 462 ? 30.795 26.641 29.050 1.00 15.66 462 PRO A N 1
ATOM 3382 C CA . PRO A 1 462 ? 32.245 26.688 29.254 1.00 17.16 462 PRO A CA 1
ATOM 3383 C C . PRO A 1 462 ? 32.644 26.259 30.667 1.00 17.59 462 PRO A C 1
ATOM 3384 O O . PRO A 1 462 ? 32.020 26.666 31.650 1.00 16.32 462 PRO A O 1
ATOM 3388 N N . GLY A 1 463 ? 33.676 25.423 30.752 1.00 16.98 463 GLY A N 1
ATOM 3389 C CA . GLY A 1 463 ? 34.133 24.933 32.037 1.00 17.05 463 GLY A CA 1
ATOM 3390 C C . GLY A 1 463 ? 33.491 23.601 32.401 1.00 16.99 463 GLY A C 1
ATOM 3391 O O . GLY A 1 463 ? 34.022 22.874 33.233 1.00 15.54 463 GLY A O 1
ATOM 3392 N N . GLY A 1 464 ? 32.353 23.283 31.780 1.00 17.73 464 GLY A N 1
ATOM 3393 C CA . GLY A 1 464 ? 31.650 22.035 32.066 1.00 16.13 464 GLY A CA 1
ATOM 3394 C C . GLY A 1 464 ? 32.111 20.858 31.225 1.00 17.01 464 GLY A C 1
ATOM 3395 O O . GLY A 1 464 ? 32.464 21.028 30.057 1.00 19.70 464 GLY A O 1
ATOM 3396 N N . CYS A 1 465 ? 32.089 19.660 31.809 1.00 16.04 465 CYS A N 1
ATOM 3397 C CA . CYS A 1 465 ? 32.533 18.447 31.125 1.00 16.45 465 CYS A CA 1
ATOM 3398 C C . CYS A 1 465 ? 31.716 18.019 29.909 1.00 15.11 465 CYS A C 1
ATOM 3399 O O . CYS A 1 465 ? 32.288 17.587 28.911 1.00 15.94 465 CYS A O 1
ATOM 3402 N N . SER A 1 466 ? 30.390 18.108 29.981 1.00 13.78 466 SER A N 1
ATOM 3403 C CA . SER A 1 466 ? 29.569 17.727 28.829 1.00 13.48 466 SER A CA 1
ATOM 3404 C C . SER A 1 466 ? 29.928 18.639 27.655 1.00 13.78 466 SER A C 1
ATOM 3405 O O . SER A 1 466 ? 30.113 18.191 26.518 1.00 14.04 466 SER A O 1
ATOM 3408 N N . TYR A 1 467 ? 30.021 19.928 27.953 1.00 13.08 467 TYR A N 1
ATOM 3409 C CA . TYR A 1 467 ? 30.368 20.938 26.963 1.00 15.42 467 TYR A CA 1
ATOM 3410 C C . TYR A 1 467 ? 31.748 20.642 26.386 1.00 14.51 467 TYR A C 1
ATOM 3411 O O . TYR A 1 467 ? 31.940 20.621 25.169 1.00 13.67 467 TYR A O 1
ATOM 3420 N N . MET A 1 468 ? 32.704 20.400 27.273 1.00 12.87 468 MET A N 1
ATOM 3421 C CA . MET A 1 468 ? 34.065 20.115 26.853 1.00 13.87 468 MET A CA 1
ATOM 3422 C C . MET A 1 468 ? 34.190 18.810 26.073 1.00 13.45 468 MET A C 1
ATOM 3423 O O . MET A 1 468 ? 35.017 18.709 25.166 1.00 12.57 468 MET A O 1
ATOM 3428 N N . ASN A 1 469 ? 33.370 17.819 26.421 1.00 13.63 469 ASN A N 1
ATOM 3429 C CA . ASN A 1 469 ? 33.404 16.522 25.742 1.00 13.68 469 ASN A CA 1
ATOM 3430 C C . ASN A 1 469 ? 33.024 16.637 24.269 1.00 13.53 469 ASN A C 1
ATOM 3431 O O . ASN A 1 469 ? 33.642 16.012 23.414 1.00 14.38 469 ASN A O 1
ATOM 3436 N N . LEU A 1 470 ? 31.999 17.430 23.973 1.00 14.73 470 LEU A N 1
ATOM 3437 C CA . LEU A 1 470 ? 31.563 17.600 22.590 1.00 13.47 470 LEU A CA 1
ATOM 3438 C C . LEU A 1 470 ? 32.683 18.273 21.794 1.00 14.02 470 LEU A C 1
ATOM 3439 O O . LEU A 1 470 ? 32.986 17.869 20.669 1.00 13.59 470 LEU A O 1
ATOM 3444 N N . ASN A 1 471 ? 33.295 19.301 22.378 1.00 13.09 471 ASN A N 1
ATOM 3445 C CA . ASN A 1 471 ? 34.383 20.006 21.704 1.00 14.93 471 ASN A CA 1
ATOM 3446 C C . ASN A 1 471 ? 35.505 19.029 21.391 1.00 14.35 471 ASN A C 1
ATOM 3447 O O . ASN A 1 471 ? 36.067 19.049 20.297 1.00 15.20 471 ASN A O 1
ATOM 3452 N N . LYS A 1 472 ? 35.827 18.176 22.359 1.00 15.05 472 LYS A N 1
ATOM 3453 C CA . LYS A 1 472 ? 36.891 17.197 22.182 1.00 15.94 472 LYS A CA 1
ATOM 3454 C C . LYS A 1 472 ? 36.583 16.184 21.068 1.00 17.03 472 LYS A C 1
ATOM 3455 O O . LYS A 1 472 ? 37.461 15.853 20.267 1.00 16.71 472 LYS A O 1
ATOM 3461 N N . VAL A 1 473 ? 35.345 15.694 21.008 1.00 16.44 473 VAL A N 1
ATOM 3462 C CA . VAL A 1 473 ? 34.981 14.730 19.969 1.00 16.95 473 VAL A CA 1
ATOM 3463 C C . VAL A 1 473 ? 35.084 15.359 18.580 1.00 17.96 473 VAL A C 1
ATOM 3464 O O . VAL A 1 473 ? 35.558 14.731 17.632 1.00 15.75 473 VAL A O 1
ATOM 3468 N N . ILE A 1 474 ? 34.631 16.603 18.461 1.00 20.04 474 ILE A N 1
ATOM 3469 C CA . ILE A 1 474 ? 34.696 17.313 17.192 1.00 18.59 474 ILE A CA 1
ATOM 3470 C C . ILE A 1 474 ? 36.159 17.494 16.788 1.00 20.72 474 ILE A C 1
ATOM 3471 O O . ILE A 1 474 ? 36.563 17.184 15.662 1.00 19.88 474 ILE A O 1
ATOM 3476 N N . LYS A 1 475 ? 36.957 17.976 17.728 1.00 22.79 475 LYS A N 1
ATOM 3477 C CA . LYS A 1 475 ? 38.367 18.219 17.478 1.00 24.99 475 LYS A CA 1
ATOM 3478 C C . LYS A 1 475 ? 39.201 16.969 17.198 1.00 24.30 475 LYS A C 1
ATOM 3479 O O . LYS A 1 475 ? 39.936 16.928 16.210 1.00 24.41 475 LYS A O 1
ATOM 3485 N N . ASP A 1 476 ? 39.082 15.956 18.055 1.00 23.27 476 ASP A N 1
ATOM 3486 C CA . ASP A 1 476 ? 39.877 14.728 17.921 1.00 22.40 476 ASP A CA 1
ATOM 3487 C C . ASP A 1 476 ? 39.347 13.628 17.010 1.00 22.96 476 ASP A C 1
ATOM 3488 O O . ASP A 1 476 ? 40.111 12.750 16.602 1.00 22.78 476 ASP A O 1
ATOM 3493 N N . VAL A 1 477 ? 38.054 13.650 16.702 1.00 22.04 477 VAL A N 1
ATOM 3494 C CA . VAL A 1 477 ? 37.481 12.593 15.880 1.00 20.97 477 VAL A CA 1
ATOM 3495 C C . VAL A 1 477 ? 36.799 13.039 14.589 1.00 21.35 477 VAL A C 1
ATOM 3496 O O . VAL A 1 477 ? 37.185 12.608 13.499 1.00 20.68 477 VAL A O 1
ATOM 3500 N N . LEU A 1 478 ? 35.787 13.893 14.708 1.00 20.38 478 LEU A N 1
ATOM 3501 C CA . LEU A 1 478 ? 35.047 14.351 13.534 1.00 23.19 478 LEU A CA 1
ATOM 3502 C C . LEU A 1 478 ? 35.867 15.149 12.528 1.00 24.28 478 LEU A C 1
ATOM 3503 O O . LEU A 1 478 ? 35.686 14.994 11.323 1.00 23.30 478 LEU A O 1
ATOM 3508 N N . LEU A 1 479 ? 36.760 16.006 13.010 1.00 27.52 479 LEU A N 1
ATOM 3509 C CA . LEU A 1 479 ? 37.590 16.799 12.106 1.00 30.97 479 LEU A CA 1
ATOM 3510 C C . LEU A 1 479 ? 38.825 16.013 11.666 1.00 34.00 479 LEU A C 1
ATOM 3511 O O . LEU A 1 479 ? 39.395 15.235 12.443 1.00 34.73 479 LEU A O 1
ATOM 3516 N N . LYS A 1 480 ? 39.225 16.212 10.414 1.00 37.45 480 LYS A N 1
ATOM 3517 C CA . LYS A 1 480 ? 40.388 15.536 9.850 1.00 41.47 480 LYS A CA 1
ATOM 3518 C C . LYS A 1 480 ? 41.629 15.752 10.703 1.00 41.87 480 LYS A C 1
ATOM 3519 O O . LYS A 1 480 ? 42.212 14.727 11.126 1.00 41.43 480 LYS A O 1
#

Radius of gyration: 22.01 Å; Cα contacts (8 Å, |Δi|>4): 823; chains: 1; bounding box: 61×54×60 Å